Protein AF-0000000078666026 (afdb_homodimer)

Foldseek 3Di:
DAFAEEAEPEPQVQLLVDDLVRVLVLLQVLLVLPHAAYEYEAAPDDPVRPRGDHDHRLVSQLVSLQNHQGHAYEYPADALQQDQLVVLLQSQQVSQVSNLRRGAHEYELHACNRPVVVPRDDPPSLVVVLVSLVVSVQQLQFALVRFDWDDDPVDTDDRDYDHGHHSDPPGHFYEYEDDDLSSLLSCLVRHLEYEYWLDFLQLLLVSVVSSVVSNVVVVHDNPRRAHEYEAEEEEDADQVVVCVVCVLVLLLRNDDPSRCVSVVQDQDPPQDPVCCRRVVCVVPVVNVVVSSVRSVSDDSVRSVLRHQTYHLVSNLVSVVSNVVSPHRYYHYYYHDNCPSVVSNRCSNPVSVVVVVVVVD/DAFAEEAEPEPQVQLLVDDLVRVLVLLQVLLVLPHAAYEYEAAPDDPVRPRGDHDHRLVSQLVSLQNHQGHAYEYPADALQQDQLVVLLQSQQVSQVSNLRRGAHEYELHACNRPVVVPRDDPPSLVVVLVSLVVSVQQLQFALVRFDWDDDPVDTDDRDYDHGHHSDPPGHFYEYEDDDLSSLLSCLVRHLEYEYALDFLQLLLVSVVSSVVSNVVVVHDNPRRAHEYEAEEEEDADQVVVCVVCLLVLLLRNDDPSRCVSVVQDQDPVQDPVCCRRVVCVVPVVNVVVSSVRSVSDDSVRSVLRHQTYALVSNLVSVVSNVVSPHRYYHYYYHDNPPSVVSNRCSNPVSVVVVVVVVD

Sequence (720 aa):
MKVKFGFTQGLNVARLGLDEQQIMTAAQMADRLGYDSIWAMDHSNVPQWKNAIVNDAWLMLAALGAITRNVELGTCVTDAIRRHPSAIALSAITLDRITLGRGILGIGAGEAQNVVDFGIEFSKPVTKFKEQLEVIERLFESDPDHRVNYNGQYYKLINACLQAKSIRKPRPPVYIAAGAPKTLELCATYGDGWIPIGYTPELFKHHANVIRNHAKELGRDLSNFQFANDVDVYFTDDGEEAWNKMKNAVKVSLFKPELLKVHNIEQDSEFDFRKYFTEYAMNKPELMEQMKRAAMKIPDSVARTAIGVGKPDDVIQMLERFIKAGTNHFIIRFWGEGYFRSIEQFGNKVIPYFREQAKKMKVKFGFTQGLNVARLGLDEQQIMTAAQMADRLGYDSIWAMDHSNVPQWKNAIVNDAWLMLAALGAITRNVELGTCVTDAIRRHPSAIALSAITLDRITLGRGILGIGAGEAQNVVDFGIEFSKPVTKFKEQLEVIERLFESDPDHRVNYNGQYYKLINACLQAKSIRKPRPPVYIAAGAPKTLELCATYGDGWIPIGYTPELFKHHANVIRNHAKELGRDLSNFQFANDVDVYFTDDGEEAWNKMKNAVKVSLFKPELLKVHNIEQDSEFDFRKYFTEYAMNKPELMEQMKRAAMKIPDSVARTAIGVGKPDDVIQMLERFIKAGTNHFIIRFWGEGYFRSIEQFGNKVIPYFREQAKK

Radius of gyration: 27.06 Å; Cα contacts (8 Å, |Δi|>4): 1453; chains: 2; bounding box: 53×84×68 Å

pLDDT: mean 93.58, std 8.1, range [58.34, 98.88]

InterPro domains:
  IPR011251 Luciferase-like domain [PF00296] (21-328)
  IPR036661 Luciferase-like domain superfamily [G3DSA:3.20.20.30] (11-356)
  IPR036661 Luciferase-like domain superfamily [SSF51679] (15-356)
  IPR050564 F420-dependent glucose-6-phosphate dehydrogenase/mer [PTHR43244] (8-356)

Secondary structure (DSSP, 8-state):
---EEEEEESHHHHTTT--HHHHHHHHHHHHHTT--EEEE---S--TT-TT-----HHHHHHHHHHH-SSSEEEES-EEGGGS-HHHHHHHHHHHHHHTTS-EEEEEES--GGGTGGGT----SHHHHHHHHHHHHHHHHT-BTTB-EEEE-SS-EEEEE--S---SSSSS--EEE---SHHHHHHHHHH-SEE--BS--HHHHHHHHHHHHHHHHHHT---TT-EEEEEEEEEE-S-HHHHHHHHHHHHHHHH--HHHHHHTTPPPPTT--HHHHHHTTGGG-HHHHHHHHHHHTTS-HHHHGGGEEEESHHHHHHHHHHHHHHT--EEEEEE-SS-HHHHHHHIIIIIHHHHHHHHH-/---EEEEEESHHHHHHT--HHHHHHHHHHHHHTT--EEEE---S--TT-TT-----HHHHHHHHHHH-SSSEEEES-EEGGGS-HHHHHHHHHHHHHHTTS-EEEEEES--GGGTGGGT----SHHHHHHHHHHHHHHHHT-BTTB-EEEE-SS-EEEEE--S---SSSSS--EEE---SHHHHHHHHHH-SEE--BS--HHHHHHHHHHHHHHHHHHT---TT-EEEEEEEEEE-S-HHHHHHHHHHHHHHHH--HHHHHHTTPPP-TT--HHHHHHTTGGG-HHHHHHHHHHHTTS-HHHHGGGEEEESHHHHHHHHHHHHHHT--EEEEEE-SS-HHHHHHHIIIIIHHHHHHHHH-

Solvent-accessible surface area (backbone atoms only — not comparable to full-atom values): 36868 Å² total; per-residue (Å²): 124,85,67,42,44,27,35,47,53,31,69,62,44,17,63,69,52,64,50,57,67,54,53,46,48,50,50,42,50,36,39,72,43,68,39,45,30,41,29,23,31,42,49,53,53,54,83,92,42,66,74,23,49,47,49,39,29,63,36,51,47,22,21,44,34,59,69,43,86,66,39,26,38,27,36,60,35,35,38,46,73,77,46,57,44,69,58,52,43,40,43,37,34,34,38,9,41,62,39,72,47,31,24,34,38,19,33,28,43,54,58,44,72,57,27,49,34,58,54,42,83,81,69,62,45,63,67,51,34,54,52,37,54,52,51,29,54,50,40,59,70,21,24,78,91,41,54,35,72,43,84,58,94,88,51,37,30,50,69,23,47,35,33,53,78,44,62,32,76,87,42,59,49,32,27,24,45,36,87,46,74,69,42,33,49,48,28,37,74,71,34,44,20,34,40,40,71,50,52,37,38,67,44,43,30,51,52,51,49,52,27,51,54,49,15,53,76,70,70,51,83,63,88,81,47,36,37,29,39,44,37,45,36,34,78,37,95,52,30,68,64,52,44,70,71,42,48,66,61,50,24,42,58,38,59,44,73,66,47,28,58,73,66,72,42,84,74,61,86,84,61,58,67,65,55,48,69,68,58,54,27,86,80,34,69,69,57,48,52,50,47,48,57,58,17,64,70,58,50,66,82,57,51,54,54,35,42,21,51,11,46,66,67,44,32,48,53,38,50,50,49,31,39,76,34,57,43,36,26,40,33,33,37,63,49,77,92,49,62,67,55,50,53,49,50,41,34,68,53,44,50,50,53,55,55,55,57,64,73,105,122,85,64,40,42,25,34,47,52,33,69,62,44,16,62,68,51,64,50,57,68,56,53,48,50,50,48,42,50,36,40,72,43,67,38,44,30,41,29,22,29,42,50,52,52,54,82,92,41,67,72,23,47,46,46,38,28,64,36,52,48,22,21,45,33,58,68,43,87,66,39,26,38,28,35,59,34,34,39,47,74,78,43,57,43,70,58,53,43,42,44,37,34,34,37,8,43,61,40,72,48,29,24,34,38,20,34,28,45,54,60,48,72,56,26,50,34,57,53,42,85,82,70,64,44,63,65,51,35,54,52,37,54,52,50,30,54,48,40,60,70,22,25,78,92,41,55,35,69,43,86,57,97,88,51,36,30,50,70,23,46,36,35,55,79,43,62,34,76,86,40,58,49,33,27,23,45,37,88,46,74,70,44,33,48,48,27,37,74,70,35,43,22,34,39,39,72,48,51,36,39,68,45,44,28,52,53,51,49,52,27,50,51,50,15,54,76,71,69,52,83,62,88,79,46,35,37,30,38,43,37,46,36,34,79,37,94,53,30,66,63,52,42,68,72,42,49,67,61,50,24,42,59,39,59,45,74,66,47,30,56,73,68,73,42,85,76,60,85,84,61,58,67,64,54,46,72,67,59,55,28,88,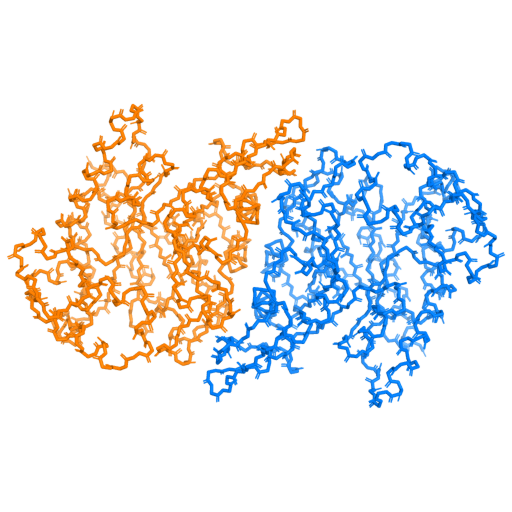80,34,69,67,56,48,51,51,47,48,58,58,16,64,70,56,50,63,80,57,51,54,54,36,40,21,49,12,47,66,67,44,32,46,52,37,50,50,51,31,40,75,34,58,42,36,25,39,33,34,36,65,48,75,94,48,61,68,58,49,54,48,49,41,33,68,52,44,49,51,52,54,55,55,56,62,75,104

Nearest PDB structures (foldseek):
  1rhc-assembly1_A-2  TM=8.771E-01  e=2.527E-24  Methanoculleus thermophilus
  1nqk-assembly1_A  TM=7.571E-01  e=1.630E-20  Escherichia coli
  7k64-assembly1_D  TM=7.795E-01  e=1.130E-18  Pseudomonas fluorescens Pf0-1
  6ket-assembly1_A  TM=7.313E-01  e=9.346E-17  Cylindrospermum alatosporum CCALA 988
  6ket-assembly1_B  TM=7.585E-01  e=2.841E-15  Cylindrospermum alatosporum CCALA 988

Organism: Nitrososphaera gargensis (strain Ga9.2) (NCBI:txid1237085)

Structure (mmCIF, N/CA/C/O backbone):
data_AF-0000000078666026-model_v1
#
loop_
_entity.id
_entity.type
_entity.pdbx_description
1 polymer 'Luciferase-like monooxygenase family protein'
#
loop_
_atom_site.group_PDB
_atom_site.id
_atom_site.type_symbol
_atom_site.label_atom_id
_atom_site.label_alt_id
_atom_site.label_comp_id
_atom_site.label_asym_id
_atom_site.label_entity_id
_atom_site.label_seq_id
_atom_site.pdbx_PDB_ins_code
_atom_site.Cartn_x
_atom_site.Cartn_y
_atom_site.Cartn_z
_atom_site.occupancy
_atom_site.B_iso_or_equiv
_atom_site.auth_seq_id
_atom_site.auth_comp_id
_atom_site.auth_asym_id
_atom_site.auth_atom_id
_atom_site.pdbx_PDB_model_num
ATOM 1 N N . MET A 1 1 ? -9.328 17.938 28.906 1 62 1 MET A N 1
ATOM 2 C CA . MET A 1 1 ? -9.484 17.094 27.719 1 62 1 MET A CA 1
ATOM 3 C C . MET A 1 1 ? -8.172 16.391 27.375 1 62 1 MET A C 1
ATOM 5 O O . MET A 1 1 ? -7.094 16.984 27.5 1 62 1 MET A O 1
ATOM 9 N N . LYS A 1 2 ? -8.242 15.086 27.078 1 86.19 2 LYS A N 1
ATOM 10 C CA . LYS A 1 2 ? -7.02 14.344 26.797 1 86.19 2 LYS A CA 1
ATOM 11 C C . LYS A 1 2 ? -6.465 14.68 25.422 1 86.19 2 LYS A C 1
ATOM 13 O O . LYS A 1 2 ? -7.188 14.617 24.422 1 86.19 2 LYS A O 1
ATOM 18 N N . VAL A 1 3 ? -5.262 15.383 25.359 1 96.69 3 VAL A N 1
ATOM 19 C CA . VAL A 1 3 ? -4.574 15.766 24.125 1 96.69 3 VAL A CA 1
ATOM 20 C C . VAL A 1 3 ? -3.672 14.625 23.656 1 96.69 3 VAL A C 1
ATOM 22 O O . VAL A 1 3 ? -2.967 14.016 24.469 1 96.69 3 VAL A O 1
ATOM 25 N N . LYS A 1 4 ? -3.783 14.305 22.422 1 98.5 4 LYS A N 1
ATOM 26 C CA . LYS A 1 4 ? -2.93 13.273 21.828 1 98.5 4 LYS A CA 1
ATOM 27 C C . LYS A 1 4 ? -1.692 13.891 21.188 1 98.5 4 LYS A C 1
ATOM 29 O O . LYS A 1 4 ? -1.747 15.016 20.672 1 98.5 4 LYS A O 1
ATOM 34 N N . PHE A 1 5 ? -0.625 13.109 21.219 1 98.75 5 PHE A N 1
ATOM 35 C CA . PHE A 1 5 ? 0.639 13.562 20.641 1 98.75 5 PHE A CA 1
ATOM 36 C C . PHE A 1 5 ? 1.211 12.5 19.703 1 98.75 5 PHE A C 1
ATOM 38 O O . PHE A 1 5 ? 1.351 11.336 20.094 1 98.75 5 PHE A O 1
ATOM 45 N N . GLY A 1 6 ? 1.466 12.875 18.5 1 98.5 6 GLY A N 1
ATOM 46 C CA . GLY A 1 6 ? 2.143 12.047 17.516 1 98.5 6 GLY A CA 1
ATOM 47 C C . GLY A 1 6 ? 3.168 12.805 16.703 1 98.5 6 GLY A C 1
ATOM 48 O O . GLY A 1 6 ? 3.426 13.977 16.953 1 98.5 6 GLY A O 1
ATOM 49 N N . PHE A 1 7 ? 3.85 12.117 15.805 1 97.88 7 PHE A N 1
ATOM 50 C CA . PHE A 1 7 ? 4.758 12.781 14.875 1 97.88 7 PHE A CA 1
ATOM 51 C C . PHE A 1 7 ? 4.645 12.18 13.484 1 97.88 7 PHE A C 1
ATOM 53 O O . PHE A 1 7 ? 4.039 11.117 13.305 1 97.88 7 PHE A O 1
ATOM 60 N N . THR A 1 8 ? 5.18 12.859 12.555 1 96.31 8 THR A N 1
ATOM 61 C CA . THR A 1 8 ? 5.012 12.453 11.164 1 96.31 8 THR A CA 1
ATOM 62 C C . THR A 1 8 ? 6.355 12.109 10.531 1 96.31 8 THR A C 1
ATOM 64 O O . THR A 1 8 ? 7.363 12.766 10.812 1 96.31 8 THR A O 1
ATOM 67 N N . GLN A 1 9 ? 6.254 10.969 9.766 1 91.75 9 GLN A N 1
ATOM 68 C CA . GLN A 1 9 ? 7.312 10.664 8.812 1 91.75 9 GLN A CA 1
ATOM 69 C C . GLN A 1 9 ? 7.066 11.352 7.473 1 91.75 9 GLN A C 1
ATOM 71 O O . GLN A 1 9 ? 6.461 10.773 6.57 1 91.75 9 GLN A O 1
ATOM 76 N N . GLY A 1 10 ? 7.527 12.594 7.355 1 82.69 10 GLY A N 1
ATOM 77 C CA . GLY A 1 10 ? 7.234 13.406 6.188 1 82.69 10 GLY A CA 1
ATOM 78 C C . GLY A 1 10 ? 8.484 13.938 5.504 1 82.69 10 GLY A C 1
ATOM 79 O O . GLY A 1 10 ? 9.516 13.266 5.48 1 82.69 10 GLY A O 1
ATOM 80 N N . LEU A 1 11 ? 8.266 15.031 4.867 1 78.44 11 LEU A N 1
ATOM 81 C CA . LEU A 1 11 ? 9.297 15.672 4.062 1 78.44 11 LEU A CA 1
ATOM 82 C C . LEU A 1 11 ? 10.5 16.047 4.926 1 78.44 11 LEU A C 1
ATOM 84 O O . LEU A 1 11 ? 11.641 15.992 4.469 1 78.44 11 LEU A O 1
ATOM 88 N N . ASN A 1 12 ? 10.234 16.344 6.152 1 76.94 12 ASN A N 1
ATOM 89 C CA . ASN A 1 12 ? 11.312 16.688 7.07 1 76.94 12 ASN A CA 1
ATOM 90 C C . ASN A 1 12 ? 12.219 15.5 7.352 1 76.94 12 ASN A C 1
ATOM 92 O O . ASN A 1 12 ? 13.422 15.656 7.543 1 76.94 12 ASN A O 1
ATOM 96 N N . VAL A 1 13 ? 11.641 14.344 7.332 1 82.94 13 VAL A N 1
ATOM 97 C CA . VAL A 1 13 ? 12.398 13.109 7.539 1 82.94 13 VAL A CA 1
ATOM 98 C C . VAL A 1 13 ? 13.07 12.688 6.234 1 82.94 13 VAL A C 1
ATOM 100 O O . VAL A 1 13 ? 14.234 12.297 6.227 1 82.94 13 VAL A O 1
ATOM 103 N N . ALA A 1 14 ? 12.375 12.867 5.195 1 82.5 14 ALA A N 1
ATOM 104 C CA . ALA A 1 14 ? 12.922 12.516 3.885 1 82.5 14 ALA A CA 1
ATOM 105 C C . ALA A 1 14 ? 14.18 13.32 3.578 1 82.5 14 ALA A C 1
ATOM 107 O O . ALA A 1 14 ? 15.156 12.781 3.059 1 82.5 14 ALA A O 1
ATOM 108 N N . ARG A 1 15 ? 14.133 14.547 3.906 1 84.94 15 ARG A N 1
ATOM 109 C CA . ARG A 1 15 ? 15.25 15.445 3.623 1 84.94 15 ARG A CA 1
ATOM 110 C C . ARG A 1 15 ? 16.5 15.039 4.402 1 84.94 15 ARG A C 1
ATOM 112 O O . ARG A 1 15 ? 17.609 15.336 3.988 1 84.94 15 ARG A O 1
ATOM 119 N N . LEU A 1 16 ? 16.266 14.398 5.559 1 88.06 16 LEU A N 1
ATOM 120 C CA . LEU A 1 16 ? 17.391 13.961 6.387 1 88.06 16 LEU A CA 1
ATOM 121 C C . LEU A 1 16 ? 18.047 12.727 5.789 1 88.06 16 LEU A C 1
ATOM 123 O O . LEU A 1 16 ? 19.156 12.359 6.184 1 88.06 16 LEU A O 1
ATOM 127 N N . GLY A 1 17 ? 17.328 12.102 4.891 1 86.06 17 GLY A N 1
ATOM 128 C CA . GLY A 1 17 ? 17.891 10.914 4.266 1 86.06 17 GLY A CA 1
ATOM 129 C C . GLY A 1 17 ? 17.922 9.703 5.184 1 86.06 17 GLY A C 1
ATOM 130 O O . GLY A 1 17 ? 18.812 8.859 5.086 1 86.06 17 GLY A O 1
ATOM 131 N N . LEU A 1 18 ? 17.047 9.68 6.141 1 91.56 18 LEU A N 1
ATOM 132 C CA . LEU A 1 18 ? 16.969 8.516 7.02 1 91.56 18 LEU A CA 1
ATOM 133 C C . LEU A 1 18 ? 16.531 7.277 6.246 1 91.56 18 LEU A C 1
ATOM 135 O O . LEU A 1 18 ? 15.664 7.355 5.375 1 91.56 18 LEU A O 1
ATOM 139 N N . ASP A 1 19 ? 17.172 6.172 6.535 1 92.75 19 ASP A N 1
ATOM 140 C CA . ASP A 1 19 ? 16.75 4.93 5.898 1 92.75 19 ASP A CA 1
ATOM 141 C C . ASP A 1 19 ? 15.586 4.297 6.664 1 92.75 19 ASP A C 1
ATOM 143 O O . ASP A 1 19 ? 15.172 4.805 7.707 1 92.75 19 ASP A O 1
ATOM 147 N N . GLU A 1 20 ? 15.055 3.297 6.145 1 96.38 20 GLU A N 1
ATOM 148 C CA . GLU A 1 20 ? 13.852 2.668 6.672 1 96.38 20 GLU A CA 1
ATOM 149 C C . GLU A 1 20 ? 14.102 2.053 8.047 1 96.38 20 GLU A C 1
ATOM 151 O O . GLU A 1 20 ? 13.219 2.045 8.906 1 96.38 20 GLU A O 1
ATOM 156 N N . GLN A 1 21 ? 15.297 1.557 8.289 1 95.69 21 GLN A N 1
ATOM 157 C CA . GLN A 1 21 ? 15.633 1.009 9.594 1 95.69 21 GLN A CA 1
ATOM 158 C C . GLN A 1 21 ? 15.633 2.098 10.664 1 95.69 21 GLN A C 1
ATOM 160 O O . GLN A 1 21 ? 15.195 1.867 11.797 1 95.69 21 GLN A O 1
ATOM 165 N N . GLN A 1 22 ? 16.109 3.234 10.273 1 96.56 22 GLN A N 1
ATOM 166 C CA . GLN A 1 22 ? 16.109 4.371 11.188 1 96.56 22 GLN A CA 1
ATOM 167 C C . GLN A 1 22 ? 14.688 4.836 11.492 1 96.56 22 GLN A C 1
ATOM 169 O O . GLN A 1 22 ? 14.367 5.184 12.633 1 96.56 22 GLN A O 1
ATOM 174 N N . ILE A 1 23 ? 13.867 4.84 10.5 1 97.25 23 ILE A N 1
ATOM 175 C CA . ILE A 1 23 ? 12.469 5.227 10.672 1 97.25 23 ILE A CA 1
ATOM 176 C C . ILE A 1 23 ? 11.766 4.234 11.594 1 97.25 23 ILE A C 1
ATOM 178 O O . ILE A 1 23 ? 11 4.629 12.477 1 97.25 23 ILE A O 1
ATOM 182 N N . MET A 1 24 ? 12.023 2.957 11.406 1 97.75 24 MET A N 1
ATOM 183 C CA . MET A 1 24 ? 11.445 1.913 12.242 1 97.75 24 MET A CA 1
ATOM 184 C C . MET A 1 24 ? 11.93 2.043 13.68 1 97.75 24 MET A C 1
ATOM 186 O O . MET A 1 24 ? 11.148 1.869 14.617 1 97.75 24 MET A O 1
ATOM 190 N N . THR A 1 25 ? 13.195 2.385 13.852 1 97.75 25 THR A N 1
ATOM 191 C CA . THR A 1 25 ? 13.734 2.615 15.188 1 97.75 25 THR A CA 1
ATOM 192 C C . THR A 1 25 ? 13.039 3.791 15.859 1 97.75 25 THR A C 1
ATOM 194 O O . THR A 1 25 ? 12.68 3.717 17.047 1 97.75 25 THR A O 1
ATOM 197 N N . ALA A 1 26 ? 12.812 4.836 15.109 1 98 26 ALA A N 1
ATOM 198 C CA . ALA A 1 26 ? 12.109 6.008 15.625 1 98 26 ALA A CA 1
ATOM 199 C C . ALA A 1 26 ? 10.703 5.641 16.078 1 98 26 ALA A C 1
ATOM 201 O O . ALA A 1 26 ? 10.234 6.125 17.125 1 98 26 ALA A O 1
ATOM 202 N N . ALA A 1 27 ? 10.062 4.836 15.312 1 98.25 27 ALA A N 1
ATOM 203 C CA . ALA A 1 27 ? 8.703 4.422 15.641 1 98.25 27 ALA A CA 1
ATOM 204 C C . ALA A 1 27 ? 8.672 3.613 16.938 1 98.25 27 ALA A C 1
ATOM 206 O O . ALA A 1 27 ? 7.785 3.795 17.766 1 98.25 27 ALA A O 1
ATOM 207 N N . GLN A 1 28 ? 9.617 2.738 17.062 1 98.25 28 GLN A N 1
ATOM 208 C CA . GLN A 1 28 ? 9.688 1.927 18.266 1 98.25 28 GLN A CA 1
ATOM 209 C C . GLN A 1 28 ? 9.992 2.787 19.5 1 98.25 28 GLN A C 1
ATOM 211 O O . GLN A 1 28 ? 9.461 2.541 20.578 1 98.25 28 GLN A O 1
ATOM 216 N N . MET A 1 29 ? 10.859 3.779 19.297 1 98 29 MET A N 1
ATOM 217 C CA . MET A 1 29 ? 11.141 4.727 20.375 1 98 29 MET A CA 1
ATOM 218 C C . MET A 1 29 ? 9.867 5.449 20.812 1 98 29 MET A C 1
ATOM 220 O O . MET A 1 29 ? 9.57 5.527 22 1 98 29 MET A O 1
ATOM 224 N N . ALA A 1 30 ? 9.148 5.93 19.844 1 98.06 30 ALA A N 1
ATOM 225 C CA . ALA A 1 30 ? 7.922 6.668 20.109 1 98.06 30 ALA A CA 1
ATOM 226 C C . ALA A 1 30 ? 6.895 5.785 20.812 1 98.06 30 ALA A C 1
ATOM 228 O O . ALA A 1 30 ? 6.207 6.23 21.734 1 98.06 30 ALA A O 1
ATOM 229 N N . ASP A 1 31 ? 6.828 4.562 20.391 1 98.12 31 ASP A N 1
ATOM 230 C CA . ASP A 1 31 ? 5.891 3.596 20.953 1 98.12 31 ASP A CA 1
ATOM 231 C C . ASP A 1 31 ? 6.152 3.385 22.438 1 98.12 31 ASP A C 1
ATOM 233 O O . ASP A 1 31 ? 5.227 3.102 23.203 1 98.12 31 ASP A O 1
ATOM 237 N N . ARG A 1 32 ? 7.367 3.566 22.859 1 97.5 32 ARG A N 1
ATOM 238 C CA . ARG A 1 32 ? 7.762 3.348 24.234 1 97.5 32 ARG A CA 1
ATOM 239 C C . ARG A 1 32 ? 7.703 4.645 25.047 1 97.5 32 ARG A C 1
ATOM 241 O O . ARG A 1 32 ? 7.582 4.621 26.266 1 97.5 32 ARG A O 1
ATOM 248 N N . LEU A 1 33 ? 7.762 5.801 24.375 1 97.56 33 LEU A N 1
ATOM 249 C CA . LEU A 1 33 ? 7.902 7.098 25.031 1 97.56 33 LEU A CA 1
ATOM 250 C C . LEU A 1 33 ? 6.535 7.727 25.297 1 97.56 33 LEU A C 1
ATOM 252 O O . LEU A 1 33 ? 6.449 8.883 25.703 1 97.56 33 LEU A O 1
ATOM 256 N N . GLY A 1 34 ? 5.496 7.012 24.969 1 95.62 34 GLY A N 1
ATOM 257 C CA . GLY A 1 34 ? 4.164 7.48 25.328 1 95.62 34 GLY A CA 1
ATOM 258 C C . GLY A 1 34 ? 3.518 8.305 24.219 1 95.62 34 GLY A C 1
ATOM 259 O O . GLY A 1 34 ? 2.52 8.984 24.453 1 95.62 34 GLY A O 1
ATOM 260 N N . TYR A 1 35 ? 4.07 8.312 23.062 1 98.69 35 TYR A N 1
ATOM 261 C CA . TYR A 1 35 ? 3.371 8.906 21.922 1 98.69 35 TYR A CA 1
ATOM 262 C C . TYR A 1 35 ? 2.055 8.188 21.656 1 98.69 35 TYR A C 1
ATOM 264 O O . TYR A 1 35 ? 1.896 7.016 22.016 1 98.69 35 TYR A O 1
ATOM 272 N N . ASP A 1 36 ? 1.168 8.938 21.031 1 98.69 36 ASP A N 1
ATOM 273 C CA . ASP A 1 36 ? -0.153 8.375 20.781 1 98.69 36 ASP A CA 1
ATOM 274 C C . ASP A 1 36 ? -0.292 7.949 19.312 1 98.69 36 ASP A C 1
ATOM 276 O O . ASP A 1 36 ? -1.143 7.121 18.984 1 98.69 36 ASP A O 1
ATOM 280 N N . SER A 1 37 ? 0.569 8.523 18.422 1 98.81 37 SER A N 1
ATOM 281 C CA . SER A 1 37 ? 0.339 8.234 17.016 1 98.81 37 SER A CA 1
ATOM 282 C C . SER A 1 37 ? 1.592 8.5 16.188 1 98.81 37 SER A C 1
ATOM 284 O O . SER A 1 37 ? 2.48 9.242 16.609 1 98.81 37 SER A O 1
ATOM 286 N N . ILE A 1 38 ? 1.711 7.844 15.078 1 98.81 38 ILE A N 1
ATOM 287 C CA . ILE A 1 38 ? 2.727 8.047 14.047 1 98.81 38 ILE A CA 1
ATOM 288 C C . ILE A 1 38 ? 2.057 8.18 12.68 1 98.81 38 ILE A C 1
ATOM 290 O O . ILE A 1 38 ? 1.143 7.422 12.352 1 98.81 38 ILE A O 1
ATOM 294 N N . TRP A 1 39 ? 2.51 9.102 11.953 1 98.69 39 TRP A N 1
ATOM 295 C CA . TRP A 1 39 ? 1.876 9.438 10.68 1 98.69 39 TRP A CA 1
ATOM 296 C C . TRP A 1 39 ? 2.887 9.406 9.539 1 98.69 39 TRP A C 1
ATOM 298 O O . TRP A 1 39 ? 4.082 9.617 9.758 1 98.69 39 TRP A O 1
ATOM 308 N N . ALA A 1 40 ? 2.416 9.062 8.352 1 97.56 40 ALA A N 1
ATOM 309 C CA . ALA A 1 40 ? 3.27 9.062 7.164 1 97.56 40 ALA A CA 1
ATOM 310 C C . ALA A 1 40 ? 2.697 9.961 6.07 1 97.56 40 ALA A C 1
ATOM 312 O O . ALA A 1 40 ? 1.541 9.805 5.672 1 97.56 40 ALA A O 1
ATOM 313 N N . MET A 1 41 ? 3.475 10.914 5.633 1 95.5 41 MET A N 1
ATOM 314 C CA . MET A 1 41 ? 3.076 11.719 4.48 1 95.5 41 MET A CA 1
ATOM 315 C C . MET A 1 41 ? 3.131 10.898 3.197 1 95.5 41 MET A C 1
ATOM 317 O O . MET A 1 41 ? 4.059 10.109 2.998 1 95.5 41 MET A O 1
ATOM 321 N N . ASP A 1 42 ? 2.148 11.07 2.355 1 95.19 42 ASP A N 1
ATOM 322 C CA . ASP A 1 42 ? 2.029 10.242 1.156 1 95.19 42 ASP A CA 1
ATOM 323 C C . ASP A 1 42 ? 2.287 11.07 -0.104 1 95.19 42 ASP A C 1
ATOM 325 O O . ASP A 1 42 ? 1.345 11.508 -0.769 1 95.19 42 ASP A O 1
ATOM 329 N N . HIS A 1 43 ? 3.535 11.266 -0.417 1 92.19 43 HIS A N 1
ATOM 330 C CA . HIS A 1 43 ? 3.979 11.93 -1.638 1 92.19 43 HIS A CA 1
ATOM 331 C C . HIS A 1 43 ? 4.621 10.945 -2.604 1 92.19 43 HIS A C 1
ATOM 333 O O . HIS A 1 43 ? 5.164 9.922 -2.18 1 92.19 43 HIS A O 1
ATOM 339 N N . SER A 1 44 ? 4.48 11.258 -3.869 1 89.06 44 SER A N 1
ATOM 340 C CA . SER A 1 44 ? 5.223 10.484 -4.859 1 89.06 44 SER A CA 1
ATOM 341 C C . SER A 1 44 ? 6.551 11.156 -5.203 1 89.06 44 SER A C 1
ATOM 343 O O . SER A 1 44 ? 7.492 10.484 -5.637 1 89.06 44 SER A O 1
ATOM 345 N N . ASN A 1 45 ? 6.566 12.453 -5.012 1 83.94 45 ASN A N 1
ATOM 346 C CA . ASN A 1 45 ? 7.746 13.234 -5.363 1 83.94 45 ASN A CA 1
ATOM 347 C C . ASN A 1 45 ? 7.863 14.492 -4.5 1 83.94 45 ASN A C 1
ATOM 349 O O . ASN A 1 45 ? 6.852 15.039 -4.055 1 83.94 45 ASN A O 1
ATOM 353 N N . VAL A 1 46 ? 9.055 14.828 -4.227 1 83.81 46 VAL A N 1
ATOM 354 C CA . VAL A 1 46 ? 9.391 16.094 -3.578 1 83.81 46 VAL A CA 1
ATOM 355 C C . VAL A 1 46 ? 10.492 16.797 -4.363 1 83.81 46 VAL A C 1
ATOM 357 O O . VAL A 1 46 ? 11.633 16.891 -3.904 1 83.81 46 VAL A O 1
ATOM 360 N N . PRO A 1 47 ? 10.109 17.406 -5.379 1 75.06 47 PRO A N 1
ATOM 361 C CA . PRO A 1 47 ? 11.102 17.922 -6.332 1 75.06 47 PRO A CA 1
ATOM 362 C C . PRO A 1 47 ? 12.047 18.938 -5.707 1 75.06 47 PRO A C 1
ATOM 364 O O . PRO A 1 47 ? 13.188 19.078 -6.156 1 75.06 47 PRO A O 1
ATOM 367 N N . GLN A 1 48 ? 11.617 19.594 -4.691 1 75.31 48 GLN A N 1
ATOM 368 C CA . GLN A 1 48 ? 12.422 20.625 -4.059 1 75.31 48 GLN A CA 1
ATOM 369 C C . GLN A 1 48 ? 13.594 20.031 -3.285 1 75.31 48 GLN A C 1
ATOM 371 O O . GLN A 1 48 ? 14.547 20.719 -2.945 1 75.31 48 GLN A O 1
ATOM 376 N N . TRP A 1 49 ? 13.438 18.781 -3.023 1 83.5 49 TRP A N 1
ATOM 377 C CA . TRP A 1 49 ? 14.492 18.109 -2.283 1 83.5 49 TRP A CA 1
ATOM 378 C C . TRP A 1 49 ? 15 16.891 -3.053 1 83.5 49 TRP A C 1
ATOM 380 O O . TRP A 1 49 ? 14.547 15.766 -2.814 1 83.5 49 TRP A O 1
ATOM 390 N N . LYS A 1 50 ? 15.969 17.094 -3.77 1 83.44 50 LYS A N 1
ATOM 391 C CA . LYS A 1 50 ? 16.484 16.141 -4.734 1 83.44 50 LYS A CA 1
ATOM 392 C C . LYS A 1 50 ? 16.953 14.859 -4.043 1 83.44 50 LYS A C 1
ATOM 394 O O . LYS A 1 50 ? 16.781 13.758 -4.582 1 83.44 50 LYS A O 1
ATOM 399 N N . ASN A 1 51 ? 17.453 15.031 -2.852 1 86.69 51 ASN A N 1
ATOM 400 C CA . ASN A 1 51 ? 18.078 13.883 -2.191 1 86.69 51 ASN A CA 1
ATOM 401 C C . ASN A 1 51 ? 17.109 13.227 -1.199 1 86.69 51 ASN A C 1
ATOM 403 O O . ASN A 1 51 ? 17.5 12.32 -0.464 1 86.69 51 ASN A O 1
ATOM 407 N N . ALA A 1 52 ? 15.93 13.688 -1.246 1 90.56 52 ALA A N 1
ATOM 408 C CA . ALA A 1 52 ? 14.945 13.117 -0.332 1 90.56 52 ALA A CA 1
ATOM 409 C C . ALA A 1 52 ? 14.578 11.695 -0.746 1 90.56 52 ALA A C 1
ATOM 411 O O . ALA A 1 52 ? 14.469 11.398 -1.938 1 90.56 52 ALA A O 1
ATOM 412 N N . ILE A 1 53 ? 14.453 10.82 0.228 1 93.19 53 ILE A N 1
ATOM 413 C CA . ILE A 1 53 ? 13.914 9.484 -0.009 1 93.19 53 ILE A CA 1
ATOM 414 C C . ILE A 1 53 ? 12.398 9.492 0.175 1 93.19 53 ILE A C 1
ATOM 416 O O . ILE A 1 53 ? 11.906 9.82 1.256 1 93.19 53 ILE A O 1
ATOM 420 N N . VAL A 1 54 ? 11.695 9.188 -0.876 1 93.94 54 VAL A N 1
ATOM 421 C CA . VAL A 1 54 ? 10.234 9.18 -0.854 1 93.94 54 VAL A CA 1
ATOM 422 C C . VAL A 1 54 ? 9.727 7.742 -0.989 1 93.94 54 VAL A C 1
ATOM 424 O O . VAL A 1 54 ? 9.891 7.117 -2.039 1 93.94 54 VAL A O 1
ATOM 427 N N . ASN A 1 55 ? 9.133 7.242 0.069 1 95.62 55 ASN A N 1
ATOM 428 C CA . ASN A 1 55 ? 8.609 5.879 0.105 1 95.62 55 ASN A CA 1
ATOM 429 C C . ASN A 1 55 ? 7.094 5.855 -0.064 1 95.62 55 ASN A C 1
ATOM 431 O O . ASN A 1 55 ? 6.441 6.898 0.013 1 95.62 55 ASN A O 1
ATOM 435 N N . ASP A 1 56 ? 6.594 4.648 -0.381 1 96.81 56 ASP A N 1
ATOM 436 C CA . ASP A 1 56 ? 5.16 4.391 -0.268 1 96.81 56 ASP A CA 1
ATOM 437 C C . ASP A 1 56 ? 4.699 4.48 1.185 1 96.81 56 ASP A C 1
ATOM 439 O O . ASP A 1 56 ? 5.062 3.643 2.012 1 96.81 56 ASP A O 1
ATOM 443 N N . ALA A 1 57 ? 3.869 5.402 1.46 1 97.44 57 ALA A N 1
ATOM 444 C CA . ALA A 1 57 ? 3.479 5.719 2.832 1 97.44 57 ALA A CA 1
ATOM 445 C C . ALA A 1 57 ? 2.732 4.551 3.473 1 97.44 57 ALA A C 1
ATOM 447 O O . ALA A 1 57 ? 2.904 4.273 4.66 1 97.44 57 ALA A O 1
ATOM 448 N N . TRP A 1 58 ? 1.89 3.879 2.709 1 98.5 58 TRP A N 1
ATOM 449 C CA . TRP A 1 58 ? 1.082 2.783 3.234 1 98.5 58 TRP A CA 1
ATOM 450 C C . TRP A 1 58 ? 1.96 1.601 3.631 1 98.5 58 TRP A C 1
ATOM 452 O O . TRP A 1 58 ? 1.733 0.972 4.668 1 98.5 58 TRP A O 1
ATOM 462 N N . LEU A 1 59 ? 2.928 1.311 2.801 1 98.62 59 LEU A N 1
ATOM 463 C CA . LEU A 1 59 ? 3.836 0.216 3.127 1 98.62 59 LEU A CA 1
ATOM 464 C C . LEU A 1 59 ? 4.645 0.535 4.379 1 98.62 59 LEU A C 1
ATOM 466 O O . LEU A 1 59 ? 4.828 -0.328 5.242 1 98.62 59 LEU A O 1
ATOM 470 N N . MET A 1 60 ? 5.113 1.733 4.48 1 98.38 60 MET A N 1
ATOM 471 C CA . MET A 1 60 ? 5.844 2.139 5.68 1 98.38 60 MET A CA 1
ATOM 472 C C . MET A 1 60 ? 4.973 1.996 6.922 1 98.38 60 MET A C 1
ATOM 474 O O . MET A 1 60 ? 5.418 1.473 7.941 1 98.38 60 MET A O 1
ATOM 478 N N . LEU A 1 61 ? 3.75 2.447 6.793 1 98.81 61 LEU A N 1
ATOM 479 C CA . LEU A 1 61 ? 2.842 2.375 7.934 1 98.81 61 LEU A CA 1
ATOM 480 C C . LEU A 1 61 ? 2.588 0.925 8.336 1 98.81 61 LEU A C 1
ATOM 482 O O . LEU A 1 61 ? 2.516 0.61 9.523 1 98.81 61 LEU A O 1
ATOM 486 N N . ALA A 1 62 ? 2.412 0.066 7.352 1 98.88 62 ALA A N 1
ATOM 487 C CA . ALA A 1 62 ? 2.199 -1.348 7.648 1 98.88 62 ALA A CA 1
ATOM 488 C C . ALA A 1 62 ? 3.41 -1.948 8.352 1 98.88 62 ALA A C 1
ATOM 490 O O . ALA A 1 62 ? 3.264 -2.693 9.328 1 98.88 62 ALA A O 1
ATOM 491 N N . ALA A 1 63 ? 4.582 -1.617 7.883 1 98.81 63 ALA A N 1
ATOM 492 C CA . ALA A 1 63 ? 5.812 -2.084 8.516 1 98.81 63 ALA A CA 1
ATOM 493 C C . ALA A 1 63 ? 5.914 -1.595 9.953 1 98.81 63 ALA A C 1
ATOM 495 O O . ALA A 1 63 ? 6.199 -2.377 10.867 1 98.81 63 ALA A O 1
ATOM 496 N N . LEU A 1 64 ? 5.641 -0.301 10.141 1 98.88 64 LEU A N 1
ATOM 497 C CA . LEU A 1 64 ? 5.68 0.272 11.484 1 98.88 64 LEU A CA 1
ATOM 498 C C . LEU A 1 64 ? 4.633 -0.379 12.383 1 98.88 64 LEU A C 1
ATOM 500 O O . LEU A 1 64 ? 4.887 -0.625 13.562 1 98.88 64 LEU A O 1
ATOM 504 N N . GLY A 1 65 ? 3.479 -0.619 11.797 1 98.69 65 GLY A N 1
ATOM 505 C CA . GLY A 1 65 ? 2.395 -1.23 12.547 1 98.69 65 GLY A CA 1
ATOM 506 C C . GLY A 1 65 ? 2.738 -2.613 13.07 1 98.69 65 GLY A C 1
ATOM 507 O O . GLY A 1 65 ? 2.271 -3.01 14.141 1 98.69 65 GLY A O 1
ATOM 508 N N . ALA A 1 66 ? 3.564 -3.324 12.352 1 98.56 66 ALA A N 1
ATOM 509 C CA . ALA A 1 66 ? 3.922 -4.695 12.703 1 98.56 66 ALA A CA 1
ATOM 510 C C . ALA A 1 66 ? 4.922 -4.719 13.859 1 98.56 66 ALA A C 1
ATOM 512 O O . ALA A 1 66 ? 5.074 -5.738 14.531 1 98.56 66 ALA A O 1
ATOM 513 N N . ILE A 1 67 ? 5.609 -3.543 14.141 1 98.25 67 ILE A N 1
ATOM 514 C CA . ILE A 1 67 ? 6.68 -3.588 15.125 1 98.25 67 ILE A CA 1
ATOM 515 C C . ILE A 1 67 ? 6.355 -2.648 16.281 1 98.25 67 ILE A C 1
ATOM 517 O O . ILE A 1 67 ? 7.203 -2.391 17.141 1 98.25 67 ILE A O 1
ATOM 521 N N . THR A 1 68 ? 5.168 -2.025 16.297 1 98.5 68 THR A N 1
ATOM 522 C CA . THR A 1 68 ? 4.688 -1.199 17.406 1 98.5 68 THR A CA 1
ATOM 523 C C . THR A 1 68 ? 3.414 -1.789 18 1 98.5 68 THR A C 1
ATOM 525 O O . THR A 1 68 ? 2.771 -2.645 17.391 1 98.5 68 THR A O 1
ATOM 528 N N . ARG A 1 69 ? 3.025 -1.289 19.172 1 97.81 69 ARG A N 1
ATOM 529 C CA . ARG A 1 69 ? 1.918 -1.939 19.875 1 97.81 69 ARG A CA 1
ATOM 530 C C . ARG A 1 69 ? 0.921 -0.912 20.391 1 97.81 69 ARG A C 1
ATOM 532 O O . ARG A 1 69 ? -0.237 -1.242 20.656 1 97.81 69 ARG A O 1
ATOM 539 N N . ASN A 1 70 ? 1.355 0.318 20.547 1 98.25 70 ASN A N 1
ATOM 540 C CA . ASN A 1 70 ? 0.527 1.271 21.281 1 98.25 70 ASN A CA 1
ATOM 541 C C . ASN A 1 70 ? 0.086 2.43 20.391 1 98.25 70 ASN A C 1
ATOM 543 O O . ASN A 1 70 ? -1.071 2.85 20.438 1 98.25 70 ASN A O 1
ATOM 547 N N . VAL A 1 71 ? 0.911 2.881 19.547 1 98.75 71 VAL A N 1
ATOM 548 C CA . VAL A 1 71 ? 0.681 4.102 18.781 1 98.75 71 VAL A CA 1
ATOM 549 C C . VAL A 1 71 ? -0.317 3.83 17.656 1 98.75 71 VAL A C 1
ATOM 551 O O . VAL A 1 71 ? -0.285 2.768 17.047 1 98.75 71 VAL A O 1
ATOM 554 N N . GLU A 1 72 ? -1.176 4.723 17.453 1 98.75 72 GLU A N 1
ATOM 555 C CA . GLU A 1 72 ? -1.977 4.707 16.219 1 98.75 72 GLU A CA 1
ATOM 556 C C . GLU A 1 72 ? -1.145 5.117 15.016 1 98.75 72 GLU A C 1
ATOM 558 O O . GLU A 1 72 ? -0.161 5.848 15.148 1 98.75 72 GLU A O 1
ATOM 563 N N . LEU A 1 73 ? -1.515 4.594 13.891 1 98.81 73 LEU A N 1
ATOM 564 C CA . LEU A 1 73 ? -0.759 4.832 12.664 1 98.81 73 LEU A CA 1
ATOM 565 C C . LEU A 1 73 ? -1.679 5.293 11.539 1 98.81 73 LEU A C 1
ATOM 567 O O . LEU A 1 73 ? -2.729 4.691 11.305 1 98.81 73 LEU A O 1
ATOM 571 N N . GLY A 1 74 ? -1.313 6.34 10.852 1 98.75 74 GLY A N 1
ATOM 572 C CA . GLY A 1 74 ? -2.178 6.801 9.773 1 98.75 74 GLY A CA 1
ATOM 573 C C . GLY A 1 74 ? -1.439 7.602 8.719 1 98.75 74 GLY A C 1
ATOM 574 O O . GLY A 1 74 ? -0.29 7.996 8.922 1 98.75 74 GLY A O 1
ATOM 575 N N . THR A 1 75 ? -2.031 7.742 7.582 1 98.5 75 THR A N 1
ATOM 576 C CA . THR A 1 75 ? -1.52 8.641 6.551 1 98.5 75 THR A CA 1
ATOM 577 C C . THR A 1 75 ? -1.784 10.094 6.914 1 98.5 75 THR A C 1
ATOM 579 O O . THR A 1 75 ? -2.824 10.414 7.492 1 98.5 75 THR A O 1
ATOM 582 N N . CYS A 1 76 ? -0.893 10.984 6.492 1 97.5 76 CYS A N 1
ATOM 583 C CA . CYS A 1 76 ? -1.017 12.422 6.746 1 97.5 76 CYS A CA 1
ATOM 584 C C . CYS A 1 76 ? -0.582 13.227 5.531 1 97.5 76 CYS A C 1
ATOM 586 O O . CYS A 1 76 ? 0.511 13.797 5.516 1 97.5 76 CYS A O 1
ATOM 588 N N . VAL A 1 77 ? -1.273 13.125 4.48 1 96.62 77 VAL A N 1
ATOM 589 C CA . VAL A 1 77 ? -2.469 12.336 4.191 1 96.62 77 VAL A CA 1
ATOM 590 C C . VAL A 1 77 ? -2.32 11.648 2.838 1 96.62 77 VAL A C 1
ATOM 592 O O . VAL A 1 77 ? -1.479 12.039 2.025 1 96.62 77 VAL A O 1
ATOM 595 N N . THR A 1 78 ? -2.986 10.578 2.623 1 97 78 THR A N 1
ATOM 596 C CA . THR A 1 78 ? -3.02 9.953 1.307 1 97 78 THR A CA 1
ATOM 597 C C . THR A 1 78 ? -3.703 10.859 0.29 1 97 78 THR A C 1
ATOM 599 O O . THR A 1 78 ? -4.645 11.586 0.629 1 97 78 THR A O 1
ATOM 602 N N . ASP A 1 79 ? -3.145 10.82 -0.923 1 92.06 79 ASP A N 1
ATOM 603 C CA . ASP A 1 79 ? -3.693 11.547 -2.066 1 92.06 79 ASP A CA 1
ATOM 604 C C . ASP A 1 79 ? -4.844 10.773 -2.705 1 92.06 79 ASP A C 1
ATOM 606 O O . ASP A 1 79 ? -4.621 9.797 -3.422 1 92.06 79 ASP A O 1
ATOM 610 N N . ALA A 1 80 ? -5.988 11.336 -2.621 1 91.94 80 ALA A N 1
ATOM 611 C CA . ALA A 1 80 ? -7.184 10.617 -3.051 1 91.94 80 ALA A CA 1
ATOM 612 C C . ALA A 1 80 ? -7.172 10.383 -4.559 1 91.94 80 ALA A C 1
ATOM 614 O O . ALA A 1 80 ? -7.578 9.32 -5.035 1 91.94 80 ALA A O 1
ATOM 615 N N . ILE A 1 81 ? -6.648 11.352 -5.258 1 92.25 81 ILE A N 1
ATOM 616 C CA . ILE A 1 81 ? -6.777 11.336 -6.711 1 92.25 81 ILE A CA 1
ATOM 617 C C . ILE A 1 81 ? -5.789 10.336 -7.309 1 92.25 81 ILE A C 1
ATOM 619 O O . ILE A 1 81 ? -5.973 9.867 -8.438 1 92.25 81 ILE A O 1
ATOM 623 N N . ARG A 1 82 ? -4.781 10 -6.543 1 93.44 82 ARG A N 1
ATOM 624 C CA . ARG A 1 82 ? -3.705 9.172 -7.066 1 93.44 82 ARG A CA 1
ATOM 625 C C . ARG A 1 82 ? -4.098 7.695 -7.055 1 93.44 82 ARG A C 1
ATOM 627 O O . ARG A 1 82 ? -3.488 6.879 -7.75 1 93.44 82 ARG A O 1
ATOM 634 N N . ARG A 1 83 ? -5.125 7.309 -6.34 1 94.75 83 ARG A N 1
ATOM 635 C CA . ARG A 1 83 ? -5.535 5.922 -6.156 1 94.75 83 ARG A CA 1
ATOM 636 C C . ARG A 1 83 ? -7.047 5.773 -6.309 1 94.75 83 ARG A C 1
ATOM 638 O O . ARG A 1 83 ? -7.801 6.691 -5.98 1 94.75 83 ARG A O 1
ATOM 645 N N . HIS A 1 84 ? -7.438 4.645 -6.82 1 96.38 84 HIS A N 1
ATOM 646 C CA . HIS A 1 84 ? -8.867 4.355 -6.805 1 96.38 84 HIS A CA 1
ATOM 647 C C . HIS A 1 84 ? -9.391 4.254 -5.375 1 96.38 84 HIS A C 1
ATOM 649 O O . HIS A 1 84 ? -8.727 3.682 -4.508 1 96.38 84 HIS A O 1
ATOM 655 N N . PRO A 1 85 ? -10.602 4.789 -5.078 1 97.75 85 PRO A N 1
ATOM 656 C CA . PRO A 1 85 ? -11.109 4.801 -3.701 1 97.75 85 PRO A CA 1
ATOM 657 C C . PRO A 1 85 ? -11.258 3.396 -3.117 1 97.75 85 PRO A C 1
ATOM 659 O O . PRO A 1 85 ? -11.125 3.211 -1.905 1 97.75 85 PRO A O 1
ATOM 662 N N . SER A 1 86 ? -11.5 2.389 -3.941 1 97.38 86 SER A N 1
ATOM 663 C CA . SER A 1 86 ? -11.602 1.021 -3.438 1 97.38 86 SER A CA 1
ATOM 664 C C . SER A 1 86 ? -10.273 0.539 -2.875 1 97.38 86 SER A C 1
ATOM 666 O O . SER A 1 86 ? -10.242 -0.187 -1.88 1 97.38 86 SER A O 1
ATOM 668 N N . ALA A 1 87 ? -9.195 0.937 -3.51 1 97.12 87 ALA A N 1
ATOM 669 C CA . ALA A 1 87 ? -7.867 0.581 -3.021 1 97.12 87 ALA A CA 1
ATOM 670 C C . ALA A 1 87 ? -7.562 1.278 -1.698 1 97.12 87 ALA A C 1
ATOM 672 O O . ALA A 1 87 ? -6.992 0.675 -0.788 1 97.12 87 ALA A O 1
ATOM 673 N N . ILE A 1 88 ? -7.969 2.521 -1.596 1 98.44 88 ILE A N 1
ATOM 674 C CA . ILE A 1 88 ? -7.746 3.289 -0.375 1 98.44 88 ILE A CA 1
ATOM 675 C C . ILE A 1 88 ? -8.523 2.656 0.779 1 98.44 88 ILE A C 1
ATOM 677 O O . ILE A 1 88 ? -7.977 2.457 1.867 1 98.44 88 ILE A O 1
ATOM 681 N N . ALA A 1 89 ? -9.758 2.328 0.503 1 98.5 89 ALA A N 1
ATOM 682 C CA . ALA A 1 89 ? -10.609 1.729 1.53 1 98.5 89 ALA A CA 1
ATOM 683 C C . ALA A 1 89 ? -10.023 0.406 2.018 1 98.5 89 ALA A C 1
ATOM 685 O O . ALA A 1 89 ? -9.953 0.159 3.225 1 98.5 89 ALA A O 1
ATOM 686 N N . LEU A 1 90 ? -9.57 -0.386 1.112 1 97.88 90 LEU A N 1
ATOM 687 C CA . LEU A 1 90 ? -9.016 -1.685 1.47 1 97.88 90 LEU A CA 1
ATOM 688 C C . LEU A 1 90 ? -7.719 -1.519 2.26 1 97.88 90 LEU A C 1
ATOM 690 O O . LEU A 1 90 ? -7.492 -2.229 3.24 1 97.88 90 LEU A O 1
ATOM 694 N N . SER A 1 91 ? -6.887 -0.616 1.825 1 98.5 91 SER A N 1
ATOM 695 C CA . SER A 1 91 ? -5.637 -0.361 2.533 1 98.5 91 SER A CA 1
ATOM 696 C C . SER A 1 91 ? -5.895 0.111 3.959 1 98.5 91 SER A C 1
ATOM 698 O O . SER A 1 91 ? -5.207 -0.31 4.891 1 98.5 91 SER A O 1
ATOM 700 N N . ALA A 1 92 ? -6.891 0.94 4.105 1 98.81 92 ALA A N 1
ATOM 701 C CA . ALA A 1 92 ? -7.23 1.454 5.43 1 98.81 92 ALA A CA 1
ATOM 702 C C . ALA A 1 92 ? -7.688 0.329 6.352 1 98.81 92 ALA A C 1
ATOM 704 O O . ALA A 1 92 ? -7.242 0.24 7.5 1 98.81 92 ALA A O 1
ATOM 705 N N . ILE A 1 93 ? -8.516 -0.511 5.859 1 98.44 93 ILE A N 1
ATOM 706 C CA . ILE A 1 93 ? -9.016 -1.632 6.652 1 98.44 93 ILE A CA 1
ATOM 707 C C . ILE A 1 93 ? -7.867 -2.584 6.973 1 98.44 93 ILE A C 1
ATOM 709 O O . ILE A 1 93 ? -7.742 -3.055 8.109 1 98.44 93 ILE A O 1
ATOM 713 N N . THR A 1 94 ? -7.039 -2.84 5.996 1 98.25 94 THR A N 1
ATOM 714 C CA . THR A 1 94 ? -5.918 -3.752 6.199 1 98.25 94 THR A CA 1
ATOM 715 C C . THR A 1 94 ? -4.965 -3.209 7.262 1 98.25 94 THR A C 1
ATOM 717 O O . THR A 1 94 ? -4.492 -3.955 8.117 1 98.25 94 THR A O 1
ATOM 720 N N . LEU A 1 95 ? -4.691 -1.903 7.191 1 98.88 95 LEU A N 1
ATOM 721 C CA . LEU A 1 95 ? -3.848 -1.298 8.219 1 98.88 95 LEU A CA 1
ATOM 722 C C . LEU A 1 95 ? -4.473 -1.456 9.594 1 98.88 95 LEU A C 1
ATOM 724 O O . LEU A 1 95 ? -3.777 -1.771 10.562 1 98.88 95 LEU A O 1
ATOM 728 N N . ASP A 1 96 ? -5.77 -1.213 9.68 1 98.81 96 ASP A N 1
ATOM 729 C CA . ASP A 1 96 ? -6.504 -1.388 10.93 1 98.81 96 ASP A CA 1
ATOM 730 C C . ASP A 1 96 ? -6.375 -2.818 11.453 1 98.81 96 ASP A C 1
ATOM 732 O O . ASP A 1 96 ? -6.191 -3.035 12.648 1 98.81 96 ASP A O 1
ATOM 736 N N . ARG A 1 97 ? -6.414 -3.73 10.602 1 98.12 97 ARG A N 1
ATOM 737 C CA . ARG A 1 97 ? -6.367 -5.141 10.977 1 98.12 97 ARG A CA 1
ATOM 738 C C . ARG A 1 97 ? -4.957 -5.555 11.375 1 98.12 97 ARG A C 1
ATOM 740 O O . ARG A 1 97 ? -4.77 -6.215 12.406 1 98.12 97 ARG A O 1
ATOM 747 N N . ILE A 1 98 ? -3.93 -5.129 10.586 1 98.31 98 ILE A N 1
ATOM 748 C CA . ILE A 1 98 ? -2.533 -5.434 10.883 1 98.31 98 ILE A CA 1
ATOM 749 C C . ILE A 1 98 ? -2.174 -4.922 12.273 1 98.31 98 ILE A C 1
ATOM 751 O O . ILE A 1 98 ? -1.405 -5.559 13 1 98.31 98 ILE A O 1
ATOM 755 N N . THR A 1 99 ? -2.795 -3.836 12.695 1 98.44 99 THR A N 1
ATOM 756 C CA . THR A 1 99 ? -2.404 -3.143 13.922 1 98.44 99 THR A CA 1
ATOM 757 C C . THR A 1 99 ? -3.395 -3.43 15.047 1 98.44 99 THR A C 1
ATOM 759 O O . THR A 1 99 ? -3.305 -2.84 16.125 1 98.44 99 THR A O 1
ATOM 762 N N . LEU A 1 100 ? -4.363 -4.262 14.797 1 98.06 100 LEU A N 1
ATOM 763 C CA . LEU A 1 100 ? -5.379 -4.645 15.773 1 98.06 100 LEU A CA 1
ATOM 764 C C . LEU A 1 100 ? -6.16 -3.426 16.25 1 98.06 100 LEU A C 1
ATOM 766 O O . LEU A 1 100 ? -6.328 -3.225 17.453 1 98.06 100 LEU A O 1
ATOM 770 N N . GLY A 1 101 ? -6.508 -2.604 15.289 1 98.56 101 GLY A N 1
ATOM 771 C CA . GLY A 1 101 ? -7.434 -1.521 15.586 1 98.56 101 GLY A CA 1
ATOM 772 C C . GLY A 1 101 ? -6.738 -0.191 15.812 1 98.56 101 GLY A C 1
ATOM 773 O O . GLY A 1 101 ? -7.246 0.66 16.547 1 98.56 101 GLY A O 1
ATOM 774 N N . ARG A 1 102 ? -5.559 0.038 15.188 1 98.75 102 ARG A N 1
ATOM 775 C CA . ARG A 1 102 ? -4.844 1.283 15.445 1 98.75 102 ARG A CA 1
ATOM 776 C C . ARG A 1 102 ? -4.668 2.088 14.156 1 98.75 102 ARG A C 1
ATOM 778 O O . ARG A 1 102 ? -3.996 3.119 14.148 1 98.75 102 ARG A O 1
ATOM 785 N N . GLY A 1 103 ? -5.246 1.62 13.039 1 98.81 103 GLY A N 1
ATOM 786 C CA . GLY A 1 103 ? -5.086 2.293 11.766 1 98.81 103 GLY A CA 1
ATOM 787 C C . GLY A 1 103 ? -6.023 3.471 11.586 1 98.81 103 GLY A C 1
ATOM 788 O O . GLY A 1 103 ? -7.188 3.41 11.992 1 98.81 103 GLY A O 1
ATOM 789 N N . ILE A 1 104 ? -5.527 4.559 10.984 1 98.88 104 ILE A N 1
ATOM 790 C CA . ILE A 1 104 ? -6.309 5.75 10.672 1 98.88 104 ILE A CA 1
ATOM 791 C C . ILE A 1 104 ? -6.121 6.12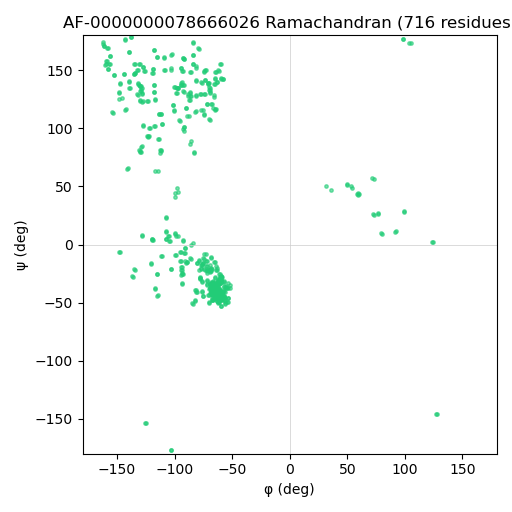5 9.203 1 98.88 104 ILE A C 1
ATOM 793 O O . ILE A 1 104 ? -5.004 6.074 8.688 1 98.88 104 ILE A O 1
ATOM 797 N N . LEU A 1 105 ? -7.195 6.422 8.547 1 98.88 105 LEU A N 1
ATOM 798 C CA . LEU A 1 105 ? -7.113 6.949 7.191 1 98.88 105 LEU A CA 1
ATOM 799 C C . LEU A 1 105 ? -7.074 8.469 7.199 1 98.88 105 LEU A C 1
ATOM 801 O O . LEU A 1 105 ? -8.102 9.125 7.418 1 98.88 105 LEU A O 1
ATOM 805 N N . GLY A 1 106 ? -5.91 9.047 7.043 1 98.81 106 GLY A N 1
ATOM 806 C CA . GLY A 1 106 ? -5.812 10.445 6.664 1 98.81 106 GLY A CA 1
ATOM 807 C C . GLY A 1 106 ? -5.867 10.664 5.164 1 98.81 106 GLY A C 1
ATOM 808 O O . GLY A 1 106 ? -5.078 10.086 4.418 1 98.81 106 GLY A O 1
ATOM 809 N N . ILE A 1 107 ? -6.742 11.531 4.734 1 98.69 107 ILE A N 1
ATOM 810 C CA . ILE A 1 107 ? -6.988 11.625 3.299 1 98.69 107 ILE A CA 1
ATOM 811 C C . ILE A 1 107 ? -7.242 13.078 2.916 1 98.69 107 ILE A C 1
ATOM 813 O O . ILE A 1 107 ? -7.723 13.867 3.732 1 98.69 107 ILE A O 1
ATOM 817 N N . GLY A 1 108 ? -6.859 13.477 1.789 1 97.56 108 GLY A N 1
ATOM 818 C CA . GLY A 1 108 ? -7.117 14.781 1.201 1 97.56 108 GLY A CA 1
ATOM 819 C C . GLY A 1 108 ? -7.348 14.727 -0.297 1 97.56 108 GLY A C 1
ATOM 820 O O . GLY A 1 108 ? -7.215 13.664 -0.912 1 97.56 108 GLY A O 1
ATOM 821 N N . ALA A 1 109 ? -7.656 15.82 -0.901 1 93.69 109 ALA A N 1
ATOM 822 C CA . ALA A 1 109 ? -8.039 15.898 -2.311 1 93.69 109 ALA A CA 1
ATOM 823 C C . ALA A 1 109 ? -6.844 15.609 -3.217 1 93.69 109 ALA A C 1
ATOM 825 O O . ALA A 1 109 ? -7.016 15.211 -4.371 1 93.69 109 ALA A O 1
ATOM 826 N N . GLY A 1 110 ? -5.703 15.805 -2.648 1 89.19 110 GLY A N 1
ATOM 827 C CA . GLY A 1 110 ? -4.508 15.547 -3.436 1 89.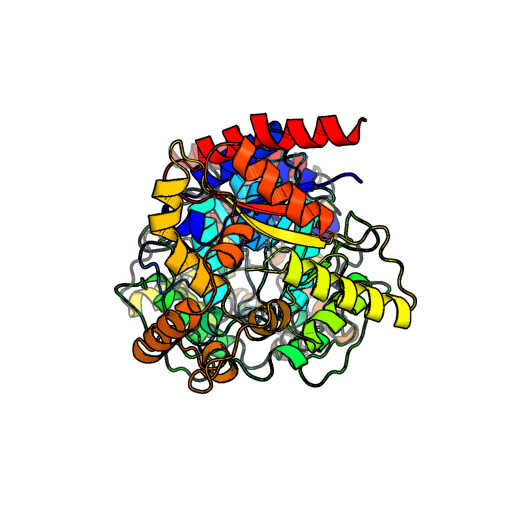19 110 GLY A CA 1
ATOM 828 C C . GLY A 1 110 ? -3.818 16.812 -3.906 1 89.19 110 GLY A C 1
ATOM 829 O O . GLY A 1 110 ? -4.266 17.922 -3.596 1 89.19 110 GLY A O 1
ATOM 830 N N . GLU A 1 111 ? -2.604 16.625 -4.539 1 85.88 111 GLU A N 1
ATOM 831 C CA . GLU A 1 111 ? -1.787 17.703 -5.074 1 85.88 111 GLU A CA 1
ATOM 832 C C . GLU A 1 111 ? -1.278 17.375 -6.473 1 85.88 111 GLU A C 1
ATOM 834 O O . GLU A 1 111 ? -0.929 16.234 -6.758 1 85.88 111 GLU A O 1
ATOM 839 N N . ALA A 1 112 ? -1.146 18.391 -7.266 1 84.56 112 ALA A N 1
ATOM 840 C CA . ALA A 1 112 ? -0.677 18.234 -8.641 1 84.56 112 ALA A CA 1
ATOM 841 C C . ALA A 1 112 ? 0.72 17.625 -8.672 1 84.56 112 ALA A C 1
ATOM 843 O O . ALA A 1 112 ? 1.021 16.797 -9.539 1 84.56 112 ALA A O 1
ATOM 844 N N . GLN A 1 113 ? 1.524 17.906 -7.746 1 83.31 113 GLN A N 1
ATOM 845 C CA . GLN A 1 113 ? 2.918 17.484 -7.715 1 83.31 113 GLN A CA 1
ATOM 846 C C . GLN A 1 113 ? 3.02 15.961 -7.641 1 83.31 113 GLN A C 1
ATOM 848 O O . GLN A 1 113 ? 4.035 15.383 -8.039 1 83.31 113 GLN A O 1
ATOM 853 N N . ASN A 1 114 ? 1.98 15.328 -7.188 1 86.69 114 ASN A N 1
ATOM 854 C CA . ASN A 1 114 ? 2.029 13.891 -6.973 1 86.69 114 ASN A CA 1
ATOM 855 C C . ASN A 1 114 ? 1.561 13.125 -8.203 1 86.69 114 ASN A C 1
ATOM 857 O O . ASN A 1 114 ? 1.685 11.898 -8.266 1 86.69 114 ASN A O 1
ATOM 861 N N . VAL A 1 115 ? 1.026 13.875 -9.258 1 90.25 115 VAL A N 1
ATOM 862 C CA . VAL A 1 115 ? 0.32 13.094 -10.273 1 90.25 115 VAL A CA 1
ATOM 863 C C . VAL A 1 115 ? 0.711 13.578 -11.664 1 90.25 115 VAL A C 1
ATOM 865 O O . VAL A 1 115 ? 0.758 12.789 -12.617 1 90.25 115 VAL A O 1
ATOM 868 N N . VAL A 1 116 ? 1.081 14.82 -11.812 1 90.25 116 VAL A N 1
ATOM 869 C CA . VAL A 1 116 ? 1.206 15.398 -13.148 1 90.25 116 VAL A CA 1
ATOM 870 C C . VAL A 1 116 ? 2.396 14.781 -13.875 1 90.25 116 VAL A C 1
ATOM 872 O O . VAL A 1 116 ? 2.33 14.508 -15.078 1 90.25 116 VAL A O 1
ATOM 875 N N . ASP A 1 117 ? 3.494 14.516 -13.148 1 92.75 117 ASP A N 1
ATOM 876 C CA . ASP A 1 117 ? 4.676 13.906 -13.758 1 92.75 117 ASP A CA 1
ATOM 877 C C . ASP A 1 117 ? 4.371 12.5 -14.258 1 92.75 117 ASP A C 1
ATOM 879 O O . ASP A 1 117 ? 5.078 11.977 -15.117 1 92.75 117 ASP A O 1
ATOM 883 N N . PHE A 1 118 ? 3.336 11.93 -13.773 1 95 118 PHE A N 1
ATOM 884 C CA . PHE A 1 118 ? 3.016 10.547 -14.102 1 95 118 PHE A CA 1
ATOM 885 C C . PHE A 1 118 ? 1.842 10.477 -15.078 1 95 118 PHE A C 1
ATOM 887 O O . PHE A 1 118 ? 1.264 9.414 -15.289 1 95 118 PHE A O 1
ATOM 894 N N . GLY A 1 119 ? 1.424 11.625 -15.562 1 94.38 119 GLY A N 1
ATOM 895 C CA . GLY A 1 119 ? 0.392 11.688 -16.578 1 94.38 119 GLY A CA 1
ATOM 896 C C . GLY A 1 119 ? -1.011 11.523 -16.031 1 94.38 119 GLY A C 1
ATOM 897 O O . GLY A 1 119 ? -1.95 11.242 -16.766 1 94.38 119 GLY A O 1
ATOM 898 N N . ILE A 1 120 ? -1.179 11.539 -14.789 1 92.31 120 ILE A N 1
ATOM 899 C CA . ILE A 1 120 ? -2.49 11.461 -14.148 1 92.31 120 ILE A CA 1
ATOM 900 C C . ILE A 1 120 ? -3.146 12.844 -14.148 1 92.31 120 ILE A C 1
ATOM 902 O O . ILE A 1 120 ? -2.539 13.82 -13.719 1 92.31 120 ILE A O 1
ATOM 906 N N . GLU A 1 121 ? -4.316 12.938 -14.602 1 89.31 121 GLU A N 1
ATOM 907 C CA . GLU A 1 121 ? -5.023 14.211 -14.727 1 89.31 121 GLU A CA 1
ATOM 908 C C . GLU A 1 121 ? -5.367 14.781 -13.359 1 89.31 121 GLU A C 1
ATOM 910 O O . GLU A 1 121 ? -5.859 14.07 -12.484 1 89.31 121 GLU A O 1
ATOM 915 N N . PHE A 1 122 ? -5.043 16 -13.227 1 89.12 122 PHE A N 1
ATOM 916 C CA . PHE A 1 122 ? -5.402 16.719 -12 1 89.12 122 PHE A CA 1
ATOM 917 C C . PHE A 1 122 ? -6.43 17.797 -12.297 1 89.12 122 PHE A C 1
ATOM 919 O O . PHE A 1 122 ? -6.078 18.969 -12.43 1 89.12 122 PHE A O 1
ATOM 926 N N . SER A 1 123 ? -7.664 17.406 -12.43 1 88.38 123 SER A N 1
ATOM 927 C CA . SER A 1 123 ? -8.773 18.297 -12.695 1 88.38 123 SER A CA 1
ATOM 928 C C . SER A 1 123 ? -9.93 18.062 -11.727 1 88.38 123 SER A C 1
ATOM 930 O O . SER A 1 123 ? -10.234 16.906 -11.391 1 88.38 123 SER A O 1
ATOM 932 N N . LYS A 1 124 ? -10.547 19.172 -11.195 1 90.31 124 LYS A N 1
ATOM 933 C CA . LYS A 1 124 ? -11.695 19.141 -10.305 1 90.31 124 LYS A CA 1
ATOM 934 C C . LYS A 1 124 ? -11.438 18.25 -9.094 1 90.31 124 LYS A C 1
ATOM 936 O O . LYS A 1 124 ? -12.242 17.375 -8.773 1 90.31 124 LYS A O 1
ATOM 941 N N . PRO A 1 125 ? -10.297 18.438 -8.438 1 91 125 PRO A N 1
ATOM 942 C CA . PRO A 1 125 ? -9.898 17.516 -7.367 1 91 125 PRO A CA 1
ATOM 943 C C . PRO A 1 125 ? -10.898 17.484 -6.215 1 91 125 PRO A C 1
ATOM 945 O O . PRO A 1 125 ? -11.148 16.422 -5.637 1 91 125 PRO A O 1
ATOM 948 N N . VAL A 1 126 ? -11.57 18.625 -5.918 1 93.31 126 VAL A N 1
ATOM 949 C CA . VAL A 1 126 ? -12.453 18.688 -4.758 1 93.31 126 VAL A CA 1
ATOM 950 C C . VAL A 1 126 ? -13.766 17.953 -5.07 1 93.31 126 VAL A C 1
ATOM 952 O O . VAL A 1 126 ? -14.305 17.25 -4.219 1 93.31 126 VAL A O 1
ATOM 955 N N . THR A 1 127 ? -14.281 18.141 -6.289 1 95.25 127 THR A N 1
ATOM 956 C CA . THR A 1 127 ? -15.492 17.438 -6.699 1 95.25 127 THR A CA 1
ATOM 957 C C . THR A 1 127 ? -15.266 15.922 -6.711 1 95.25 127 THR A C 1
ATOM 959 O O . THR A 1 127 ? -16.125 15.164 -6.262 1 95.25 127 THR A O 1
ATOM 962 N N . LYS A 1 128 ? -14.156 15.539 -7.242 1 96.44 128 LYS A N 1
ATOM 963 C CA . LYS A 1 128 ? -13.805 14.125 -7.25 1 96.44 128 LYS A CA 1
ATOM 964 C C . LYS A 1 128 ? -13.633 13.594 -5.828 1 96.44 128 LYS A C 1
ATOM 966 O O . LYS A 1 128 ? -14.023 12.461 -5.527 1 96.44 128 LYS A O 1
ATOM 971 N N . PHE A 1 129 ? -13.109 14.508 -5.031 1 97.75 129 PHE A N 1
ATOM 972 C CA . PHE A 1 129 ? -12.836 14.141 -3.645 1 97.75 129 PHE A CA 1
ATOM 973 C C . PHE A 1 129 ? -14.133 13.812 -2.91 1 97.75 129 PHE A C 1
ATOM 975 O O . PHE A 1 129 ? -14.203 12.836 -2.168 1 97.75 129 PHE A O 1
ATOM 982 N N . LYS A 1 130 ? -15.078 14.562 -3.053 1 98.25 130 LYS A N 1
ATOM 983 C CA . LYS A 1 130 ? -16.375 14.297 -2.439 1 98.25 130 LYS A CA 1
ATOM 984 C C . LYS A 1 130 ? -16.891 12.906 -2.809 1 98.25 130 LYS A C 1
ATOM 986 O O . LYS A 1 130 ? -17.297 12.133 -1.937 1 98.25 130 LYS A O 1
ATOM 991 N N . GLU A 1 131 ? -16.875 12.555 -4.109 1 98.12 131 GLU A N 1
ATOM 992 C CA . GLU A 1 131 ? -17.328 11.234 -4.547 1 98.12 131 GLU A CA 1
ATOM 993 C C . GLU A 1 131 ? -16.453 10.125 -3.957 1 98.12 131 GLU A C 1
ATOM 995 O O . GLU A 1 131 ? -16.953 9.055 -3.625 1 98.12 131 GLU A O 1
ATOM 1000 N N . GLN A 1 132 ? -15.156 10.406 -3.9 1 98.38 132 GLN A N 1
ATOM 1001 C CA . GLN A 1 132 ? -14.258 9.414 -3.334 1 98.38 132 GLN A CA 1
ATOM 1002 C C . GLN A 1 132 ? -14.617 9.102 -1.884 1 98.38 132 GLN A C 1
ATOM 1004 O O . GLN A 1 132 ? -14.633 7.938 -1.476 1 98.38 132 GLN A O 1
ATOM 1009 N N . LEU A 1 133 ? -14.898 10.141 -1.095 1 98.69 133 LEU A N 1
ATOM 1010 C CA . LEU A 1 133 ? -15.305 9.953 0.295 1 98.69 133 LEU A CA 1
ATOM 1011 C C . LEU A 1 133 ? -16.609 9.164 0.382 1 98.69 133 LEU A C 1
ATOM 1013 O O . LEU A 1 133 ? -16.734 8.266 1.222 1 98.69 133 LEU A O 1
ATOM 1017 N N . GLU A 1 134 ? -17.516 9.445 -0.5 1 98.56 134 GLU A N 1
ATOM 1018 C CA . GLU A 1 134 ? -18.781 8.719 -0.534 1 98.56 134 GLU A CA 1
ATOM 1019 C C . GLU A 1 134 ? -18.578 7.246 -0.857 1 98.56 134 GLU A C 1
ATOM 1021 O O . GLU A 1 134 ? -19.172 6.375 -0.219 1 98.56 134 GLU A O 1
ATOM 1026 N N . VAL A 1 135 ? -17.766 7.004 -1.814 1 98.69 135 VAL A N 1
ATOM 1027 C CA . VAL A 1 135 ? -17.469 5.637 -2.238 1 98.69 135 VAL A CA 1
ATOM 1028 C C . VAL A 1 135 ? -16.797 4.879 -1.104 1 98.69 135 VAL A C 1
ATOM 1030 O O . VAL A 1 135 ? -17.156 3.738 -0.803 1 98.69 135 VAL A O 1
ATOM 1033 N N . ILE A 1 136 ? -15.805 5.492 -0.454 1 98.69 136 ILE A N 1
ATOM 1034 C CA . ILE A 1 136 ? -15.07 4.863 0.633 1 98.69 136 ILE A CA 1
ATOM 1035 C C . ILE A 1 136 ? -16.016 4.523 1.778 1 98.69 136 ILE A C 1
ATOM 1037 O O . ILE A 1 136 ? -15.977 3.418 2.322 1 98.69 136 ILE A O 1
ATOM 1041 N N . GLU A 1 137 ? -16.906 5.457 2.107 1 98.25 137 GLU A N 1
ATOM 1042 C CA . GLU A 1 137 ? -17.891 5.223 3.17 1 98.25 137 GLU A CA 1
ATOM 1043 C C . GLU A 1 137 ? -18.797 4.043 2.836 1 98.25 137 GLU A C 1
ATOM 1045 O O . GLU A 1 137 ? -19.062 3.203 3.695 1 98.25 137 GLU A O 1
ATOM 1050 N N . ARG A 1 138 ? -19.25 3.99 1.595 1 98.19 138 ARG A N 1
ATOM 1051 C CA . ARG A 1 138 ? -20.094 2.891 1.161 1 98.19 138 ARG A CA 1
ATOM 1052 C C . ARG A 1 138 ? -19.375 1.557 1.257 1 98.19 138 ARG A C 1
ATOM 1054 O O . ARG A 1 138 ? -19.938 0.558 1.7 1 98.19 138 ARG A O 1
ATOM 1061 N N . LEU A 1 139 ? -18.172 1.565 0.878 1 98.25 139 LEU A N 1
ATOM 1062 C CA . LEU A 1 139 ? -17.391 0.338 0.894 1 98.25 139 LEU A CA 1
ATOM 1063 C C . LEU A 1 139 ? -17.109 -0.107 2.324 1 98.25 139 LEU A C 1
ATOM 1065 O O . LEU A 1 139 ? -17.094 -1.306 2.615 1 98.25 139 LEU A O 1
ATOM 1069 N N . PHE A 1 140 ? -16.859 0.845 3.229 1 98.19 140 PHE A N 1
ATOM 1070 C CA . PHE A 1 140 ? -16.625 0.514 4.629 1 98.19 140 PHE A CA 1
ATOM 1071 C C . PHE A 1 140 ? -17.844 -0.198 5.219 1 98.19 140 PHE A C 1
ATOM 1073 O O . PHE A 1 140 ? -17.703 -1.022 6.125 1 98.19 140 PHE A O 1
ATOM 1080 N N . GLU A 1 141 ? -18.969 0.068 4.699 1 95.88 141 GLU A N 1
ATOM 1081 C CA . GLU A 1 141 ? -20.203 -0.509 5.203 1 95.88 141 GLU A CA 1
ATOM 1082 C C . GLU A 1 141 ? -20.531 -1.819 4.496 1 95.88 141 GLU A C 1
ATOM 1084 O O . GLU A 1 141 ? -21.469 -2.521 4.879 1 95.88 141 GLU A O 1
ATOM 1089 N N . SER A 1 142 ? -19.781 -2.189 3.582 1 96.56 142 SER A N 1
ATOM 1090 C CA . SER A 1 142 ? -20.109 -3.314 2.719 1 96.56 142 SER A CA 1
ATOM 1091 C C . SER A 1 142 ? -19.547 -4.621 3.264 1 96.56 142 SER A C 1
ATOM 1093 O O . SER A 1 142 ? -18.609 -4.609 4.059 1 96.56 142 SER A O 1
ATOM 1095 N N . ASP A 1 143 ? -20.078 -5.691 2.85 1 94.56 143 ASP A N 1
ATOM 1096 C CA . ASP A 1 143 ? -19.609 -7.059 3.033 1 94.56 143 ASP A CA 1
ATOM 1097 C C . ASP A 1 143 ? -20.266 -8.008 2.041 1 94.56 143 ASP A C 1
ATOM 1099 O O . ASP A 1 143 ? -21.109 -7.59 1.246 1 94.56 143 ASP A O 1
ATOM 1103 N N . PRO A 1 144 ? -19.891 -9.234 1.973 1 92.94 144 PRO A N 1
ATOM 1104 C CA . PRO A 1 144 ? -20.438 -10.141 0.962 1 92.94 144 PRO A CA 1
ATOM 1105 C C . PRO A 1 144 ? -21.953 -10.289 1.062 1 92.94 144 PRO A C 1
ATOM 1107 O O . PRO A 1 144 ? -22.609 -10.586 0.062 1 92.94 144 PRO A O 1
ATOM 1110 N N . ASP A 1 145 ? -22.5 -10.102 2.236 1 94.75 145 ASP A N 1
ATOM 1111 C CA . ASP A 1 145 ? -23.953 -10.211 2.424 1 94.75 145 ASP A CA 1
ATOM 1112 C C . ASP A 1 145 ? -24.625 -8.859 2.201 1 94.75 145 ASP A C 1
ATOM 1114 O O . ASP A 1 145 ? -25.844 -8.797 2.049 1 94.75 145 ASP A O 1
ATOM 1118 N N . HIS A 1 146 ? -23.828 -7.84 2.225 1 95.75 146 HIS A N 1
ATOM 1119 C CA . HIS A 1 146 ? -24.312 -6.484 2.023 1 95.75 146 HIS A CA 1
ATOM 1120 C C . HIS A 1 146 ? -23.484 -5.742 0.979 1 95.75 146 HIS A C 1
ATOM 1122 O O . HIS A 1 146 ? -22.688 -4.875 1.322 1 95.75 146 HIS A O 1
ATOM 1128 N N . ARG A 1 147 ? -23.766 -5.984 -0.204 1 96.12 147 ARG A N 1
ATOM 1129 C CA . ARG A 1 147 ? -23.047 -5.363 -1.313 1 96.12 147 ARG A CA 1
ATOM 1130 C C . ARG A 1 147 ? -23.625 -3.979 -1.622 1 96.12 147 ARG A C 1
ATOM 1132 O O . ARG A 1 147 ? -24.781 -3.693 -1.314 1 96.12 147 ARG A O 1
ATOM 1139 N N . VAL A 1 148 ? -22.797 -3.113 -2.215 1 97.88 148 VAL A N 1
ATOM 1140 C CA . VAL A 1 148 ? -23.203 -1.72 -2.369 1 97.88 148 VAL A CA 1
ATOM 1141 C C . VAL A 1 148 ? -23.047 -1.299 -3.83 1 97.88 148 VAL A C 1
ATOM 1143 O O . VAL A 1 148 ? -22.281 -1.904 -4.586 1 97.88 148 VAL A O 1
ATOM 1146 N N . ASN A 1 149 ? -23.859 -0.337 -4.203 1 98.19 149 ASN A N 1
ATOM 1147 C CA . ASN A 1 149 ? -23.844 0.318 -5.508 1 98.19 149 ASN A CA 1
ATOM 1148 C C . ASN A 1 149 ? -23.562 1.813 -5.379 1 98.19 149 ASN A C 1
ATOM 1150 O O . ASN A 1 149 ? -23.859 2.414 -4.34 1 98.19 149 ASN A O 1
ATOM 1154 N N . TYR A 1 150 ? -22.938 2.371 -6.289 1 98.44 150 TYR A N 1
ATOM 1155 C CA . TYR A 1 150 ? -22.688 3.801 -6.402 1 98.44 150 TYR A CA 1
ATOM 1156 C C . TYR A 1 150 ? -22.625 4.23 -7.867 1 98.44 150 TYR A C 1
ATOM 1158 O O . TYR A 1 150 ? -22 3.561 -8.688 1 98.44 150 TYR A O 1
ATOM 1166 N N . ASN A 1 151 ? -23.328 5.25 -8.195 1 98.31 151 ASN A N 1
ATOM 1167 C CA . ASN A 1 151 ? -23.344 5.793 -9.547 1 98.31 151 ASN A CA 1
ATOM 1168 C C . ASN A 1 151 ? -23.078 7.297 -9.547 1 98.31 151 ASN A C 1
ATOM 1170 O O . ASN A 1 151 ? -24.016 8.094 -9.609 1 98.31 151 ASN A O 1
ATOM 1174 N N . GLY A 1 152 ? -21.781 7.609 -9.523 1 97.88 152 GLY A N 1
ATOM 1175 C CA . GLY A 1 152 ? -21.375 9.008 -9.555 1 97.88 152 GLY A CA 1
ATOM 1176 C C . GLY A 1 152 ? -20.875 9.453 -10.922 1 97.88 152 GLY A C 1
ATOM 1177 O O . GLY A 1 152 ? -21 8.711 -11.898 1 97.88 152 GLY A O 1
ATOM 1178 N N . GLN A 1 153 ? -20.438 10.68 -11.008 1 97.31 153 GLN A N 1
ATOM 1179 C CA . GLN A 1 153 ? -19.859 11.227 -12.234 1 97.31 153 GLN A CA 1
ATOM 1180 C C . GLN A 1 153 ? -18.516 10.586 -12.539 1 97.31 153 GLN A C 1
ATOM 1182 O O . GLN A 1 153 ? -18.172 10.367 -13.703 1 97.31 153 GLN A O 1
ATOM 1187 N N . TYR A 1 154 ? -17.766 10.25 -11.516 1 96.62 154 TYR A N 1
ATOM 1188 C CA . TYR A 1 154 ? -16.375 9.836 -11.703 1 96.62 154 TYR A CA 1
ATOM 1189 C C . TYR A 1 154 ? -16.188 8.383 -11.289 1 96.62 154 TYR A C 1
ATOM 1191 O O . TYR A 1 154 ? -15.273 7.707 -11.766 1 96.62 154 TYR A O 1
ATOM 1199 N N . TYR A 1 155 ? -17.016 7.895 -10.414 1 97.44 155 TYR A N 1
ATOM 1200 C CA . TYR A 1 155 ? -16.828 6.555 -9.867 1 97.44 155 TYR A CA 1
ATOM 1201 C C . TYR A 1 155 ? -18.141 5.773 -9.914 1 97.44 155 TYR A C 1
ATOM 1203 O O . TYR A 1 155 ? -19.219 6.363 -9.859 1 97.44 155 TYR A O 1
ATOM 1211 N N . LYS A 1 156 ? -17.953 4.441 -10.047 1 97.88 156 LYS A N 1
ATOM 1212 C CA . LYS A 1 156 ? -19.078 3.514 -10.094 1 97.88 156 LYS A CA 1
ATOM 1213 C C . LYS A 1 156 ? -18.781 2.25 -9.289 1 97.88 156 LYS A C 1
ATOM 1215 O O . LYS A 1 156 ? -17.656 1.764 -9.289 1 97.88 156 LYS A O 1
ATOM 1220 N N . LEU A 1 157 ? -19.688 1.831 -8.523 1 97.81 157 LEU A N 1
ATOM 1221 C CA . LEU A 1 157 ? -19.688 0.528 -7.863 1 97.81 157 LEU A CA 1
ATOM 1222 C C . LEU A 1 157 ? -20.875 -0.316 -8.328 1 97.81 157 LEU A C 1
ATOM 1224 O O . LEU A 1 157 ? -22 0.185 -8.43 1 97.81 157 LEU A O 1
ATOM 1228 N N . ILE A 1 158 ? -20.594 -1.553 -8.695 1 95.75 158 ILE A N 1
ATOM 1229 C CA . ILE A 1 158 ? -21.625 -2.496 -9.117 1 95.75 158 ILE A CA 1
ATOM 1230 C C . ILE A 1 158 ? -21.594 -3.734 -8.219 1 95.75 158 ILE A C 1
ATOM 1232 O O . ILE A 1 158 ? -20.75 -4.617 -8.406 1 95.75 158 ILE A O 1
ATOM 1236 N N . ASN A 1 159 ? -22.484 -3.791 -7.285 1 94 159 ASN A N 1
ATOM 1237 C CA . ASN A 1 159 ? -22.531 -4.887 -6.32 1 94 159 ASN A CA 1
ATOM 1238 C C . ASN A 1 159 ? -21.172 -5.141 -5.688 1 94 159 ASN A C 1
ATOM 1240 O O . ASN A 1 159 ? -20.688 -6.273 -5.688 1 94 159 ASN A O 1
ATOM 1244 N N . ALA A 1 160 ? -20.594 -4.105 -5.207 1 96.12 160 ALA A N 1
ATOM 1245 C CA . ALA A 1 160 ? -19.219 -4.172 -4.719 1 96.12 160 ALA A CA 1
ATOM 1246 C C . ALA A 1 160 ? -19.188 -4.434 -3.217 1 96.12 160 ALA A C 1
ATOM 1248 O O . ALA A 1 160 ? -20.141 -4.141 -2.506 1 96.12 160 ALA A O 1
ATOM 1249 N N . CYS A 1 161 ? -18.172 -5.035 -2.791 1 95.81 161 CYS A N 1
ATOM 1250 C CA . CYS A 1 161 ? -17.922 -5.164 -1.359 1 95.81 161 CYS A CA 1
ATOM 1251 C C . CYS A 1 161 ? -16.438 -5.387 -1.078 1 95.81 161 CYS A C 1
ATOM 1253 O O . CYS A 1 161 ? -15.68 -5.758 -1.976 1 95.81 161 CYS A O 1
ATOM 1255 N N . LEU A 1 162 ? -16.047 -5.039 0.083 1 95.56 162 LEU A N 1
ATOM 1256 C CA . LEU A 1 162 ? -14.766 -5.484 0.628 1 95.56 162 LEU A CA 1
ATOM 1257 C C . LEU A 1 162 ? -14.945 -6.73 1.487 1 95.56 162 LEU A C 1
ATOM 1259 O O . LEU A 1 162 ? -15.938 -6.852 2.211 1 95.56 162 LEU A O 1
ATOM 1263 N N . GLN A 1 163 ? -14.047 -7.672 1.318 1 93.44 163 GLN A N 1
ATOM 1264 C CA . GLN A 1 163 ? -14.141 -8.922 2.07 1 93.44 163 GLN A CA 1
ATOM 1265 C C . GLN A 1 163 ? -13.195 -8.906 3.27 1 93.44 163 GLN A C 1
ATOM 1267 O O . GLN A 1 163 ? -12.438 -9.859 3.475 1 93.44 163 GLN A O 1
ATOM 1272 N N . ALA A 1 164 ? -13.125 -7.891 3.984 1 91.69 164 ALA A N 1
ATOM 1273 C CA . ALA A 1 164 ? -12.406 -7.711 5.242 1 91.69 164 ALA A CA 1
ATOM 1274 C C . ALA A 1 164 ? -13.133 -6.723 6.152 1 91.69 164 ALA A C 1
ATOM 1276 O O . ALA A 1 164 ? -13.445 -5.605 5.742 1 91.69 164 ALA A O 1
ATOM 1277 N N . LYS A 1 165 ? -13.398 -7.133 7.277 1 92.62 165 LYS A N 1
ATOM 1278 C CA . LYS A 1 165 ? -14.031 -6.246 8.25 1 92.62 165 LYS A CA 1
ATOM 1279 C C . LYS A 1 165 ? -12.992 -5.531 9.102 1 92.62 165 LYS A C 1
ATOM 1281 O O . LYS A 1 165 ? -12.008 -6.141 9.539 1 92.62 165 LYS A O 1
ATOM 1286 N N . SER A 1 166 ? -13.227 -4.27 9.305 1 96.38 166 SER A N 1
ATOM 1287 C CA . SER A 1 166 ? -12.352 -3.516 10.195 1 96.38 166 SER A CA 1
ATOM 1288 C C . SER A 1 166 ? -12.43 -4.039 11.625 1 96.38 166 SER A C 1
ATOM 1290 O O . SER A 1 166 ? -13.469 -4.551 12.047 1 96.38 166 SER A O 1
ATOM 1292 N N . ILE A 1 167 ? -11.336 -3.938 12.359 1 97.69 167 ILE A N 1
ATOM 1293 C CA . ILE A 1 167 ? -11.336 -4.254 13.781 1 97.69 167 ILE A CA 1
ATOM 1294 C C . ILE A 1 167 ? -12.117 -3.191 14.547 1 97.69 167 ILE A C 1
ATOM 1296 O O . ILE A 1 167 ? -13.039 -3.512 15.305 1 97.69 167 ILE A O 1
ATOM 1300 N N . ARG A 1 168 ? -11.766 -1.974 14.25 1 97.5 168 ARG A N 1
ATOM 1301 C CA . ARG A 1 168 ? -12.5 -0.886 14.883 1 97.5 168 ARG A CA 1
ATOM 1302 C C . ARG A 1 168 ? -13.891 -0.739 14.281 1 97.5 168 ARG A C 1
ATOM 1304 O O . ARG A 1 168 ? -14.07 -0.889 13.07 1 97.5 168 ARG A O 1
ATOM 1311 N N . LYS A 1 169 ? -14.758 -0.459 15.125 1 96.69 169 LYS A N 1
ATOM 1312 C CA . LYS A 1 169 ? -16.125 -0.242 14.68 1 96.69 169 LYS A CA 1
ATOM 1313 C C . LYS A 1 169 ? -16.469 1.245 14.656 1 96.69 169 LYS A C 1
ATOM 1315 O O . LYS A 1 169 ? -16.047 1.999 15.531 1 96.69 169 LYS A O 1
ATOM 1320 N N . PRO A 1 170 ? -17.312 1.673 13.828 1 96.06 170 PRO A N 1
ATOM 1321 C CA . PRO A 1 170 ? -17.859 0.938 12.688 1 96.06 170 PRO A CA 1
ATOM 1322 C C . PRO A 1 170 ? -16.844 0.755 11.562 1 96.06 170 PRO A C 1
ATOM 1324 O O . PRO A 1 170 ? -17.031 -0.088 10.68 1 96.06 170 PRO A O 1
ATOM 1327 N N . ARG A 1 171 ? -15.852 1.506 11.445 1 97.56 171 ARG A N 1
ATOM 1328 C CA . ARG A 1 171 ? -14.773 1.512 10.461 1 97.56 171 ARG A CA 1
ATOM 1329 C C . ARG A 1 171 ? -13.547 2.242 11 1 97.56 171 ARG A C 1
ATOM 1331 O O . ARG A 1 171 ? -13.602 2.863 12.062 1 97.56 171 ARG A O 1
ATOM 1338 N N . PRO A 1 172 ? -12.398 2.135 10.297 1 98.31 172 PRO A N 1
ATOM 1339 C CA . PRO A 1 172 ? -11.273 2.973 10.719 1 98.31 172 PRO A CA 1
ATOM 1340 C C . PRO A 1 172 ? -11.609 4.461 10.703 1 98.31 172 PRO A C 1
ATOM 1342 O O . PRO A 1 172 ? -12.352 4.922 9.828 1 98.31 172 PRO A O 1
ATOM 1345 N N . PRO A 1 173 ? -11.086 5.184 11.68 1 98.62 173 PRO A N 1
ATOM 1346 C CA . PRO A 1 173 ? -11.312 6.629 11.664 1 98.62 173 PRO A CA 1
ATOM 1347 C C . PRO A 1 173 ? -10.773 7.297 10.398 1 98.62 173 PRO A C 1
ATOM 1349 O O . PRO A 1 173 ? -9.703 6.926 9.914 1 98.62 173 PRO A O 1
ATOM 1352 N N . VAL A 1 174 ? -11.523 8.281 9.938 1 98.81 174 VAL A N 1
ATOM 1353 C CA . VAL A 1 174 ? -11.133 9.039 8.75 1 98.81 174 VAL A CA 1
ATOM 1354 C C . VAL A 1 174 ? -10.82 10.484 9.141 1 98.81 174 VAL A C 1
ATOM 1356 O O . VAL A 1 174 ? -11.688 11.203 9.633 1 98.81 174 VAL A O 1
ATOM 1359 N N . TYR A 1 175 ? -9.562 10.859 9.023 1 98.88 175 TYR A N 1
ATOM 1360 C CA . TYR A 1 175 ? -9.148 12.25 9.18 1 98.88 175 TYR A CA 1
ATOM 1361 C C . TYR A 1 175 ? -9.023 12.938 7.828 1 98.88 175 TYR A C 1
ATOM 1363 O O . TYR A 1 175 ? -8.461 12.367 6.887 1 98.88 175 TYR A O 1
ATOM 1371 N N . ILE A 1 176 ? -9.531 14.133 7.703 1 98.75 176 ILE A N 1
ATOM 1372 C CA . ILE A 1 176 ? -9.578 14.797 6.406 1 98.75 176 ILE A CA 1
ATOM 1373 C C . ILE A 1 176 ? -8.719 16.062 6.445 1 98.75 176 ILE A C 1
ATOM 1375 O O . ILE A 1 176 ? -8.844 16.875 7.363 1 98.75 176 ILE A O 1
ATOM 1379 N N . ALA A 1 177 ? -7.777 16.125 5.504 1 97.88 177 ALA A N 1
ATOM 1380 C CA . ALA A 1 177 ? -7.074 17.391 5.293 1 97.88 177 ALA A CA 1
ATOM 1381 C C . ALA A 1 177 ? -7.98 18.422 4.621 1 97.88 177 ALA A C 1
ATOM 1383 O O . ALA A 1 177 ? -8.492 18.188 3.523 1 97.88 177 ALA A O 1
ATOM 1384 N N . ALA A 1 178 ? -8.203 19.531 5.238 1 96.5 178 ALA A N 1
ATOM 1385 C CA . ALA A 1 178 ? -9.117 20.547 4.742 1 96.5 178 ALA A CA 1
ATOM 1386 C C . ALA A 1 178 ? -8.633 21.953 5.121 1 96.5 178 ALA A C 1
ATOM 1388 O O . ALA A 1 178 ? -8.125 22.156 6.223 1 96.5 178 ALA A O 1
ATOM 1389 N N . GLY A 1 179 ? -8.727 22.844 4.23 1 93.69 179 GLY A N 1
ATOM 1390 C CA . GLY A 1 179 ? -8.305 24.219 4.492 1 93.69 179 GLY A CA 1
ATOM 1391 C C . GLY A 1 179 ? -9.125 25.25 3.748 1 93.69 179 GLY A C 1
ATOM 1392 O O . GLY A 1 179 ? -8.938 26.453 3.934 1 93.69 179 GLY A O 1
ATOM 1393 N N . ALA A 1 180 ? -10 24.797 2.885 1 90.88 180 ALA A N 1
ATOM 1394 C CA . ALA A 1 180 ? -10.906 25.656 2.129 1 90.88 180 ALA A CA 1
ATOM 1395 C C . ALA A 1 180 ? -12.359 25.391 2.504 1 90.88 180 ALA A C 1
ATOM 1397 O O . ALA A 1 180 ? -12.672 24.359 3.092 1 90.88 180 ALA A O 1
ATOM 1398 N N . PRO A 1 181 ? -13.25 26.344 2.193 1 92.62 181 PRO A N 1
ATOM 1399 C CA . PRO A 1 181 ? -14.641 26.203 2.641 1 92.62 181 PRO A CA 1
ATOM 1400 C C . PRO A 1 181 ? -15.273 24.875 2.242 1 92.62 181 PRO A C 1
ATOM 1402 O O . PRO A 1 181 ? -15.836 24.172 3.088 1 92.62 181 PRO A O 1
ATOM 1405 N N . LYS A 1 182 ? -15.094 24.5 1.041 1 94.94 182 LYS A N 1
ATOM 1406 C CA . LYS A 1 182 ? -15.727 23.266 0.574 1 94.94 182 LYS A CA 1
ATOM 1407 C C . LYS A 1 182 ? -15.133 22.047 1.26 1 94.94 182 LYS A C 1
ATOM 1409 O O . LYS A 1 182 ? -15.852 21.109 1.606 1 94.94 182 LYS A O 1
ATOM 1414 N N . THR A 1 183 ? -13.844 22.016 1.418 1 96.5 183 THR A N 1
ATOM 1415 C CA . THR A 1 183 ? -13.219 20.859 2.043 1 96.5 183 THR A CA 1
ATOM 1416 C C . THR A 1 183 ? -13.516 20.828 3.539 1 96.5 183 THR A C 1
ATOM 1418 O O . THR A 1 183 ? -13.617 19.75 4.133 1 96.5 183 THR A O 1
ATOM 1421 N N . LEU A 1 184 ? -13.664 21.984 4.145 1 98.06 184 LEU A N 1
ATOM 1422 C CA . LEU A 1 184 ? -14.07 22.031 5.547 1 98.06 184 LEU A CA 1
ATOM 1423 C C . LEU A 1 184 ? -15.477 21.469 5.727 1 98.06 184 LEU A C 1
ATOM 1425 O O . LEU A 1 184 ? -15.75 20.781 6.711 1 98.06 184 LEU A O 1
ATOM 1429 N N . GLU A 1 185 ? -16.312 21.781 4.797 1 98 185 GLU A N 1
ATOM 1430 C CA . GLU A 1 185 ? -17.656 21.203 4.801 1 98 185 GLU A CA 1
ATOM 1431 C C . GLU A 1 185 ? -17.609 19.688 4.68 1 98 185 GLU A C 1
ATOM 1433 O O . GLU A 1 185 ? -18.328 18.984 5.391 1 98 185 GLU A O 1
ATOM 1438 N N . LEU A 1 186 ? -16.781 19.188 3.771 1 98.12 186 LEU A N 1
ATOM 1439 C CA . LEU A 1 186 ? -16.625 17.75 3.605 1 98.12 186 LEU A CA 1
ATOM 1440 C C . LEU A 1 186 ? -16.094 17.109 4.883 1 98.12 186 LEU A C 1
ATOM 1442 O O . LEU A 1 186 ? -16.484 16 5.242 1 98.12 186 LEU A O 1
ATOM 1446 N N . CYS A 1 187 ? -15.18 17.812 5.508 1 98.56 187 CYS A N 1
ATOM 1447 C CA . CYS A 1 187 ? -14.617 17.328 6.762 1 98.56 187 CYS A CA 1
ATOM 1448 C C . CYS A 1 187 ? -15.695 17.188 7.824 1 98.56 187 CYS A C 1
ATOM 1450 O O . CYS A 1 187 ? -15.758 16.172 8.523 1 98.56 187 CYS A O 1
ATOM 1452 N N . ALA A 1 188 ? -16.531 18.156 7.934 1 98.44 188 ALA A N 1
ATOM 1453 C CA . ALA A 1 188 ? -17.641 18.109 8.891 1 98.44 188 ALA A CA 1
ATOM 1454 C C . ALA A 1 188 ? -18.609 16.984 8.562 1 98.44 188 ALA A C 1
ATOM 1456 O O . ALA A 1 188 ? -19.172 16.359 9.469 1 98.44 188 ALA A O 1
ATOM 1457 N N . THR A 1 189 ? -18.766 16.703 7.328 1 98.06 189 THR A N 1
ATOM 1458 C CA . THR A 1 189 ? -19.766 15.766 6.863 1 98.06 189 THR A CA 1
ATOM 1459 C C . THR A 1 189 ? -19.281 14.328 7.016 1 98.06 189 THR A C 1
ATOM 1461 O O . THR A 1 189 ? -20.031 13.445 7.441 1 98.06 189 THR A O 1
ATOM 1464 N N . TYR A 1 190 ? -17.969 14.086 6.695 1 97.62 190 TYR A N 1
ATOM 1465 C CA . TYR A 1 190 ? -17.516 12.711 6.547 1 97.62 190 TYR A CA 1
ATOM 1466 C C . TYR A 1 190 ? -16.406 12.391 7.531 1 97.62 190 TYR A C 1
ATOM 1468 O O . TYR A 1 190 ? -16.078 11.227 7.762 1 97.62 190 TYR A O 1
ATOM 1476 N N . GLY A 1 191 ? -15.766 13.383 8.125 1 98.38 191 GLY A N 1
ATOM 1477 C CA . GLY A 1 191 ? -14.531 13.18 8.875 1 98.38 191 GLY A CA 1
ATOM 1478 C C . GLY A 1 191 ? -14.773 12.781 10.32 1 98.38 191 GLY A C 1
ATOM 1479 O O . GLY A 1 191 ? -15.789 13.148 10.914 1 98.38 191 GLY A O 1
ATOM 1480 N N . ASP A 1 192 ? -13.852 11.992 10.859 1 98.56 192 ASP A N 1
ATOM 1481 C CA . ASP A 1 192 ? -13.742 11.742 12.289 1 98.56 192 ASP A CA 1
ATOM 1482 C C . ASP A 1 192 ? -12.648 12.609 12.914 1 98.56 192 ASP A C 1
ATOM 1484 O O . ASP A 1 192 ? -12.531 12.68 14.141 1 98.56 192 ASP A O 1
ATOM 1488 N N . GLY A 1 193 ? -11.938 13.227 12.094 1 98.75 193 GLY A N 1
ATOM 1489 C CA . GLY A 1 193 ? -10.883 14.156 12.469 1 98.75 193 GLY A CA 1
ATOM 1490 C C . GLY A 1 193 ? -10.484 15.094 11.352 1 98.75 193 GLY A C 1
ATOM 1491 O O . GLY A 1 193 ? -10.922 14.93 10.211 1 98.75 193 GLY A O 1
ATOM 1492 N N . TRP A 1 194 ? -9.703 16.047 11.68 1 98.81 194 TRP A N 1
ATOM 1493 C CA . TRP A 1 194 ? -9.258 17.125 10.797 1 98.81 194 TRP A CA 1
ATOM 1494 C C . TRP A 1 194 ? -7.75 17.312 10.883 1 98.81 194 TRP A C 1
ATOM 1496 O O . TRP A 1 194 ? -7.18 17.312 11.984 1 98.81 194 TRP A O 1
ATOM 1506 N N . ILE A 1 195 ? -7.094 17.328 9.695 1 98.44 195 ILE A N 1
ATOM 1507 C CA . ILE A 1 195 ? -5.652 17.578 9.68 1 98.44 195 ILE A CA 1
ATOM 1508 C C . ILE A 1 195 ? -5.344 18.797 8.812 1 98.44 195 ILE A C 1
ATOM 1510 O O . ILE A 1 195 ? -5.102 18.672 7.613 1 98.44 195 ILE A O 1
ATOM 1514 N N . PRO A 1 196 ? -5.262 19.938 9.367 1 96.56 196 PRO A N 1
ATOM 1515 C CA . PRO A 1 196 ? -4.746 21.094 8.625 1 96.56 196 PRO A CA 1
ATOM 1516 C C . PRO A 1 196 ? -3.221 21.172 8.648 1 96.56 196 PRO A C 1
ATOM 1518 O O . PRO A 1 196 ? -2.572 20.469 9.414 1 96.56 196 PRO A O 1
ATOM 1521 N N . ILE A 1 197 ? -2.67 21.938 7.762 1 91.62 197 ILE A N 1
ATOM 1522 C CA . ILE A 1 197 ? -1.229 22.156 7.734 1 91.62 197 ILE A CA 1
ATOM 1523 C C . ILE A 1 197 ? -0.942 23.656 7.617 1 91.62 197 ILE A C 1
ATOM 1525 O O . ILE A 1 197 ? -1.635 24.375 6.891 1 91.62 197 ILE A O 1
ATOM 1529 N N . GLY A 1 198 ? -0 24.156 8.32 1 92.94 198 GLY A N 1
ATOM 1530 C CA . GLY A 1 198 ? 0.416 25.547 8.203 1 92.94 198 GLY A CA 1
ATOM 1531 C C . GLY A 1 198 ? -0.577 26.516 8.805 1 92.94 198 GLY A C 1
ATOM 1532 O O . GLY A 1 198 ? -0.992 27.469 8.148 1 92.94 198 GLY A O 1
ATOM 1533 N N . TYR A 1 199 ? -0.871 26.344 10.008 1 97.44 199 TYR A N 1
ATOM 1534 C CA . TYR A 1 199 ? -1.9 27.156 10.648 1 97.44 199 TYR A CA 1
ATOM 1535 C C . TYR A 1 199 ? -1.32 27.969 11.805 1 97.44 199 TYR A C 1
ATOM 1537 O O . TYR A 1 199 ? -0.328 27.562 12.414 1 97.44 199 TYR A O 1
ATOM 1545 N N . THR A 1 200 ? -1.933 29.141 12.07 1 98.12 200 THR A N 1
ATOM 1546 C CA . THR A 1 200 ? -1.814 29.828 13.352 1 98.12 200 THR A CA 1
ATOM 1547 C C . THR A 1 200 ? -2.951 29.438 14.289 1 98.12 200 THR A C 1
ATOM 1549 O O . THR A 1 200 ? -3.961 28.875 13.844 1 98.12 200 THR A O 1
ATOM 1552 N N . PRO A 1 201 ? -2.756 29.672 15.594 1 98.5 201 PRO A N 1
ATOM 1553 C CA . PRO A 1 201 ? -3.854 29.359 16.516 1 98.5 201 PRO A CA 1
ATOM 1554 C C . PRO A 1 201 ? -5.16 30.047 16.125 1 98.5 201 PRO A C 1
ATOM 1556 O O . PRO A 1 201 ? -6.234 29.453 16.234 1 98.5 201 PRO A O 1
ATOM 1559 N N . GLU A 1 202 ? -5.07 31.281 15.641 1 98.38 202 GLU A N 1
ATOM 1560 C CA . GLU A 1 202 ? -6.262 32.031 15.273 1 98.38 202 GLU A CA 1
ATOM 1561 C C . GLU A 1 202 ? -6.973 31.406 14.078 1 98.38 202 GLU A C 1
ATOM 1563 O O . GLU A 1 202 ? -8.195 31.266 14.086 1 98.38 202 GLU A O 1
ATOM 1568 N N . LEU A 1 203 ? -6.199 31.094 13.078 1 98.19 203 LEU A N 1
ATOM 1569 C CA . LEU A 1 203 ? -6.785 30.469 11.898 1 98.19 203 LEU A CA 1
ATOM 1570 C C . LEU A 1 203 ? -7.367 29.109 12.25 1 98.19 203 LEU A C 1
ATOM 1572 O O . LEU A 1 203 ? -8.43 28.734 11.75 1 98.19 203 LEU A O 1
ATOM 1576 N N . PHE A 1 204 ? -6.637 28.359 13.07 1 98.56 204 PHE A N 1
ATOM 1577 C CA . PHE A 1 204 ? -7.121 27.062 13.508 1 98.56 204 PHE A CA 1
ATOM 1578 C C . PHE A 1 204 ? -8.484 27.188 14.18 1 98.56 204 PHE A C 1
ATOM 1580 O O . PHE A 1 204 ? -9.414 26.438 13.852 1 98.56 204 PHE A O 1
ATOM 1587 N N . LYS A 1 205 ? -8.562 28.094 15.109 1 98.62 205 LYS A N 1
ATOM 1588 C CA . LYS A 1 205 ? -9.812 28.312 15.836 1 98.62 205 LYS A CA 1
ATOM 1589 C C . LYS A 1 205 ? -10.945 28.672 14.875 1 98.62 205 LYS A C 1
ATOM 1591 O O . LYS A 1 205 ? -12.055 28.156 15 1 98.62 205 LYS A O 1
ATOM 1596 N N . HIS A 1 206 ? -10.633 29.531 13.977 1 98.38 206 HIS A N 1
ATOM 1597 C CA . HIS A 1 206 ? -11.641 29.953 13.008 1 98.38 206 HIS A CA 1
ATOM 1598 C C . HIS A 1 206 ? -12.164 28.781 12.203 1 98.38 206 HIS A C 1
ATOM 1600 O O . HIS A 1 206 ? -13.383 28.594 12.094 1 98.38 206 HIS A O 1
ATOM 1606 N N . HIS A 1 207 ? -11.281 28 11.586 1 98.56 207 HIS A N 1
ATOM 1607 C CA . HIS A 1 207 ? -11.688 26.875 10.742 1 98.56 207 HIS A CA 1
ATOM 1608 C C . HIS A 1 207 ? -12.32 25.766 11.57 1 98.56 207 HIS A C 1
ATOM 1610 O O . HIS A 1 207 ? -13.242 25.078 11.109 1 98.56 207 HIS A O 1
ATOM 1616 N N . ALA A 1 208 ? -11.828 25.547 12.82 1 98.56 208 ALA A N 1
ATOM 1617 C CA . ALA A 1 208 ? -12.484 24.609 13.719 1 98.56 208 ALA A CA 1
ATOM 1618 C C . ALA A 1 208 ? -13.945 24.984 13.945 1 98.56 208 ALA A C 1
ATOM 1620 O O . ALA A 1 208 ? -14.828 24.125 13.945 1 98.56 208 ALA A O 1
ATOM 1621 N N . ASN A 1 209 ? -14.172 26.266 14.172 1 98.25 209 ASN A N 1
ATOM 1622 C CA . ASN A 1 209 ? -15.539 26.75 14.352 1 98.25 209 ASN A CA 1
ATOM 1623 C C . ASN A 1 209 ? -16.391 26.516 13.109 1 98.25 209 ASN A C 1
ATOM 1625 O O . ASN A 1 209 ? -17.578 26.203 13.203 1 98.25 209 ASN A O 1
ATOM 1629 N N . VAL A 1 210 ? -15.766 26.703 11.922 1 98.25 210 VAL A N 1
ATOM 1630 C CA . VAL A 1 210 ? -16.469 26.438 10.672 1 98.25 210 VAL A CA 1
ATOM 1631 C C . VAL A 1 210 ? -16.922 24.969 10.641 1 98.25 210 VAL A C 1
ATOM 1633 O O . VAL A 1 210 ? -18.062 24.672 10.297 1 98.25 210 VAL A O 1
ATOM 1636 N N . ILE A 1 211 ? -16.047 24.031 11.008 1 98.75 211 ILE A N 1
ATOM 1637 C CA . ILE A 1 211 ? -16.359 22.609 11.031 1 98.75 211 ILE A CA 1
ATOM 1638 C C . ILE A 1 211 ? -17.469 22.344 12.031 1 98.75 211 ILE A C 1
ATOM 1640 O O . ILE A 1 211 ? -18.438 21.641 11.719 1 98.75 211 ILE A O 1
ATOM 1644 N N . ARG A 1 212 ? -17.391 22.938 13.227 1 98.44 212 ARG A N 1
ATOM 1645 C CA . ARG A 1 212 ? -18.391 22.75 14.273 1 98.44 212 ARG A CA 1
ATOM 1646 C C . ARG A 1 212 ? -19.766 23.25 13.82 1 98.44 212 ARG A C 1
ATOM 1648 O O . ARG A 1 212 ? -20.781 22.609 14.062 1 98.44 212 ARG A O 1
ATOM 1655 N N . ASN A 1 213 ? -19.766 24.406 13.242 1 98.31 213 ASN A N 1
ATOM 1656 C CA . ASN A 1 213 ? -21.016 24.984 12.781 1 98.31 213 ASN A CA 1
ATOM 1657 C C . ASN A 1 213 ? -21.688 24.125 11.711 1 98.31 213 ASN A C 1
ATOM 1659 O O . ASN A 1 213 ? -22.891 23.891 11.758 1 98.31 213 ASN A O 1
ATOM 1663 N N . HIS A 1 214 ? -20.875 23.688 10.75 1 98.19 214 HIS A N 1
ATOM 1664 C CA . HIS A 1 214 ? -21.422 22.812 9.727 1 98.19 214 HIS A CA 1
ATOM 1665 C C . HIS A 1 214 ? -21.938 21.5 10.336 1 98.19 214 HIS A C 1
ATOM 1667 O O . HIS A 1 214 ? -22.984 21 9.922 1 98.19 214 HIS A O 1
ATOM 1673 N N . ALA A 1 215 ? -21.188 20.906 11.258 1 98.25 215 ALA A N 1
ATOM 1674 C CA . ALA A 1 215 ? -21.609 19.672 11.914 1 98.25 215 ALA A CA 1
ATOM 1675 C C . ALA A 1 215 ? -22.922 19.875 12.656 1 98.25 215 ALA A C 1
ATOM 1677 O O . ALA A 1 215 ? -23.781 18.984 12.656 1 98.25 215 ALA A O 1
ATOM 1678 N N . LYS A 1 216 ? -23.047 21 13.312 1 97.88 216 LYS A N 1
ATOM 1679 C CA . LYS A 1 216 ? -24.297 21.328 14.008 1 97.88 216 LYS A CA 1
ATOM 1680 C C . LYS A 1 216 ? -25.469 21.359 13.039 1 97.88 216 LYS A C 1
ATOM 1682 O O . LYS A 1 216 ? -26.547 20.828 13.352 1 97.88 216 LYS A O 1
ATOM 1687 N N . GLU A 1 217 ? -25.297 21.984 11.953 1 98 217 GLU A N 1
ATOM 1688 C CA . GLU A 1 217 ? -26.344 22.047 10.938 1 98 217 GLU A CA 1
ATOM 1689 C C . GLU A 1 217 ? -26.734 20.641 10.461 1 98 217 GLU A C 1
ATOM 1691 O O . GLU A 1 217 ? -27.891 20.406 10.117 1 98 217 GLU A O 1
ATOM 1696 N N . LEU A 1 218 ? -25.766 19.75 10.461 1 97.5 218 LEU A N 1
ATOM 1697 C CA . LEU A 1 218 ? -25.984 18.375 10 1 97.5 218 LEU A CA 1
ATOM 1698 C C . LEU A 1 218 ? -26.516 17.516 11.133 1 97.5 218 LEU A C 1
ATOM 1700 O O . LEU A 1 218 ? -26.922 16.359 10.906 1 97.5 218 LEU A O 1
ATOM 1704 N N . GLY A 1 219 ? -26.484 17.984 12.359 1 97.94 219 GLY A N 1
ATOM 1705 C CA . GLY A 1 219 ? -26.891 17.203 13.523 1 97.94 219 GLY A CA 1
ATOM 1706 C C . GLY A 1 219 ? -25.844 16.188 13.938 1 97.94 219 GLY A C 1
ATOM 1707 O O . GLY A 1 219 ? -26.188 15.148 14.516 1 97.94 219 GLY A O 1
ATOM 1708 N N . ARG A 1 220 ? -24.609 16.438 13.641 1 97.31 220 ARG A N 1
ATOM 1709 C CA . ARG A 1 220 ? -23.547 15.508 13.977 1 97.31 220 ARG A CA 1
ATOM 1710 C C . ARG A 1 220 ? -22.906 15.859 15.312 1 97.31 220 ARG A C 1
ATOM 1712 O O . ARG A 1 220 ? -22.656 17.031 15.602 1 97.31 220 ARG A O 1
ATOM 1719 N N . ASP A 1 221 ? -22.625 14.789 16.078 1 95.31 221 ASP A N 1
ATOM 1720 C CA . ASP A 1 221 ? -21.938 14.922 17.359 1 95.31 221 ASP A CA 1
ATOM 1721 C C . ASP A 1 221 ? -20.422 14.891 17.156 1 95.31 221 ASP A C 1
ATOM 1723 O O . ASP A 1 221 ? -19.875 13.914 16.625 1 95.31 221 ASP A O 1
ATOM 1727 N N . LEU A 1 222 ? -19.719 15.922 17.625 1 95.81 222 LEU A N 1
ATOM 1728 C CA . LEU A 1 222 ? -18.266 15.992 17.453 1 95.81 222 LEU A CA 1
ATOM 1729 C C . LEU A 1 222 ? -17.547 15.75 18.766 1 95.81 222 LEU A C 1
ATOM 1731 O O . LEU A 1 222 ? -16.391 16.156 18.938 1 95.81 222 LEU A O 1
ATOM 1735 N N . SER A 1 223 ? -18.188 15.094 19.703 1 94.38 223 SER A N 1
ATOM 1736 C CA . SER A 1 223 ? -17.594 14.875 21.016 1 94.38 223 SER A CA 1
ATOM 1737 C C . SER A 1 223 ? -16.297 14.07 20.906 1 94.38 223 SER A C 1
ATOM 1739 O O . SER A 1 223 ? -15.359 14.289 21.672 1 94.38 223 SER A O 1
ATOM 1741 N N . ASN A 1 224 ? -16.25 13.164 19.938 1 94.94 224 ASN A N 1
ATOM 1742 C CA . ASN A 1 224 ? -15.055 12.32 19.781 1 94.94 224 ASN A CA 1
ATOM 1743 C C . ASN A 1 224 ? -14.242 12.727 18.562 1 94.94 224 ASN A C 1
ATOM 1745 O O . ASN A 1 224 ? -13.336 12 18.141 1 94.94 224 ASN A O 1
ATOM 1749 N N . PHE A 1 225 ? -14.594 13.875 18.016 1 98 225 PHE A N 1
ATOM 1750 C CA . PHE A 1 225 ? -13.898 14.367 16.828 1 98 225 PHE A CA 1
ATOM 1751 C C . PHE A 1 225 ? -12.477 14.797 17.172 1 98 225 PHE A C 1
ATOM 1753 O O . PHE A 1 225 ? -12.242 15.414 18.203 1 98 225 PHE A O 1
ATOM 1760 N N . GLN A 1 226 ? -11.555 14.398 16.344 1 98.62 226 GLN A N 1
ATOM 1761 C CA . GLN A 1 226 ? -10.156 14.773 16.562 1 98.62 226 GLN A CA 1
ATOM 1762 C C . GLN A 1 226 ? -9.789 16.016 15.75 1 98.62 226 GLN A C 1
ATOM 1764 O O . GLN A 1 226 ? -9.664 15.938 14.531 1 98.62 226 GLN A O 1
ATOM 1769 N N . PHE A 1 227 ? -9.664 17.062 16.438 1 98.69 227 PHE A N 1
ATOM 1770 C CA . PHE A 1 227 ? -9.117 18.266 15.828 1 98.69 227 PHE A CA 1
ATOM 1771 C C . PHE A 1 227 ? -7.59 18.234 15.82 1 98.69 227 PHE A C 1
ATOM 1773 O O . PHE A 1 227 ? -6.941 18.891 16.641 1 98.69 227 PHE A O 1
ATOM 1780 N N . ALA A 1 228 ? -7.094 17.5 14.852 1 98.81 228 ALA A N 1
ATOM 1781 C CA . ALA A 1 228 ? -5.652 17.281 14.766 1 98.81 228 ALA A CA 1
ATOM 1782 C C . ALA A 1 228 ? -4.957 18.469 14.102 1 98.81 228 ALA A C 1
ATOM 1784 O O . ALA A 1 228 ? -5.582 19.219 13.344 1 98.81 228 ALA A O 1
ATOM 1785 N N . ASN A 1 229 ? -3.719 18.641 14.438 1 98 229 ASN A N 1
ATOM 1786 C CA . ASN A 1 229 ? -2.959 19.781 13.938 1 98 229 ASN A CA 1
ATOM 1787 C C . ASN A 1 229 ? -1.508 19.406 13.656 1 98 229 ASN A C 1
ATOM 1789 O O . ASN A 1 229 ? -0.783 18.984 14.555 1 98 229 ASN A O 1
ATOM 1793 N N . ASP A 1 230 ? -1.186 19.5 12.398 1 96.62 230 ASP A N 1
ATOM 1794 C CA . ASP A 1 230 ? 0.208 19.328 12 1 96.62 230 ASP A CA 1
ATOM 1795 C C . ASP A 1 230 ? 1.038 20.562 12.352 1 96.62 230 ASP A C 1
ATOM 1797 O O . ASP A 1 230 ? 0.807 21.656 11.812 1 96.62 230 ASP A O 1
ATOM 1801 N N . VAL A 1 231 ? 2.008 20.438 13.242 1 96.94 231 VAL A N 1
ATOM 1802 C CA . VAL A 1 231 ? 2.77 21.594 13.695 1 96.94 231 VAL A CA 1
ATOM 1803 C C . VAL A 1 231 ? 4.266 21.297 13.609 1 96.94 231 VAL A C 1
ATOM 1805 O O . VAL A 1 231 ? 4.68 20.141 13.711 1 96.94 231 VAL A O 1
ATOM 1808 N N . ASP A 1 232 ? 5.035 22.375 13.492 1 96.56 232 ASP A N 1
ATOM 1809 C CA . ASP A 1 232 ? 6.484 22.266 13.375 1 96.56 232 ASP A CA 1
ATOM 1810 C C . ASP A 1 232 ? 7.172 22.547 14.711 1 96.56 232 ASP A C 1
ATOM 1812 O O . ASP A 1 232 ? 6.789 23.469 15.438 1 96.56 232 ASP A O 1
ATOM 1816 N N . VAL A 1 233 ? 8.109 21.734 15.031 1 97.19 233 VAL A N 1
ATOM 1817 C CA . VAL A 1 233 ? 8.898 21.906 16.25 1 97.19 233 VAL A CA 1
ATOM 1818 C C . VAL A 1 233 ? 10.391 21.859 15.906 1 97.19 233 VAL A C 1
ATOM 1820 O O . VAL A 1 233 ? 10.828 20.969 15.164 1 97.19 233 VAL A O 1
ATOM 1823 N N . TYR A 1 234 ? 11.117 22.797 16.359 1 96.75 234 TYR A N 1
ATOM 1824 C CA . TYR A 1 234 ? 12.57 22.859 16.234 1 96.75 234 TYR A CA 1
ATOM 1825 C C . TYR A 1 234 ? 13.219 23.078 17.594 1 96.75 234 TYR A C 1
ATOM 1827 O O . TYR A 1 234 ? 13.312 24.219 18.062 1 96.75 234 TYR A O 1
ATOM 1835 N N . PHE A 1 235 ? 13.781 22 18.188 1 97.19 235 PHE A N 1
ATOM 1836 C CA . PHE A 1 235 ? 14.477 22.109 19.453 1 97.19 235 PHE A CA 1
ATOM 1837 C C . PHE A 1 235 ? 15.867 22.703 19.266 1 97.19 235 PHE A C 1
ATOM 1839 O O . PHE A 1 235 ? 16.641 22.203 18.438 1 97.19 235 PHE A O 1
ATOM 1846 N N . THR A 1 236 ? 16.109 23.672 20.047 1 96.44 236 THR A N 1
ATOM 1847 C CA . THR A 1 236 ? 17.406 24.312 20.031 1 96.44 236 THR A CA 1
ATOM 1848 C C . THR A 1 236 ? 17.656 25.078 21.328 1 96.44 236 THR A C 1
ATOM 1850 O O . THR A 1 236 ? 16.719 25.391 22.062 1 96.44 236 THR A O 1
ATOM 1853 N N . ASP A 1 237 ? 18.969 25.281 21.578 1 94.69 237 ASP A N 1
ATOM 1854 C CA . ASP A 1 237 ? 19.328 26.031 22.781 1 94.69 237 ASP A CA 1
ATOM 1855 C C . ASP A 1 237 ? 19.125 27.531 22.578 1 94.69 237 ASP A C 1
ATOM 1857 O O . ASP A 1 237 ? 18.906 28.266 23.547 1 94.69 237 ASP A O 1
ATOM 1861 N N . ASP A 1 238 ? 19.25 27.953 21.391 1 95.5 238 ASP A N 1
ATOM 1862 C CA . ASP A 1 238 ? 19.047 29.359 21.062 1 95.5 238 ASP A CA 1
ATOM 1863 C C . ASP A 1 238 ? 17.828 29.547 20.156 1 95.5 238 ASP A C 1
ATOM 1865 O O . ASP A 1 238 ? 17.969 29.641 18.938 1 95.5 238 ASP A O 1
ATOM 1869 N N . GLY A 1 239 ? 16.719 29.75 20.75 1 95.25 239 GLY A N 1
ATOM 1870 C CA . GLY A 1 239 ? 15.453 29.859 20.047 1 95.25 239 GLY A CA 1
ATOM 1871 C C . GLY A 1 239 ? 15.398 31.062 19.109 1 95.25 239 GLY A C 1
ATOM 1872 O O . GLY A 1 239 ? 14.852 30.969 18.016 1 95.25 239 GLY A O 1
ATOM 1873 N N . GLU A 1 240 ? 15.984 32.156 19.547 1 96.56 240 GLU A N 1
ATOM 1874 C CA . GLU A 1 240 ? 15.922 33.375 18.75 1 96.56 240 GLU A CA 1
ATOM 1875 C C . GLU A 1 240 ? 16.766 33.25 17.484 1 96.56 240 GLU A C 1
ATOM 1877 O O . GLU A 1 240 ? 16.344 33.688 16.406 1 96.56 240 GLU A O 1
ATOM 1882 N N . GLU A 1 241 ? 17.922 32.719 17.641 1 96.19 241 GLU A N 1
ATOM 1883 C CA . GLU A 1 241 ? 18.781 32.5 16.469 1 96.19 241 GLU A CA 1
ATOM 1884 C C . GLU A 1 241 ? 18.109 31.578 15.453 1 96.19 241 GLU A C 1
ATOM 1886 O O . GLU A 1 241 ? 18.125 31.844 14.25 1 96.19 241 GLU A O 1
ATOM 1891 N N . ALA A 1 242 ? 17.578 30.516 15.945 1 95.38 242 ALA A N 1
ATOM 1892 C CA . ALA A 1 242 ? 16.891 29.562 15.07 1 95.38 242 ALA A CA 1
ATOM 1893 C C . ALA A 1 242 ? 15.703 30.203 14.375 1 95.38 242 ALA A C 1
ATOM 1895 O O . ALA A 1 242 ? 15.508 30.016 13.172 1 95.38 242 ALA A O 1
ATOM 1896 N N . TRP A 1 243 ? 14.945 30.938 15.094 1 96.12 243 TRP A N 1
ATOM 1897 C CA . TRP A 1 243 ? 13.805 31.656 14.516 1 96.12 243 TRP A CA 1
ATOM 1898 C C . TRP A 1 243 ? 14.25 32.562 13.383 1 96.12 243 TRP A C 1
ATOM 1900 O O . TRP A 1 243 ? 13.648 32.562 12.305 1 96.12 243 TRP A O 1
ATOM 1910 N N . ASN A 1 244 ? 15.25 33.25 13.609 1 96.5 244 ASN A N 1
ATOM 1911 C CA . ASN A 1 244 ? 15.727 34.188 12.609 1 96.5 244 ASN A CA 1
ATOM 1912 C C . ASN A 1 244 ? 16.141 33.5 11.328 1 96.5 244 ASN A C 1
ATOM 1914 O O . ASN A 1 244 ? 15.984 34.031 10.227 1 96.5 244 ASN A O 1
ATOM 1918 N N . LYS A 1 245 ? 16.578 32.344 11.523 1 94.12 245 LYS A N 1
ATOM 1919 C CA . LYS A 1 245 ? 17.016 31.578 10.367 1 94.12 245 LYS A CA 1
ATOM 1920 C C . LYS A 1 245 ? 15.82 31 9.609 1 94.12 245 LYS A C 1
ATOM 1922 O O . LYS A 1 245 ? 15.867 30.844 8.391 1 94.12 245 LYS A O 1
ATOM 1927 N N . MET A 1 246 ? 14.711 30.734 10.281 1 94.62 246 MET A N 1
ATOM 1928 C CA . MET A 1 246 ? 13.664 29.922 9.664 1 94.62 246 MET A CA 1
ATOM 1929 C C . MET A 1 246 ? 12.422 30.781 9.391 1 94.62 246 MET A C 1
ATOM 1931 O O . MET A 1 246 ? 11.508 30.344 8.688 1 94.62 246 MET A O 1
ATOM 1935 N N . LYS A 1 247 ? 12.359 32 9.898 1 95.88 247 LYS A N 1
ATOM 1936 C CA . LYS A 1 247 ? 11.133 32.812 9.891 1 95.88 247 LYS A CA 1
ATOM 1937 C C . LYS A 1 247 ? 10.602 33 8.477 1 95.88 247 LYS A C 1
ATOM 1939 O O . LYS A 1 247 ? 9.391 32.969 8.25 1 95.88 247 LYS A O 1
ATOM 1944 N N . ASN A 1 248 ? 11.469 33.125 7.453 1 94.38 248 ASN A N 1
ATOM 1945 C CA . ASN A 1 248 ? 11 33.312 6.086 1 94.38 248 ASN A CA 1
ATOM 1946 C C . ASN A 1 248 ? 10.305 32.062 5.555 1 94.38 248 ASN A C 1
ATOM 1948 O O . ASN A 1 248 ? 9.266 32.156 4.898 1 94.38 248 ASN A O 1
ATOM 1952 N N . ALA A 1 249 ? 10.883 30.938 5.844 1 91.56 249 ALA A N 1
ATOM 1953 C CA . ALA A 1 249 ? 10.273 29.672 5.434 1 91.56 249 ALA A CA 1
ATOM 1954 C C . ALA A 1 249 ? 8.93 29.453 6.133 1 91.56 249 ALA A C 1
ATOM 1956 O O . ALA A 1 249 ? 7.984 28.953 5.531 1 91.56 249 ALA A O 1
ATOM 1957 N N . VAL A 1 250 ? 8.883 29.797 7.352 1 95.44 250 VAL A N 1
ATOM 1958 C CA . VAL A 1 250 ? 7.645 29.672 8.117 1 95.44 250 VAL A CA 1
ATOM 1959 C C . VAL A 1 250 ? 6.559 30.547 7.492 1 95.44 250 VAL A C 1
ATOM 1961 O O . VAL A 1 250 ? 5.426 30.109 7.301 1 95.44 250 VAL A O 1
ATOM 1964 N N . LYS A 1 251 ? 6.918 31.781 7.16 1 95.25 251 LYS A N 1
ATOM 1965 C CA . LYS A 1 251 ? 5.969 32.719 6.551 1 95.25 251 LYS A CA 1
ATOM 1966 C C . LYS A 1 251 ? 5.449 32.156 5.219 1 95.25 251 LYS A C 1
ATOM 1968 O O . LYS A 1 251 ? 4.258 32.281 4.926 1 95.25 251 LYS A O 1
ATOM 1973 N N . VAL A 1 252 ? 6.312 31.578 4.484 1 90.31 252 VAL A N 1
ATOM 1974 C CA . VAL A 1 252 ? 5.922 31 3.205 1 90.31 252 VAL A CA 1
ATOM 1975 C C . VAL A 1 252 ? 4.926 29.859 3.436 1 90.31 252 VAL A C 1
ATOM 1977 O O . VAL A 1 252 ? 3.93 29.75 2.717 1 90.31 252 VAL A O 1
ATOM 1980 N N . SER A 1 253 ? 5.145 29.047 4.41 1 90.19 253 SER A N 1
ATOM 1981 C CA . SER A 1 253 ? 4.289 27.891 4.695 1 90.19 253 SER A CA 1
ATOM 1982 C C . SER A 1 253 ? 2.914 28.344 5.188 1 90.19 253 SER A C 1
ATOM 1984 O O . SER A 1 253 ? 1.945 27.578 5.098 1 90.19 253 SER A O 1
ATOM 1986 N N . LEU A 1 254 ? 2.84 29.547 5.672 1 93.56 254 LEU A N 1
ATOM 1987 C CA . LEU A 1 254 ? 1.604 30.047 6.258 1 93.56 254 LEU A CA 1
ATOM 1988 C C . LEU A 1 254 ? 0.792 30.828 5.23 1 93.56 254 LEU A C 1
ATOM 1990 O O . LEU A 1 254 ? -0.389 31.109 5.445 1 93.56 254 LEU A O 1
ATOM 1994 N N . PHE A 1 255 ? 1.41 31.141 4.195 1 90.31 255 PHE A N 1
ATOM 1995 C CA . PHE A 1 255 ? 0.824 32.094 3.273 1 90.31 255 PHE A CA 1
ATOM 1996 C C . PHE A 1 255 ? -0.386 31.516 2.562 1 90.31 255 PHE A C 1
ATOM 1998 O O . PHE A 1 255 ? -0.239 30.656 1.685 1 90.31 255 PHE A O 1
ATOM 2005 N N . LYS A 1 256 ? -1.533 31.938 2.898 1 89.06 256 LYS A N 1
ATOM 2006 C CA . LYS A 1 256 ? -2.82 31.578 2.305 1 89.06 256 LYS A CA 1
ATOM 2007 C C . LYS A 1 256 ? -3.867 32.656 2.588 1 89.06 256 LYS A C 1
ATOM 2009 O O . LYS A 1 256 ? -3.811 33.312 3.619 1 89.06 256 LYS A O 1
ATOM 2014 N N . PRO A 1 257 ? -4.801 32.781 1.698 1 88 257 PRO A N 1
ATOM 2015 C CA . PRO A 1 257 ? -5.793 33.844 1.828 1 88 257 PRO A CA 1
ATOM 2016 C C . PRO A 1 257 ? -6.52 33.812 3.172 1 88 257 PRO A C 1
ATOM 2018 O O . PRO A 1 257 ? -6.789 34.875 3.752 1 88 257 PRO A O 1
ATOM 2021 N N . GLU A 1 258 ? -6.793 32.688 3.672 1 91 258 GLU A N 1
ATOM 2022 C CA . GLU A 1 258 ? -7.547 32.562 4.914 1 91 258 GLU A CA 1
ATOM 2023 C C . GLU A 1 258 ? -6.742 33.062 6.105 1 91 258 GLU A C 1
ATOM 2025 O O . GLU A 1 258 ? -7.305 33.656 7.031 1 91 258 GLU A O 1
ATOM 2030 N N . LEU A 1 259 ? -5.473 32.844 6.078 1 93.5 259 LEU A N 1
ATOM 2031 C CA . LEU A 1 259 ? -4.617 33.344 7.16 1 93.5 259 LEU A CA 1
ATOM 2032 C C . LEU A 1 259 ? -4.535 34.844 7.156 1 93.5 259 LEU A C 1
ATOM 2034 O O . LEU A 1 259 ? -4.621 35.5 8.211 1 93.5 259 LEU A O 1
ATOM 2038 N N . LEU A 1 260 ? -4.414 35.406 5.977 1 93.19 260 LEU A N 1
ATOM 2039 C CA . LEU A 1 260 ? -4.355 36.875 5.859 1 93.19 260 LEU A CA 1
ATOM 2040 C C . LEU A 1 260 ? -5.637 37.5 6.379 1 93.19 260 LEU A C 1
ATOM 2042 O O . LEU A 1 260 ? -5.59 38.5 7.094 1 93.19 260 LEU A O 1
ATOM 2046 N N . LYS A 1 261 ? -6.66 36.875 6.082 1 93.25 261 LYS A N 1
ATOM 2047 C CA . LYS A 1 261 ? -7.961 37.406 6.473 1 93.25 261 LYS A CA 1
ATOM 2048 C C . LYS A 1 261 ? -8.125 37.406 7.988 1 93.25 261 LYS A C 1
ATOM 2050 O O . LYS A 1 261 ? -8.508 38.406 8.586 1 93.25 261 LYS A O 1
ATOM 2055 N N . VAL A 1 262 ? -7.793 36.312 8.625 1 95.81 262 VAL A N 1
ATOM 2056 C CA . VAL A 1 262 ? -8.039 36.156 10.055 1 95.81 262 VAL A CA 1
ATOM 2057 C C . VAL A 1 262 ? -7.125 37.094 10.844 1 95.81 262 VAL A C 1
ATOM 2059 O O . VAL A 1 262 ? -7.457 37.5 11.953 1 95.81 262 VAL A O 1
ATOM 2062 N N . HIS A 1 263 ? -6.07 37.5 10.266 1 96 263 HIS A N 1
ATOM 2063 C CA . HIS A 1 263 ? -5.113 38.344 10.953 1 96 263 HIS A CA 1
ATOM 2064 C C . HIS A 1 263 ? -5.18 39.781 10.414 1 96 263 HIS A C 1
ATOM 2066 O O . HIS A 1 263 ? -4.332 40.625 10.75 1 96 263 HIS A O 1
ATOM 2072 N N . ASN A 1 264 ? -6.078 40.062 9.547 1 95.12 264 ASN A N 1
ATOM 2073 C CA . ASN A 1 264 ? -6.297 41.375 8.969 1 95.12 264 ASN A CA 1
ATOM 2074 C C . ASN A 1 264 ? -5.047 41.906 8.258 1 95.12 264 ASN A C 1
ATOM 2076 O O . ASN A 1 264 ? -4.633 43.031 8.469 1 95.12 264 ASN A O 1
ATOM 2080 N N . ILE A 1 265 ? -4.48 40.938 7.535 1 92.56 265 ILE A N 1
ATOM 2081 C CA . ILE A 1 265 ? -3.324 41.281 6.715 1 92.56 265 ILE A CA 1
ATOM 2082 C C . ILE A 1 265 ? -3.764 41.531 5.27 1 92.56 265 ILE A C 1
ATOM 2084 O O . ILE A 1 265 ? -4.473 40.688 4.691 1 92.56 265 ILE A O 1
ATOM 2088 N N . GLU A 1 266 ? -3.363 42.625 4.672 1 87.06 266 GLU A N 1
ATOM 2089 C CA . GLU A 1 266 ? -3.768 42.969 3.312 1 87.06 266 GLU A CA 1
ATOM 2090 C C . GLU A 1 266 ? -3.205 41.969 2.299 1 87.06 266 GLU A C 1
ATOM 2092 O O . GLU A 1 266 ? -2.043 41.594 2.391 1 87.06 266 GLU A O 1
ATOM 2097 N N . GLN A 1 267 ? -4.09 41.5 1.526 1 80.44 267 GLN A N 1
ATOM 2098 C CA . GLN A 1 267 ? -3.666 40.594 0.48 1 80.44 267 GLN A CA 1
ATOM 2099 C C . GLN A 1 267 ? -2.969 41.312 -0.657 1 80.44 267 GLN A C 1
ATOM 2101 O O . GLN A 1 267 ? -3.396 42.406 -1.053 1 80.44 267 GLN A O 1
ATOM 2106 N N . ASP A 1 268 ? -1.855 40.75 -0.94 1 72.94 268 ASP A N 1
ATOM 2107 C CA . ASP A 1 268 ? -1.179 41.312 -2.117 1 72.94 268 ASP A CA 1
ATOM 2108 C C . ASP A 1 268 ? -1.983 41.031 -3.387 1 72.94 268 ASP A C 1
ATOM 2110 O O . ASP A 1 268 ? -2.244 39.875 -3.725 1 72.94 268 ASP A O 1
ATOM 2114 N N . SER A 1 269 ? -2.426 41.969 -4.035 1 66.75 269 SER A N 1
ATOM 2115 C CA . SER A 1 269 ? -3.281 41.875 -5.211 1 66.75 269 SER A CA 1
ATOM 2116 C C . SER A 1 269 ? -2.543 41.219 -6.371 1 66.75 269 SER A C 1
ATOM 2118 O O . SER A 1 269 ? -3.168 40.656 -7.273 1 66.75 269 SER A O 1
ATOM 2120 N N . GLU A 1 270 ? -1.325 41.125 -6.285 1 67.44 270 GLU A N 1
ATOM 2121 C CA . GLU A 1 270 ? -0.54 40.625 -7.418 1 67.44 270 GLU A CA 1
ATOM 2122 C C . GLU A 1 270 ? -0.359 39.125 -7.363 1 67.44 270 GLU A C 1
ATOM 2124 O O . GLU A 1 270 ? -0.033 38.5 -8.367 1 67.44 270 GLU A O 1
ATOM 2129 N N . PHE A 1 271 ? -0.666 38.625 -6.188 1 73.44 271 PHE A N 1
ATOM 2130 C CA . PHE A 1 271 ? -0.41 37.188 -6.059 1 73.44 271 PHE A CA 1
ATOM 2131 C C . PHE A 1 271 ? -1.701 36.375 -6.199 1 73.44 271 PHE A C 1
ATOM 2133 O O . PHE A 1 271 ? -2.658 36.594 -5.453 1 73.44 271 PHE A O 1
ATOM 2140 N N . ASP A 1 272 ? -1.692 35.531 -7.188 1 71.62 272 ASP A N 1
ATOM 2141 C CA . ASP A 1 272 ? -2.842 34.656 -7.426 1 71.62 272 ASP A CA 1
ATOM 2142 C C . ASP A 1 272 ? -2.666 33.312 -6.723 1 71.62 272 ASP A C 1
ATOM 2144 O O . ASP A 1 272 ? -2.039 32.406 -7.266 1 71.62 272 ASP A O 1
ATOM 2148 N N . PHE A 1 273 ? -3.299 33.156 -5.566 1 71.88 273 PHE A N 1
ATOM 2149 C CA . PHE A 1 273 ? -3.188 31.969 -4.734 1 71.88 273 PHE A CA 1
ATOM 2150 C C . PHE A 1 273 ? -3.699 30.75 -5.477 1 71.88 273 PHE A C 1
ATOM 2152 O O . PHE A 1 273 ? -3.113 29.672 -5.379 1 71.88 273 PHE A O 1
ATOM 2159 N N . ARG A 1 274 ? -4.746 30.906 -6.094 1 65.75 274 ARG A N 1
ATOM 2160 C CA . ARG A 1 274 ? -5.367 29.781 -6.793 1 65.75 274 ARG A CA 1
ATOM 2161 C C . ARG A 1 274 ? -4.441 29.234 -7.875 1 65.75 274 ARG A C 1
ATOM 2163 O O . ARG A 1 274 ? -4.285 28.016 -8.008 1 65.75 274 ARG A O 1
ATOM 2170 N N . LYS A 1 275 ? -4.008 30.125 -8.586 1 66.19 275 LYS A N 1
ATOM 2171 C CA . LYS A 1 275 ? -3.125 29.75 -9.695 1 66.19 275 LYS A CA 1
ATOM 2172 C C . LYS A 1 275 ? -1.884 29.016 -9.18 1 66.19 275 LYS A C 1
ATOM 2174 O O . LYS A 1 275 ? -1.451 28.031 -9.773 1 66.19 275 LYS A O 1
ATOM 2179 N N . TYR A 1 276 ? -1.373 29.469 -8.133 1 66.31 276 TYR A N 1
ATOM 2180 C CA . TYR A 1 276 ? -0.16 28.891 -7.566 1 66.31 276 TYR A CA 1
ATOM 2181 C C . TYR A 1 276 ? -0.381 27.438 -7.172 1 66.31 276 TYR A C 1
ATOM 2183 O O . TYR A 1 276 ? 0.464 26.578 -7.441 1 66.31 276 TYR A O 1
ATOM 2191 N N . PHE A 1 277 ? -1.464 27.109 -6.699 1 62.75 277 PHE A N 1
ATOM 2192 C CA . PHE A 1 277 ? -1.666 25.781 -6.125 1 62.75 277 PHE A CA 1
ATOM 2193 C C . PHE A 1 277 ? -2.246 24.828 -7.164 1 62.75 277 PHE A C 1
ATOM 2195 O O . PHE A 1 277 ? -2.156 23.609 -7.008 1 62.75 277 PHE A O 1
ATOM 2202 N N . THR A 1 278 ? -2.838 25.438 -8.242 1 61.31 278 THR A N 1
ATOM 2203 C CA . THR A 1 278 ? -3.451 24.594 -9.258 1 61.31 278 THR A CA 1
ATOM 2204 C C . THR A 1 278 ? -2.471 24.312 -10.391 1 61.31 278 THR A C 1
ATOM 2206 O O . THR A 1 278 ? -2.547 23.266 -11.039 1 61.31 278 THR A O 1
ATOM 2209 N N . GLU A 1 279 ? -1.659 25.266 -10.656 1 60.81 279 GLU A N 1
ATOM 2210 C CA . GLU A 1 279 ? -0.849 25.172 -11.867 1 60.81 279 GLU A CA 1
ATOM 2211 C C . GLU A 1 279 ? 0.547 24.641 -11.555 1 60.81 279 GLU A C 1
ATOM 2213 O O . GLU A 1 279 ? 1.478 24.812 -12.344 1 60.81 279 GLU A O 1
ATOM 2218 N N . TYR A 1 280 ? 0.646 23.688 -10.812 1 59.84 280 TYR A N 1
ATOM 2219 C CA . TYR A 1 280 ? 1.944 23.078 -10.523 1 59.84 280 TYR A CA 1
ATOM 2220 C C . TYR A 1 280 ? 3.035 24.156 -10.469 1 59.84 280 TYR A C 1
ATOM 2222 O O . TYR A 1 280 ? 4.074 24.016 -11.117 1 59.84 280 TYR A O 1
ATOM 2230 N N . ALA A 1 281 ? 2.924 25.172 -9.883 1 58.34 281 ALA A N 1
ATOM 2231 C CA . ALA A 1 281 ? 3.744 26.391 -9.852 1 58.34 281 ALA A CA 1
ATOM 2232 C C . ALA A 1 281 ? 5.086 26.125 -9.172 1 58.34 281 ALA A C 1
ATOM 2234 O O . ALA A 1 281 ? 6.059 26.844 -9.406 1 58.34 281 ALA A O 1
ATOM 2235 N N . MET A 1 282 ? 5.113 25 -8.609 1 61.47 282 MET A N 1
ATOM 2236 C CA . MET A 1 282 ? 6.328 24.734 -7.852 1 61.47 282 MET A CA 1
ATOM 2237 C C . MET A 1 282 ? 7.508 24.484 -8.789 1 61.47 282 MET A C 1
ATOM 2239 O O . MET A 1 282 ? 8.664 24.578 -8.375 1 61.47 282 MET A O 1
ATOM 2243 N N . ASN A 1 283 ? 7.113 24.297 -9.898 1 63.34 283 ASN A N 1
ATOM 2244 C CA . ASN A 1 283 ? 8.18 24.047 -10.867 1 63.34 283 ASN A CA 1
ATOM 2245 C C . ASN A 1 283 ? 8.5 25.312 -11.664 1 63.34 283 ASN A C 1
ATOM 2247 O O . ASN A 1 283 ? 9.227 25.25 -12.664 1 63.34 283 ASN A O 1
ATOM 2251 N N . LYS A 1 284 ? 7.918 26.5 -11.234 1 74.38 284 LYS A N 1
ATOM 2252 C CA . LYS A 1 284 ? 8.172 27.781 -11.898 1 74.38 284 LYS A CA 1
ATOM 2253 C C . LYS A 1 284 ? 8.852 28.766 -10.953 1 74.38 284 LYS A C 1
ATOM 2255 O O . LYS A 1 284 ? 8.203 29.359 -10.094 1 74.38 284 LYS A O 1
ATOM 2260 N N . PRO A 1 285 ? 10.102 28.938 -11.086 1 76.38 285 PRO A N 1
ATOM 2261 C CA . PRO A 1 285 ? 10.898 29.75 -10.156 1 76.38 285 PRO A CA 1
ATOM 2262 C C . PRO A 1 285 ? 10.328 31.141 -9.938 1 76.38 285 PRO A C 1
ATOM 2264 O O . PRO A 1 285 ? 10.352 31.656 -8.82 1 76.38 285 PRO A O 1
ATOM 2267 N N . GLU A 1 286 ? 9.82 31.719 -10.938 1 78.5 286 GLU A N 1
ATOM 2268 C CA . GLU A 1 286 ? 9.297 33.094 -10.828 1 78.5 286 GLU A CA 1
ATOM 2269 C C . GLU A 1 286 ? 8.094 33.125 -9.891 1 78.5 286 GLU A C 1
ATOM 2271 O O . GLU A 1 286 ? 7.973 34.062 -9.078 1 78.5 286 GLU A O 1
ATOM 2276 N N . LEU A 1 287 ? 7.262 32.156 -10.016 1 77.44 287 LEU A N 1
ATOM 2277 C CA . LEU A 1 287 ? 6.082 32.094 -9.164 1 77.44 287 LEU A CA 1
ATOM 2278 C C . LEU A 1 287 ? 6.473 31.812 -7.715 1 77.44 287 LEU A C 1
ATOM 2280 O O . LEU A 1 287 ? 5.852 32.344 -6.789 1 77.44 287 LEU A O 1
ATOM 2284 N N . MET A 1 288 ? 7.465 31.094 -7.582 1 78.94 288 MET A N 1
ATOM 2285 C CA . MET A 1 288 ? 7.949 30.781 -6.238 1 78.94 288 MET A CA 1
ATOM 2286 C C . MET A 1 288 ? 8.516 32.031 -5.566 1 78.94 288 MET A C 1
ATOM 2288 O O . MET A 1 288 ? 8.297 32.25 -4.371 1 78.94 288 MET A O 1
ATOM 2292 N N . GLU A 1 289 ? 9.219 32.812 -6.348 1 82.62 289 GLU A N 1
ATOM 2293 C CA . GLU A 1 289 ? 9.789 34.031 -5.816 1 82.62 289 GLU A CA 1
ATOM 2294 C C . GLU A 1 289 ? 8.695 35.031 -5.445 1 82.62 289 GLU A C 1
ATOM 2296 O O . GLU A 1 289 ? 8.812 35.75 -4.438 1 82.62 289 GLU A O 1
ATOM 2301 N N . GLN A 1 290 ? 7.727 35.062 -6.258 1 82.5 290 GLN A N 1
ATOM 2302 C CA . GLN A 1 290 ? 6.598 35.938 -5.969 1 82.5 290 GLN A CA 1
ATOM 2303 C C . GLN A 1 290 ? 5.891 35.531 -4.684 1 82.5 290 GLN A C 1
ATOM 2305 O O . GLN A 1 290 ? 5.508 36.375 -3.875 1 82.5 290 GLN A O 1
ATOM 2310 N N . MET A 1 291 ? 5.73 34.281 -4.527 1 83.69 291 MET A N 1
ATOM 2311 C CA . MET A 1 291 ? 5.102 33.75 -3.318 1 83.69 291 MET A CA 1
ATOM 2312 C C . MET A 1 291 ? 5.934 34.094 -2.084 1 83.69 291 MET A C 1
ATOM 2314 O O . MET A 1 291 ? 5.395 34.5 -1.058 1 83.69 291 MET A O 1
ATOM 2318 N N . LYS A 1 292 ? 7.176 33.969 -2.219 1 86.81 292 LYS A N 1
ATOM 2319 C CA . LYS A 1 292 ? 8.078 34.281 -1.108 1 86.81 292 LYS A CA 1
ATOM 2320 C C . LYS A 1 292 ? 7.984 35.75 -0.692 1 86.81 292 LYS A C 1
ATOM 2322 O O . LYS A 1 292 ? 7.938 36.031 0.5 1 86.81 292 LYS A O 1
ATOM 2327 N N . ARG A 1 293 ? 7.918 36.562 -1.645 1 88.12 293 ARG A N 1
ATOM 2328 C CA . ARG A 1 293 ? 7.828 38 -1.365 1 88.12 293 ARG A CA 1
ATOM 2329 C C . ARG A 1 293 ? 6.496 38.344 -0.704 1 88.12 293 ARG A C 1
ATOM 2331 O O . ARG A 1 293 ? 6.457 39.125 0.248 1 88.12 293 ARG A O 1
ATOM 2338 N N . ALA A 1 294 ? 5.516 37.781 -1.207 1 88.31 294 ALA A N 1
ATOM 2339 C CA . ALA A 1 294 ? 4.18 38.062 -0.675 1 88.31 294 ALA A CA 1
ATOM 2340 C C . ALA A 1 294 ? 4.055 37.562 0.762 1 88.31 294 ALA A C 1
ATOM 2342 O O . ALA A 1 294 ? 3.424 38.188 1.599 1 88.31 294 ALA A O 1
ATOM 2343 N N . ALA A 1 295 ? 4.68 36.5 1.006 1 92.31 295 ALA A N 1
ATOM 2344 C CA . ALA A 1 295 ? 4.586 35.875 2.318 1 92.31 295 ALA A CA 1
ATOM 2345 C C . ALA A 1 295 ? 5.281 36.688 3.385 1 92.31 295 ALA A C 1
ATOM 2347 O O . ALA A 1 295 ? 4.969 36.594 4.574 1 92.31 295 ALA A O 1
ATOM 2348 N N . MET A 1 296 ? 6.184 37.625 2.922 1 92.62 296 MET A N 1
ATOM 2349 C CA . MET A 1 296 ? 6.957 38.406 3.869 1 92.62 296 MET A CA 1
ATOM 2350 C C . MET A 1 296 ? 6.082 39.469 4.52 1 92.62 296 MET A C 1
ATOM 2352 O O . MET A 1 296 ? 6.48 40.094 5.508 1 92.62 296 MET A O 1
ATOM 2356 N N . LYS A 1 297 ? 4.895 39.625 4.043 1 91.81 297 LYS A N 1
ATOM 2357 C CA . LYS A 1 297 ? 3.961 40.594 4.629 1 91.81 297 LYS A CA 1
ATOM 2358 C C . LYS A 1 297 ? 3.42 40.062 5.965 1 91.81 297 LYS A C 1
ATOM 2360 O O . LYS A 1 297 ? 2.891 40.844 6.762 1 91.81 297 LYS A O 1
ATOM 2365 N N . ILE A 1 298 ? 3.492 38.812 6.152 1 95.62 298 ILE A N 1
ATOM 2366 C CA . ILE A 1 298 ? 3.051 38.281 7.426 1 95.62 298 ILE A CA 1
ATOM 2367 C C . ILE A 1 298 ? 3.982 38.719 8.547 1 95.62 298 ILE A C 1
ATOM 2369 O O . ILE A 1 298 ? 5.191 38.5 8.492 1 95.62 298 ILE A O 1
ATOM 2373 N N . PRO A 1 299 ? 3.449 39.406 9.539 1 96.69 299 PRO A N 1
ATOM 2374 C CA . PRO A 1 299 ? 4.301 39.875 10.633 1 96.69 299 PRO A CA 1
ATOM 2375 C C . PRO A 1 299 ? 4.965 38.75 11.406 1 96.69 299 PRO A C 1
ATOM 2377 O O . PRO A 1 299 ? 4.371 37.656 11.57 1 96.69 299 PRO A O 1
ATOM 2380 N N . ASP A 1 300 ? 6.125 39 11.922 1 96.94 300 ASP A N 1
ATOM 2381 C CA . ASP A 1 300 ? 6.852 38.031 12.734 1 96.94 300 ASP A CA 1
ATOM 2382 C C . ASP A 1 300 ? 6.012 37.562 13.922 1 96.94 300 ASP A C 1
ATOM 2384 O O . ASP A 1 300 ? 6.039 36.375 14.289 1 96.94 300 ASP A O 1
ATOM 2388 N N . SER A 1 301 ? 5.332 38.5 14.508 1 96.12 301 SER A N 1
ATOM 2389 C CA . SER A 1 301 ? 4.539 38.219 15.695 1 96.12 301 SER A CA 1
ATOM 2390 C C . SER A 1 301 ? 3.455 37.188 15.398 1 96.12 301 SER A C 1
ATOM 2392 O O . SER A 1 301 ? 3.076 36.406 16.266 1 96.12 301 SER A O 1
ATOM 2394 N N . VAL A 1 302 ? 2.979 37.156 14.141 1 97.19 302 VAL A N 1
ATOM 2395 C CA . VAL A 1 302 ? 1.973 36.219 13.703 1 97.19 302 VAL A CA 1
ATOM 2396 C C . VAL A 1 302 ? 2.641 34.875 13.359 1 97.19 302 VAL A C 1
ATOM 2398 O O . VAL A 1 302 ? 2.238 33.812 13.859 1 97.19 302 VAL A O 1
ATOM 2401 N N . ALA A 1 303 ? 3.709 34.969 12.578 1 97.62 303 ALA A N 1
ATOM 2402 C CA . ALA A 1 303 ? 4.387 33.75 12.086 1 97.62 303 ALA A CA 1
ATOM 2403 C C . ALA A 1 303 ? 4.969 32.938 13.234 1 97.62 303 ALA A C 1
ATOM 2405 O O . ALA A 1 303 ? 4.961 31.719 13.203 1 97.62 303 ALA A O 1
ATOM 2406 N N . ARG A 1 304 ? 5.379 33.625 14.25 1 96.44 304 ARG A N 1
ATOM 2407 C CA . ARG A 1 304 ? 6.062 32.969 15.375 1 96.44 304 ARG A CA 1
ATOM 2408 C C . ARG A 1 304 ? 5.102 32.094 16.172 1 96.44 304 ARG A C 1
ATOM 2410 O O . ARG A 1 304 ? 5.523 31.172 16.859 1 96.44 304 ARG A O 1
ATOM 2417 N N . THR A 1 305 ? 3.844 32.375 16.094 1 97.19 305 THR A N 1
ATOM 2418 C CA . THR A 1 305 ? 2.857 31.656 16.875 1 97.19 305 THR A CA 1
ATOM 2419 C C . THR A 1 305 ? 2.605 30.266 16.281 1 97.19 305 THR A C 1
ATOM 2421 O O . THR A 1 305 ? 2.01 29.406 16.938 1 97.19 305 THR A O 1
ATOM 2424 N N . ALA A 1 306 ? 3.111 30.031 15.047 1 97.62 306 ALA A N 1
ATOM 2425 C CA . ALA A 1 306 ? 2.74 28.844 14.289 1 97.62 306 ALA A CA 1
ATOM 2426 C C . ALA A 1 306 ? 3.76 27.719 14.492 1 97.62 306 ALA A C 1
ATOM 2428 O O . ALA A 1 306 ? 3.541 26.594 14.062 1 97.62 306 ALA A O 1
ATOM 2429 N N . ILE A 1 307 ? 4.859 28 15.172 1 97.25 307 ILE A N 1
ATOM 2430 C CA . ILE A 1 307 ? 5.938 27.016 15.258 1 97.25 307 ILE A CA 1
ATOM 2431 C C . ILE A 1 307 ? 6.52 27.016 16.672 1 97.25 307 ILE A C 1
ATOM 2433 O O . ILE A 1 307 ? 6.566 28.047 17.328 1 97.25 307 ILE A O 1
ATOM 2437 N N . GLY A 1 308 ? 6.836 25.844 17.203 1 97.56 308 GLY A N 1
ATOM 2438 C CA . GLY A 1 308 ? 7.605 25.734 18.422 1 97.56 308 GLY A CA 1
ATOM 2439 C C . GLY A 1 308 ? 9.102 25.719 18.188 1 97.56 308 GLY A C 1
ATOM 2440 O O . GLY A 1 308 ? 9.648 24.75 17.672 1 97.56 308 GLY A O 1
ATOM 2441 N N . VAL A 1 309 ? 9.766 26.766 18.578 1 97.25 309 VAL A N 1
ATOM 2442 C CA . VAL A 1 309 ? 11.195 26.891 18.359 1 97.25 309 VAL A CA 1
ATOM 2443 C C . VAL A 1 309 ? 11.898 27.234 19.672 1 97.25 309 VAL A C 1
ATOM 2445 O O . VAL A 1 309 ? 11.562 28.219 20.328 1 97.25 309 VAL A O 1
ATOM 2448 N N . GLY A 1 310 ? 12.812 26.422 20.047 1 97.25 310 GLY A N 1
ATOM 2449 C CA . GLY A 1 310 ? 13.562 26.672 21.266 1 97.25 310 GLY A CA 1
ATOM 2450 C C . GLY A 1 310 ? 13.57 25.484 22.203 1 97.25 310 GLY A C 1
ATOM 2451 O O . GLY A 1 310 ? 13.734 24.344 21.766 1 97.25 310 GLY A O 1
ATOM 2452 N N . LYS A 1 311 ? 13.57 25.75 23.5 1 97.38 311 LYS A N 1
ATOM 2453 C CA . LYS A 1 311 ? 13.57 24.734 24.531 1 97.38 311 LYS A CA 1
ATOM 2454 C C . LYS A 1 311 ? 12.18 24.141 24.75 1 97.38 311 LYS A C 1
ATOM 2456 O O . LYS A 1 311 ? 11.203 24.641 24.172 1 97.38 311 LYS A O 1
ATOM 2461 N N . PRO A 1 312 ? 12.086 23.016 25.516 1 97.75 312 PRO A N 1
ATOM 2462 C CA . PRO A 1 312 ? 10.789 22.391 25.734 1 97.75 312 PRO A CA 1
ATOM 2463 C C . PRO A 1 312 ? 9.734 23.359 26.234 1 97.75 312 PRO A C 1
ATOM 2465 O O . PRO A 1 312 ? 8.57 23.312 25.812 1 97.75 312 PRO A O 1
ATOM 2468 N N . ASP A 1 313 ? 10.133 24.281 27.016 1 97.69 313 ASP A N 1
ATOM 2469 C CA . ASP A 1 313 ? 9.18 25.25 27.562 1 97.69 313 ASP A CA 1
ATOM 2470 C C . ASP A 1 313 ? 8.594 26.125 26.453 1 97.69 313 ASP A C 1
ATOM 2472 O O . ASP A 1 313 ? 7.41 26.469 26.5 1 97.69 313 ASP A O 1
ATOM 2476 N N . ASP A 1 314 ? 9.398 26.5 25.5 1 97.5 314 ASP A N 1
ATOM 2477 C CA . ASP A 1 314 ? 8.938 27.281 24.359 1 97.5 314 ASP A CA 1
ATOM 2478 C C . ASP A 1 314 ? 7.918 26.5 23.531 1 97.5 314 ASP A C 1
ATOM 2480 O O . ASP A 1 314 ? 6.91 27.047 23.094 1 97.5 314 ASP A O 1
ATOM 2484 N N . VAL A 1 315 ? 8.211 25.25 23.344 1 98.31 315 VAL A N 1
ATOM 2485 C CA . VAL A 1 315 ? 7.336 24.375 22.578 1 98.31 315 VAL A CA 1
ATOM 2486 C C . VAL A 1 315 ? 6.012 24.188 23.312 1 98.31 315 VAL A C 1
ATOM 2488 O O . VAL A 1 315 ? 4.938 24.25 22.703 1 98.31 315 VAL A O 1
ATOM 2491 N N . ILE A 1 316 ? 6.078 23.969 24.609 1 98.31 316 ILE A N 1
ATOM 2492 C CA . ILE A 1 316 ? 4.891 23.797 25.438 1 98.31 316 ILE A CA 1
ATOM 2493 C C . ILE A 1 316 ? 3.988 25.031 25.312 1 98.31 316 ILE A C 1
ATOM 2495 O O . ILE A 1 316 ? 2.773 24.906 25.156 1 98.31 316 ILE A O 1
ATOM 2499 N N . GLN A 1 317 ? 4.602 26.188 25.375 1 97.94 317 GLN A N 1
ATOM 2500 C CA . GLN A 1 317 ? 3.836 27.422 25.266 1 97.94 317 GLN A CA 1
ATOM 2501 C C . GLN A 1 317 ? 3.094 27.484 23.938 1 97.94 317 GLN A C 1
ATOM 2503 O O . GLN A 1 317 ? 1.926 27.875 23.891 1 97.94 317 GLN A O 1
ATOM 2508 N N . MET A 1 318 ? 3.799 27.188 22.906 1 98.06 318 MET A N 1
ATOM 2509 C CA . MET A 1 318 ? 3.176 27.172 21.594 1 98.06 318 MET A CA 1
ATOM 2510 C C . MET A 1 318 ? 2.025 26.172 21.531 1 98.06 318 MET A C 1
ATOM 2512 O O . MET A 1 318 ? 0.943 26.5 21.031 1 98.06 318 MET A O 1
ATOM 2516 N N . LEU A 1 319 ? 2.189 24.984 22.031 1 98.56 319 LEU A N 1
ATOM 2517 C CA . LEU A 1 319 ? 1.164 23.938 22.031 1 98.56 319 LEU A CA 1
ATOM 2518 C C . LEU A 1 319 ? -0.047 24.375 22.859 1 98.56 319 LEU A C 1
ATOM 2520 O O . LEU A 1 319 ? -1.188 24.094 22.469 1 98.56 319 LEU A O 1
ATOM 2524 N N . GLU A 1 320 ? 0.195 25.047 23.969 1 98.19 320 GLU A N 1
ATOM 2525 C CA . GLU A 1 320 ? -0.896 25.531 24.812 1 98.19 320 GLU A CA 1
ATOM 2526 C C . GLU A 1 320 ? -1.793 26.5 24.047 1 98.19 320 GLU A C 1
ATOM 2528 O O . GLU A 1 320 ? -3.014 26.5 24.219 1 98.19 320 GLU A O 1
ATOM 2533 N N . ARG A 1 321 ? -1.177 27.375 23.25 1 98.06 321 ARG A N 1
ATOM 2534 C CA . ARG A 1 321 ? -1.96 28.297 22.438 1 98.06 321 ARG A CA 1
ATOM 2535 C C . ARG A 1 321 ? -2.881 27.547 21.484 1 98.06 321 ARG A C 1
ATOM 2537 O O . ARG A 1 321 ? -4.047 27.922 21.328 1 98.06 321 ARG A O 1
ATOM 2544 N N . PHE A 1 322 ? -2.381 26.469 20.859 1 98.62 322 PHE A N 1
ATOM 2545 C CA . PHE A 1 322 ? -3.18 25.688 19.922 1 98.62 322 PHE A CA 1
ATOM 2546 C C . PHE A 1 322 ? -4.238 24.875 20.656 1 98.62 322 PHE A C 1
ATOM 2548 O O . PHE A 1 322 ? -5.336 24.672 20.141 1 98.62 322 PHE A O 1
ATOM 2555 N N . ILE A 1 323 ? -3.91 24.406 21.859 1 98.31 323 ILE A N 1
ATOM 2556 C CA . ILE A 1 323 ? -4.902 23.688 22.656 1 98.31 323 ILE A CA 1
ATOM 2557 C C . ILE A 1 323 ? -6.066 24.625 22.984 1 98.31 323 ILE A C 1
ATOM 2559 O O . ILE A 1 323 ? -7.23 24.234 22.844 1 98.31 323 ILE A O 1
ATOM 2563 N N . LYS A 1 324 ? -5.734 25.844 23.391 1 97.75 324 LYS A N 1
ATOM 2564 C CA . LYS A 1 324 ? -6.766 26.844 23.656 1 97.75 324 LYS A CA 1
ATOM 2565 C C . LYS A 1 324 ? -7.605 27.125 22.422 1 97.75 324 LYS A C 1
ATOM 2567 O O . LYS A 1 324 ? -8.797 27.406 22.516 1 97.75 324 LYS A O 1
ATOM 2572 N N . ALA A 1 325 ? -6.945 26.984 21.266 1 98.31 325 ALA A N 1
ATOM 2573 C CA . ALA A 1 325 ? -7.621 27.219 19.984 1 98.31 325 ALA A CA 1
ATOM 2574 C C . ALA A 1 325 ? -8.484 26.031 19.578 1 98.31 325 ALA A C 1
ATOM 2576 O O . ALA A 1 325 ? -9.289 26.125 18.656 1 98.31 325 ALA A O 1
ATOM 2577 N N . GLY A 1 326 ? -8.312 24.891 20.234 1 97.62 326 GLY A N 1
ATOM 2578 C CA . GLY A 1 326 ? -9.219 23.781 20 1 97.62 326 GLY A CA 1
ATOM 2579 C C . GLY A 1 326 ? -8.508 22.516 19.562 1 97.62 326 GLY A C 1
ATOM 2580 O O . GLY A 1 326 ? -9.141 21.484 19.328 1 97.62 326 GLY A O 1
ATOM 2581 N N . THR A 1 327 ? -7.188 22.531 19.484 1 98.44 327 THR A N 1
ATOM 2582 C CA . THR A 1 327 ? -6.441 21.344 19.078 1 98.44 327 THR A CA 1
ATOM 2583 C C . THR A 1 327 ? -6.508 20.281 20.172 1 98.44 327 THR A C 1
ATOM 2585 O O . THR A 1 327 ? -6.332 20.578 21.359 1 98.44 327 THR A O 1
ATOM 2588 N N . ASN A 1 328 ? -6.793 19.047 19.766 1 98.38 328 ASN A N 1
ATOM 2589 C CA . ASN A 1 328 ? -6.785 17.969 20.75 1 98.38 328 ASN A CA 1
ATOM 2590 C C . ASN A 1 328 ? -5.926 16.797 20.281 1 98.38 328 ASN A C 1
ATOM 2592 O O . ASN A 1 328 ? -5.91 15.75 20.922 1 98.38 328 ASN A O 1
ATOM 2596 N N . HIS A 1 329 ? -5.199 16.922 19.203 1 98.81 329 HIS A N 1
ATOM 2597 C CA . HIS A 1 329 ? -4.285 15.93 18.656 1 98.81 329 HIS A CA 1
ATOM 2598 C C . HIS A 1 329 ? -3.176 16.578 17.844 1 98.81 329 HIS A C 1
ATOM 2600 O O . HIS A 1 329 ? -3.43 17.109 16.766 1 98.81 329 HIS A O 1
ATOM 2606 N N . PHE A 1 330 ? -1.938 16.484 18.344 1 98.69 330 PHE A N 1
ATOM 2607 C CA . PHE A 1 330 ? -0.828 17.094 17.609 1 98.69 330 PHE A CA 1
ATOM 2608 C C . PHE A 1 330 ? -0.102 16.062 16.766 1 98.69 330 PHE A C 1
ATOM 2610 O O . PHE A 1 330 ? 0.138 14.938 17.203 1 98.69 330 PHE A O 1
ATOM 2617 N N . ILE A 1 331 ? 0.19 16.391 15.562 1 98.44 331 ILE A N 1
ATOM 2618 C CA . ILE A 1 331 ? 1.082 15.68 14.664 1 98.44 331 ILE A CA 1
ATOM 2619 C C . ILE A 1 331 ? 2.352 16.5 14.43 1 98.44 331 ILE A C 1
ATOM 2621 O O . ILE A 1 331 ? 2.363 17.422 13.617 1 98.44 331 ILE A O 1
ATOM 2625 N N . ILE A 1 332 ? 3.385 16.109 15.055 1 98 332 ILE A N 1
ATOM 2626 C CA . ILE A 1 332 ? 4.562 16.969 15.148 1 98 332 ILE A CA 1
ATOM 2627 C C . ILE A 1 332 ? 5.52 16.656 14 1 98 332 ILE A C 1
ATOM 2629 O O . ILE A 1 332 ? 5.824 15.492 13.734 1 98 332 ILE A O 1
ATOM 2633 N N . ARG A 1 333 ? 5.938 17.672 13.383 1 96.38 333 ARG A N 1
ATOM 2634 C CA . ARG A 1 333 ? 7.066 17.609 12.453 1 96.38 333 ARG A CA 1
ATOM 2635 C C . ARG A 1 333 ? 8.344 18.125 13.109 1 96.38 333 ARG A C 1
ATOM 2637 O O . ARG A 1 333 ? 8.445 19.312 13.414 1 96.38 333 ARG A O 1
ATOM 2644 N N . PHE A 1 334 ? 9.289 17.234 13.258 1 96.06 334 PHE A N 1
ATOM 2645 C CA . PHE A 1 334 ? 10.547 17.641 13.867 1 96.06 334 PHE A CA 1
ATOM 2646 C C . PHE A 1 334 ? 11.516 18.156 12.805 1 96.06 334 PHE A C 1
ATOM 2648 O O . PHE A 1 334 ? 11.758 17.484 11.797 1 96.06 334 PHE A O 1
ATOM 2655 N N . TRP A 1 335 ? 12.008 19.266 13.078 1 92.38 335 TRP A N 1
ATOM 2656 C CA . TRP A 1 335 ? 13.016 19.859 12.195 1 92.38 335 TRP A CA 1
ATOM 2657 C C . TRP A 1 335 ? 14.391 19.844 12.852 1 92.38 335 TRP A C 1
ATOM 2659 O O . TRP A 1 335 ? 14.5 19.672 14.07 1 92.38 335 TRP A O 1
ATOM 2669 N N . GLY A 1 336 ? 15.445 19.969 11.977 1 86.81 336 GLY A N 1
ATOM 2670 C CA . GLY A 1 336 ? 16.812 20.031 12.477 1 86.81 336 GLY A CA 1
ATOM 2671 C C . GLY A 1 336 ? 17.531 18.688 12.398 1 86.81 336 GLY A C 1
ATOM 2672 O O . GLY A 1 336 ? 16.969 17.703 11.922 1 86.81 336 GLY A O 1
ATOM 2673 N N . GLU A 1 337 ? 18.891 18.531 12.766 1 82.75 337 GLU A N 1
ATOM 2674 C CA . GLU A 1 337 ? 19.734 17.344 12.594 1 82.75 337 GLU A CA 1
ATOM 2675 C C . GLU A 1 337 ? 19.547 16.359 13.75 1 82.75 337 GLU A C 1
ATOM 2677 O O . GLU A 1 337 ? 19.906 15.188 13.641 1 82.75 337 GLU A O 1
ATOM 2682 N N . GLY A 1 338 ? 18.828 16.516 14.633 1 89.94 338 GLY A N 1
ATOM 2683 C CA . GLY A 1 338 ? 18.688 15.672 15.805 1 89.94 338 GLY A CA 1
ATOM 2684 C C . GLY A 1 338 ? 17.312 15.039 15.914 1 89.94 338 GLY A C 1
ATOM 2685 O O . GLY A 1 338 ? 16.609 15.219 16.906 1 89.94 338 GLY A O 1
ATOM 2686 N N . TYR A 1 339 ? 17.031 14.188 14.867 1 94.44 339 TYR A N 1
ATOM 2687 C CA . TYR A 1 339 ? 15.688 13.625 14.734 1 94.44 339 TYR A CA 1
ATOM 2688 C C . TYR A 1 339 ? 15.344 12.758 15.938 1 94.44 339 TYR A C 1
ATOM 2690 O O . TYR A 1 339 ? 14.305 12.961 16.578 1 94.44 339 TYR A O 1
ATOM 2698 N N . PHE A 1 340 ? 16.234 11.828 16.328 1 96.69 340 PHE A N 1
ATOM 2699 C CA . PHE A 1 340 ? 15.984 10.922 17.438 1 96.69 340 PHE A CA 1
ATOM 2700 C C . PHE A 1 340 ? 15.961 11.688 18.766 1 96.69 340 PHE A C 1
ATOM 2702 O O . PHE A 1 340 ? 15.133 11.414 19.625 1 96.69 340 PHE A O 1
ATOM 2709 N N . ARG A 1 341 ? 16.859 12.594 18.891 1 96.62 341 ARG A N 1
ATOM 2710 C CA . ARG A 1 341 ? 16.906 13.422 20.094 1 96.62 341 ARG A CA 1
ATOM 2711 C C . ARG A 1 341 ? 15.617 14.227 20.25 1 96.62 341 ARG A C 1
ATOM 2713 O O . ARG A 1 341 ? 15.117 14.398 21.359 1 96.62 341 ARG A O 1
ATOM 2720 N N . SER A 1 342 ? 15.141 14.773 19.141 1 97.5 342 SER A N 1
ATOM 2721 C CA . SER A 1 342 ? 13.898 15.539 19.156 1 97.5 342 SER A CA 1
ATOM 2722 C C . SER A 1 342 ? 12.734 14.672 19.625 1 97.5 342 SER A C 1
ATOM 2724 O O . SER A 1 342 ? 11.914 15.109 20.438 1 97.5 342 SER A O 1
ATOM 2726 N N . ILE A 1 343 ? 12.688 13.43 19.109 1 97.94 343 ILE A N 1
ATOM 2727 C CA . ILE A 1 343 ? 11.633 12.492 19.5 1 97.94 343 ILE A CA 1
ATOM 2728 C C . ILE A 1 343 ? 11.727 12.203 21 1 97.94 343 ILE A C 1
ATOM 2730 O O . ILE A 1 343 ? 10.711 12.219 21.703 1 97.94 343 ILE A O 1
ATOM 2734 N N . GLU A 1 344 ? 12.906 12.016 21.453 1 98.06 344 GLU A N 1
ATOM 2735 C CA . GLU A 1 344 ? 13.125 11.711 22.859 1 98.06 344 GLU A CA 1
ATOM 2736 C C . GLU A 1 344 ? 12.781 12.914 23.734 1 98.06 344 GLU A C 1
ATOM 2738 O O . GLU A 1 344 ? 12.125 12.758 24.766 1 98.06 344 GLU A O 1
ATOM 2743 N N . GLN A 1 345 ? 13.281 14.086 23.344 1 97.56 345 GLN A N 1
ATOM 2744 C CA . GLN A 1 345 ? 13.047 15.297 24.125 1 97.56 345 GLN A CA 1
ATOM 2745 C C . GLN A 1 345 ? 11.562 15.617 24.219 1 97.56 345 GLN A C 1
ATOM 2747 O O . GLN A 1 345 ? 11.062 15.945 25.297 1 97.56 345 GLN A O 1
ATOM 2752 N N . PHE A 1 346 ? 10.875 15.523 23.172 1 98.56 346 PHE A N 1
ATOM 2753 C CA . PHE A 1 346 ? 9.438 15.758 23.172 1 98.56 346 PHE A CA 1
ATOM 2754 C C . PHE A 1 346 ? 8.719 14.742 24.047 1 98.56 346 PHE A C 1
ATOM 2756 O O . PHE A 1 346 ? 7.859 15.102 24.859 1 98.56 346 PHE A O 1
ATOM 2763 N N . GLY A 1 347 ? 9.031 13.469 23.875 1 98.38 347 GLY A N 1
ATOM 2764 C CA . GLY A 1 347 ? 8.414 12.383 24.625 1 98.38 347 GLY A CA 1
ATOM 2765 C C . GLY A 1 347 ? 8.68 12.453 26.109 1 98.38 347 GLY A C 1
ATOM 2766 O O . GLY A 1 347 ? 7.805 12.117 26.922 1 98.38 347 GLY A O 1
ATOM 2767 N N . ASN A 1 348 ? 9.836 12.914 26.484 1 98.19 348 ASN A N 1
ATOM 2768 C CA . ASN A 1 348 ? 10.25 12.875 27.875 1 98.19 348 ASN A CA 1
ATOM 2769 C C . ASN A 1 348 ? 9.898 14.172 28.594 1 98.19 348 ASN A C 1
ATOM 2771 O O . ASN A 1 348 ? 9.75 14.18 29.828 1 98.19 348 ASN A O 1
ATOM 2775 N N . LYS A 1 349 ? 9.797 15.234 27.859 1 98.19 349 LYS A N 1
ATOM 2776 C CA . LYS A 1 349 ? 9.641 16.516 28.531 1 98.19 349 LYS A CA 1
ATOM 2777 C C . LYS A 1 349 ? 8.281 17.141 28.234 1 98.19 349 LYS A C 1
ATOM 2779 O O . LYS A 1 349 ? 7.613 17.656 29.125 1 98.19 349 LYS A O 1
ATOM 2784 N N . VAL A 1 350 ? 7.875 17.094 27.016 1 98.44 350 VAL A N 1
ATOM 2785 C CA . VAL A 1 350 ? 6.688 17.828 26.594 1 98.44 350 VAL A CA 1
ATOM 2786 C C . VAL A 1 350 ? 5.438 17 26.891 1 98.44 350 VAL A C 1
ATOM 2788 O O . VAL A 1 350 ? 4.496 17.484 27.516 1 98.44 350 VAL A O 1
ATOM 2791 N N . ILE A 1 351 ? 5.422 15.711 26.453 1 98.19 351 ILE A N 1
ATOM 2792 C CA . ILE A 1 351 ? 4.25 14.859 26.625 1 98.19 351 ILE A CA 1
ATOM 2793 C C . ILE A 1 351 ? 3.916 14.719 28.109 1 98.19 351 ILE A C 1
ATOM 2795 O O . ILE A 1 351 ? 2.777 14.953 28.516 1 98.19 351 ILE A O 1
ATOM 2799 N N . PRO A 1 352 ? 4.902 14.453 28.984 1 97.19 352 PRO A N 1
ATOM 2800 C CA . PRO A 1 352 ? 4.582 14.297 30.406 1 97.19 352 PRO A CA 1
ATOM 2801 C C . PRO A 1 352 ? 4.008 15.57 31.016 1 97.19 352 PRO A C 1
ATOM 2803 O O . PRO A 1 352 ? 3.16 15.5 31.906 1 97.19 352 PRO A O 1
ATOM 2806 N N . TYR A 1 353 ? 4.488 16.703 30.547 1 97.25 353 TYR A N 1
ATOM 2807 C CA . TYR A 1 353 ? 3.957 17.969 31.047 1 97.25 353 TYR A CA 1
ATOM 2808 C C . TYR A 1 353 ? 2.445 18.031 30.859 1 97.25 353 TYR A C 1
ATOM 2810 O O . TYR A 1 353 ? 1.711 18.359 31.797 1 97.25 353 TYR A O 1
ATOM 2818 N N . PHE A 1 354 ? 1.976 17.719 29.703 1 97.44 354 PHE A N 1
ATOM 2819 C CA . PHE A 1 354 ? 0.554 17.844 29.406 1 97.44 354 PHE A CA 1
ATOM 2820 C C . PHE A 1 354 ? -0.233 16.703 30.047 1 97.44 354 PHE A C 1
ATOM 2822 O O . PHE A 1 354 ? -1.396 16.875 30.422 1 97.44 354 PHE A O 1
ATOM 2829 N N . ARG A 1 355 ? 0.378 15.531 30.172 1 96.25 355 ARG A N 1
ATOM 2830 C CA . ARG A 1 355 ? -0.281 14.422 30.859 1 96.25 355 ARG A CA 1
ATOM 2831 C C . ARG A 1 355 ? -0.513 14.734 32.344 1 96.25 355 ARG A C 1
ATOM 2833 O O . ARG A 1 355 ? -1.547 14.375 32.906 1 96.25 355 ARG A O 1
ATOM 2840 N N . GLU A 1 356 ? 0.421 15.352 32.906 1 94.31 356 GLU A N 1
ATOM 2841 C CA . GLU A 1 356 ? 0.301 15.758 34.312 1 94.31 356 GLU A CA 1
ATOM 2842 C C . GLU A 1 356 ? -0.757 16.844 34.469 1 94.31 356 GLU A C 1
ATOM 2844 O O . GLU A 1 356 ? -1.491 16.844 35.469 1 94.31 356 GLU A O 1
ATOM 2849 N N . GLN A 1 357 ? -0.833 17.734 33.531 1 91.44 357 GLN A N 1
ATOM 2850 C CA . GLN A 1 357 ? -1.827 18.812 33.594 1 91.44 357 GLN A CA 1
ATOM 2851 C C . GLN A 1 357 ? -3.242 18.25 33.469 1 91.44 357 GLN A C 1
ATOM 2853 O O . GLN A 1 357 ? -4.18 18.797 34.062 1 91.44 357 GLN A O 1
ATOM 2858 N N . ALA A 1 358 ? -3.443 17.219 32.719 1 86.94 358 ALA A N 1
ATOM 2859 C CA . ALA A 1 358 ? -4.758 16.625 32.469 1 86.94 358 ALA A CA 1
ATOM 2860 C C . ALA A 1 358 ? -5.254 15.891 33.719 1 86.94 358 ALA A C 1
ATOM 2862 O O . ALA A 1 358 ? -6.453 15.656 33.875 1 86.94 358 ALA A O 1
ATOM 2863 N N . LYS A 1 359 ? -4.402 15.492 34.594 1 82.06 359 LYS A N 1
ATOM 2864 C CA . LYS A 1 359 ? -4.77 14.812 35.812 1 82.06 359 LYS A CA 1
ATOM 2865 C C . LYS A 1 359 ? -5.27 15.805 36.875 1 82.06 359 LYS A C 1
ATOM 2867 O O . LYS A 1 359 ? -5.957 15.422 37.812 1 82.06 359 LYS A O 1
ATOM 2872 N N . LYS A 1 360 ? -4.883 17.016 36.719 1 73.44 360 LYS A N 1
ATOM 2873 C CA . LYS A 1 360 ? -5.281 18.031 37.688 1 73.44 360 LYS A CA 1
ATOM 2874 C C . LYS A 1 360 ? -6.656 18.609 37.375 1 73.44 360 LYS A C 1
ATOM 2876 O O . LYS A 1 360 ? -7.488 18.797 38.25 1 73.44 360 LYS A O 1
ATOM 2881 N N . MET B 1 1 ? 21.484 -27.578 -9.102 1 62 1 MET B N 1
ATOM 2882 C CA . MET B 1 1 ? 20.953 -26.219 -9.102 1 62 1 MET B CA 1
ATOM 2883 C C . MET B 1 1 ? 20.188 -25.938 -7.812 1 62 1 MET B C 1
ATOM 2885 O O . MET B 1 1 ? 19.484 -26.812 -7.297 1 62 1 MET B O 1
ATOM 2889 N N . LYS B 1 2 ? 20.453 -24.781 -7.203 1 86.19 2 LYS B N 1
ATOM 2890 C CA . LYS B 1 2 ? 19.812 -24.469 -5.93 1 86.19 2 LYS B CA 1
ATOM 2891 C C . LYS B 1 2 ? 18.344 -24.094 -6.137 1 86.19 2 LYS B C 1
ATOM 2893 O O . LYS B 1 2 ? 18.031 -23.219 -6.949 1 86.19 2 LYS B O 1
ATOM 2898 N N . VAL B 1 3 ? 17.375 -24.969 -5.652 1 96.69 3 VAL B N 1
ATOM 2899 C CA . VAL B 1 3 ? 15.93 -24.766 -5.734 1 96.69 3 VAL B CA 1
ATOM 2900 C C . VAL B 1 3 ? 15.453 -23.953 -4.531 1 96.69 3 VAL B C 1
ATOM 2902 O O . VAL B 1 3 ? 15.867 -24.219 -3.398 1 96.69 3 VAL B O 1
ATOM 2905 N N . LYS B 1 4 ? 14.703 -22.953 -4.805 1 98.5 4 LYS B N 1
ATOM 2906 C CA . LYS B 1 4 ? 14.117 -22.141 -3.742 1 98.5 4 LYS B CA 1
ATOM 2907 C C . LYS B 1 4 ? 12.727 -22.641 -3.365 1 98.5 4 LYS B C 1
ATOM 2909 O O . LYS B 1 4 ? 12 -23.172 -4.211 1 98.5 4 LYS B O 1
ATOM 2914 N N . PHE B 1 5 ? 12.414 -22.438 -2.102 1 98.75 5 PHE B N 1
ATOM 2915 C CA . PHE B 1 5 ? 11.125 -22.875 -1.581 1 98.75 5 PHE B CA 1
ATOM 2916 C C . PHE B 1 5 ? 10.445 -21.734 -0.82 1 98.75 5 PHE B C 1
ATOM 2918 O O . PHE B 1 5 ? 11.039 -21.141 0.084 1 98.75 5 PHE B O 1
ATOM 2925 N N . GLY B 1 6 ? 9.266 -21.406 -1.222 1 98.5 6 GLY B N 1
ATOM 2926 C CA . GLY B 1 6 ? 8.422 -20.438 -0.528 1 98.5 6 GLY B CA 1
ATOM 2927 C C . GLY B 1 6 ? 6.969 -20.859 -0.446 1 98.5 6 GLY B C 1
ATOM 2928 O O . GLY B 1 6 ? 6.621 -21.984 -0.85 1 98.5 6 GLY B O 1
ATOM 2929 N N . PHE B 1 7 ? 6.137 -20.062 0.182 1 97.94 7 PHE B N 1
ATOM 2930 C CA . PHE B 1 7 ? 4.703 -20.312 0.204 1 97.94 7 PHE B CA 1
ATOM 2931 C C . PHE B 1 7 ? 3.918 -19.016 0.044 1 97.94 7 PHE B C 1
ATOM 2933 O O . PHE B 1 7 ? 4.484 -17.922 0.142 1 97.94 7 PHE B O 1
ATOM 2940 N N . THR B 1 8 ? 2.672 -19.172 -0.238 1 96.38 8 THR B N 1
ATOM 2941 C CA . THR B 1 8 ? 1.86 -18 -0.553 1 96.38 8 THR B CA 1
ATOM 2942 C C . THR B 1 8 ? 0.733 -17.844 0.462 1 96.38 8 THR B C 1
ATOM 2944 O O . THR B 1 8 ? 0.151 -18.828 0.917 1 96.38 8 THR B O 1
ATOM 2947 N N . GLN B 1 9 ? 0.604 -16.516 0.821 1 92 9 GLN B N 1
ATOM 2948 C CA . GLN B 1 9 ? -0.616 -16.094 1.495 1 92 9 GLN B CA 1
ATOM 2949 C C . GLN B 1 9 ? -1.71 -15.742 0.488 1 92 9 GLN B C 1
ATOM 2951 O O . GLN B 1 9 ? -1.838 -14.586 0.072 1 92 9 GLN B O 1
ATOM 2956 N N . GLY B 1 10 ? -2.49 -16.734 0.104 1 83.31 10 GLY B N 1
ATOM 2957 C CA . GLY B 1 10 ? -3.475 -16.578 -0.953 1 83.31 10 GLY B CA 1
ATOM 2958 C C . GLY B 1 10 ? -4.875 -16.984 -0.537 1 83.31 10 GLY B C 1
ATOM 2959 O O . GLY B 1 10 ? -5.258 -16.812 0.622 1 83.31 10 GLY B O 1
ATOM 2960 N N . LEU B 1 11 ? -5.598 -17.359 -1.538 1 78.81 11 LEU B N 1
ATOM 2961 C CA . LEU B 1 11 ? -7 -17.734 -1.38 1 78.81 11 LEU B CA 1
ATOM 2962 C C . LEU B 1 11 ? -7.152 -18.906 -0.421 1 78.81 11 LEU B C 1
ATOM 2964 O O . LEU B 1 11 ? -8.125 -18.969 0.335 1 78.81 11 LEU B O 1
ATOM 2968 N N . ASN B 1 12 ? -6.172 -19.75 -0.411 1 77.44 12 ASN B N 1
ATOM 2969 C CA . ASN B 1 12 ? -6.199 -20.891 0.49 1 77.44 12 ASN B CA 1
ATOM 2970 C C . ASN B 1 12 ? -6.102 -20.469 1.95 1 77.44 12 ASN B C 1
ATOM 2972 O O . ASN B 1 12 ? -6.699 -21.094 2.828 1 77.44 12 ASN B O 1
ATOM 2976 N N . VAL B 1 13 ? -5.418 -19.391 2.18 1 83.62 13 VAL B N 1
ATOM 2977 C CA . VAL B 1 13 ? -5.281 -18.844 3.525 1 83.62 13 VAL B CA 1
ATOM 2978 C C . VAL B 1 13 ? -6.512 -18.016 3.871 1 83.62 13 VAL B C 1
ATOM 2980 O O . VAL B 1 13 ? -7.047 -18.109 4.977 1 83.62 13 VAL B O 1
ATOM 2983 N N . ALA B 1 14 ? -6.965 -17.312 2.924 1 82.88 14 ALA B N 1
ATOM 2984 C CA . ALA B 1 14 ? -8.148 -16.484 3.133 1 82.88 14 ALA B CA 1
ATOM 2985 C C . ALA B 1 14 ? -9.359 -17.328 3.514 1 82.88 14 ALA B C 1
ATOM 2987 O O . ALA B 1 14 ? -10.133 -16.953 4.402 1 82.88 14 ALA B O 1
ATOM 2988 N N . ARG B 1 15 ? -9.492 -18.406 2.883 1 85.31 15 ARG B N 1
ATOM 2989 C CA . ARG B 1 15 ? -10.625 -19.281 3.111 1 85.31 15 ARG B CA 1
ATOM 2990 C C . ARG B 1 15 ? -10.609 -19.844 4.531 1 85.31 15 ARG B C 1
ATOM 2992 O O . ARG B 1 15 ? -11.664 -20.188 5.078 1 85.31 15 ARG B O 1
ATOM 2999 N N . LEU B 1 16 ? -9.406 -19.969 5.078 1 88.31 16 LEU B N 1
ATOM 3000 C CA . LEU B 1 16 ? -9.266 -20.5 6.434 1 88.31 16 LEU B CA 1
ATOM 3001 C C . LEU B 1 16 ? -9.68 -19.453 7.465 1 88.31 16 LEU B C 1
ATOM 3003 O O . LEU B 1 16 ? -9.891 -19.781 8.633 1 88.31 16 LEU B O 1
ATOM 3007 N N . GLY B 1 17 ? -9.75 -18.219 7.012 1 86.25 17 GLY B N 1
ATOM 3008 C CA . GLY B 1 17 ? -10.141 -17.156 7.93 1 86.25 17 GLY B CA 1
ATOM 3009 C C . GLY B 1 17 ? -9.062 -16.812 8.93 1 86.25 17 GLY B C 1
ATOM 3010 O O . GLY B 1 17 ? -9.359 -16.422 10.062 1 86.25 17 GLY B O 1
ATOM 3011 N N . LEU B 1 18 ? -7.832 -17.047 8.586 1 91.75 18 LEU B N 1
ATOM 3012 C CA . LEU B 1 18 ? -6.738 -16.672 9.477 1 91.75 18 LEU B CA 1
ATOM 3013 C C . LEU B 1 18 ? -6.656 -15.164 9.625 1 91.75 18 LEU B C 1
ATOM 3015 O O . LEU B 1 18 ? -6.844 -14.43 8.656 1 91.75 18 LEU B O 1
ATOM 3019 N N . ASP B 1 19 ? -6.438 -14.727 10.836 1 92.81 19 ASP B N 1
ATOM 3020 C CA . ASP B 1 19 ? -6.258 -13.289 11.031 1 92.81 19 ASP B CA 1
ATOM 3021 C C . ASP B 1 19 ? -4.812 -12.875 10.766 1 92.81 19 ASP B C 1
ATOM 3023 O O . ASP B 1 19 ? -3.959 -13.727 10.484 1 92.81 19 ASP B O 1
ATOM 3027 N N . GLU B 1 20 ? -4.562 -11.656 10.797 1 96.44 20 GLU B N 1
ATOM 3028 C CA . GLU B 1 20 ? -3.27 -11.094 10.414 1 96.44 20 GLU B CA 1
ATOM 3029 C C . GLU B 1 20 ? -2.176 -11.531 11.391 1 96.44 20 GLU B C 1
ATOM 3031 O O . GLU B 1 20 ? -1.026 -11.727 10.992 1 96.44 20 GLU B O 1
ATOM 3036 N N . GLN B 1 21 ? -2.504 -11.703 12.656 1 95.81 21 GLN B N 1
ATOM 3037 C CA . GLN B 1 21 ? -1.521 -12.172 13.625 1 95.81 21 GLN B CA 1
ATOM 3038 C C . GLN B 1 21 ? -1.081 -13.594 13.32 1 95.81 21 GLN B C 1
ATOM 3040 O O . GLN B 1 21 ? 0.094 -13.938 13.477 1 95.81 21 GLN B O 1
ATOM 3045 N N . GLN B 1 22 ? -2.023 -14.375 12.898 1 96.62 22 GLN B N 1
ATOM 3046 C CA . GLN B 1 22 ? -1.715 -15.75 12.523 1 96.62 22 GLN B CA 1
ATOM 3047 C C . GLN B 1 22 ? -0.837 -15.789 11.273 1 96.62 22 GLN B C 1
ATOM 3049 O O . GLN B 1 22 ? 0.087 -16.609 11.188 1 96.62 22 GLN B O 1
ATOM 3054 N N . ILE B 1 23 ? -1.118 -14.945 10.344 1 97.31 23 ILE B N 1
ATOM 3055 C CA . ILE B 1 23 ? -0.328 -14.867 9.117 1 97.31 23 ILE B CA 1
ATOM 3056 C C . ILE B 1 23 ? 1.097 -14.43 9.453 1 97.31 23 ILE B C 1
ATOM 3058 O O . ILE B 1 23 ? 2.062 -14.977 8.922 1 97.31 23 ILE B O 1
ATOM 3062 N N . MET B 1 24 ? 1.235 -13.445 10.32 1 97.81 24 MET B N 1
ATOM 3063 C CA . MET B 1 24 ? 2.545 -12.961 10.742 1 97.81 24 MET B CA 1
ATOM 3064 C C . MET B 1 24 ? 3.316 -14.055 11.477 1 97.81 24 MET B C 1
ATOM 3066 O O . MET B 1 24 ? 4.523 -14.211 11.281 1 97.81 24 MET B O 1
ATOM 3070 N N . THR B 1 25 ? 2.611 -14.828 12.305 1 97.81 25 THR B N 1
ATOM 3071 C CA . THR B 1 25 ? 3.232 -15.961 12.992 1 97.81 25 THR B CA 1
ATOM 3072 C C . THR B 1 25 ? 3.746 -16.984 11.984 1 97.81 25 THR B C 1
ATOM 3074 O O . THR B 1 25 ? 4.859 -17.5 12.125 1 97.81 25 THR B O 1
ATOM 3077 N N . ALA B 1 26 ? 2.957 -17.25 10.977 1 98 26 ALA B N 1
ATOM 3078 C CA . ALA B 1 26 ? 3.354 -18.188 9.93 1 98 26 ALA B CA 1
ATOM 3079 C C . ALA B 1 26 ? 4.617 -17.719 9.219 1 98 26 ALA B C 1
ATOM 3081 O O . ALA B 1 26 ? 5.5 -18.516 8.906 1 98 26 ALA B O 1
ATOM 3082 N N . ALA B 1 27 ? 4.668 -16.453 8.969 1 98.31 27 ALA B N 1
ATOM 3083 C CA . ALA B 1 27 ? 5.824 -15.883 8.281 1 98.31 27 ALA B CA 1
ATOM 3084 C C . ALA B 1 27 ? 7.086 -16.031 9.125 1 98.31 27 ALA B C 1
ATOM 3086 O O . ALA B 1 27 ? 8.156 -16.344 8.609 1 98.31 27 ALA B O 1
ATOM 3087 N N . GLN B 1 28 ? 6.945 -15.758 10.383 1 98.25 28 GLN B N 1
ATOM 3088 C CA . GLN B 1 28 ? 8.086 -15.883 11.281 1 98.25 28 GLN B CA 1
ATOM 3089 C C . GLN B 1 28 ? 8.555 -17.328 11.383 1 98.25 28 GLN B C 1
ATOM 3091 O O . GLN B 1 28 ? 9.758 -17.594 11.461 1 98.25 28 GLN B O 1
ATOM 3096 N N . MET B 1 29 ? 7.582 -18.25 11.414 1 98 29 MET B N 1
ATOM 3097 C CA . MET B 1 29 ? 7.914 -19.656 11.414 1 98 29 MET B CA 1
ATOM 3098 C C . MET B 1 29 ? 8.719 -20.031 10.172 1 98 29 MET B C 1
ATOM 3100 O O . MET B 1 29 ? 9.758 -20.688 10.266 1 98 29 MET B O 1
ATOM 3104 N N . ALA B 1 30 ? 8.234 -19.594 9.047 1 98.12 30 ALA B N 1
ATOM 3105 C CA . ALA B 1 30 ? 8.891 -19.906 7.777 1 98.12 30 ALA B CA 1
ATOM 3106 C C . ALA B 1 30 ? 10.297 -19.312 7.727 1 98.12 30 ALA B C 1
ATOM 3108 O O . ALA B 1 30 ? 11.227 -19.938 7.227 1 98.12 30 ALA B O 1
ATOM 3109 N N . ASP B 1 31 ? 10.406 -18.125 8.242 1 98.19 31 ASP B N 1
ATOM 3110 C CA . ASP B 1 31 ? 11.688 -17.406 8.266 1 98.19 31 ASP B CA 1
ATOM 3111 C C . ASP B 1 31 ? 12.734 -18.203 9.039 1 98.19 31 ASP B C 1
ATOM 3113 O O . ASP B 1 31 ? 13.93 -18.125 8.727 1 98.19 31 ASP B O 1
ATOM 3117 N N . ARG B 1 32 ? 12.312 -18.984 9.984 1 97.5 32 ARG B N 1
ATOM 3118 C CA . ARG B 1 32 ? 13.211 -19.75 10.836 1 97.5 32 ARG B CA 1
ATOM 3119 C C . ARG B 1 32 ? 13.414 -21.156 10.281 1 97.5 32 ARG B C 1
ATOM 3121 O O . ARG B 1 32 ? 14.414 -21.812 10.578 1 97.5 32 ARG B O 1
ATOM 3128 N N . LEU B 1 33 ? 12.5 -21.656 9.461 1 97.62 33 LEU B N 1
ATOM 3129 C CA . LEU B 1 33 ? 12.484 -23.047 9.008 1 97.62 33 LEU B CA 1
ATOM 3130 C C . LEU B 1 33 ? 13.234 -23.188 7.691 1 97.62 33 LEU B C 1
ATOM 3132 O O . LEU B 1 33 ? 13.219 -24.266 7.078 1 97.62 33 LEU B O 1
ATOM 3136 N N . GLY B 1 34 ? 13.82 -22.141 7.227 1 95.5 34 GLY B N 1
ATOM 3137 C CA . GLY B 1 34 ? 14.68 -22.234 6.059 1 95.5 34 GLY B CA 1
ATOM 3138 C C . GLY B 1 34 ? 13.938 -21.984 4.754 1 95.5 34 GLY B C 1
ATOM 3139 O O . GLY B 1 34 ? 14.453 -22.297 3.678 1 95.5 34 GLY B O 1
ATOM 3140 N N . TYR B 1 35 ? 12.742 -21.516 4.809 1 98.69 35 TYR B N 1
ATOM 3141 C CA . TYR B 1 35 ? 12.086 -21.062 3.588 1 98.69 35 TYR B CA 1
ATOM 3142 C C . TYR B 1 35 ? 12.867 -19.938 2.93 1 98.69 35 TYR B C 1
ATOM 3144 O O . TYR B 1 35 ? 13.617 -19.219 3.598 1 98.69 35 TYR B O 1
ATOM 3152 N N . ASP B 1 36 ? 12.648 -19.828 1.635 1 98.69 36 ASP B N 1
ATOM 3153 C CA . ASP B 1 36 ? 13.391 -18.828 0.883 1 98.69 36 ASP B CA 1
ATOM 3154 C C . ASP B 1 36 ? 12.508 -17.609 0.574 1 98.69 36 ASP B C 1
ATOM 3156 O O . ASP B 1 36 ? 13.016 -16.516 0.309 1 98.69 36 ASP B O 1
ATOM 3160 N N . SER B 1 37 ? 11.156 -17.812 0.618 1 98.81 37 SER B N 1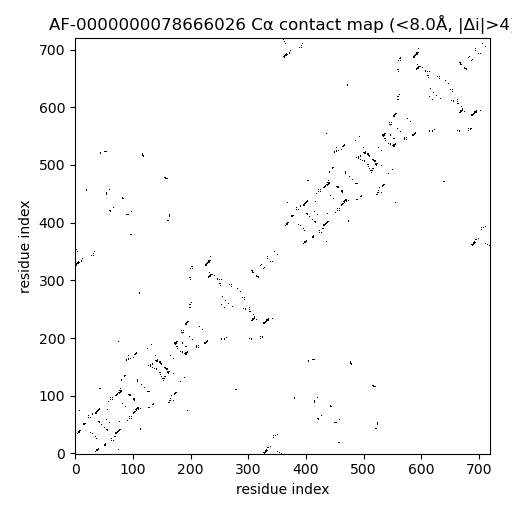
ATOM 3161 C CA . SER B 1 37 ? 10.32 -16.703 0.18 1 98.81 37 SER B CA 1
ATOM 3162 C C . SER B 1 37 ? 8.898 -16.844 0.72 1 98.81 37 SER B C 1
ATOM 3164 O O . SER B 1 37 ? 8.469 -17.938 1.085 1 98.81 37 SER B O 1
ATOM 3166 N N . ILE B 1 38 ? 8.219 -15.742 0.842 1 98.81 38 ILE B N 1
ATOM 3167 C CA . ILE B 1 38 ? 6.805 -15.633 1.176 1 98.81 38 ILE B CA 1
ATOM 3168 C C . ILE B 1 38 ? 6.109 -14.719 0.175 1 98.81 38 ILE B C 1
ATOM 3170 O O . ILE B 1 38 ? 6.633 -13.656 -0.172 1 98.81 38 ILE B O 1
ATOM 3174 N N . TRP B 1 39 ? 4.98 -15.133 -0.24 1 98.69 39 TRP B N 1
ATOM 3175 C CA . TRP B 1 39 ? 4.266 -14.43 -1.303 1 98.69 39 TRP B CA 1
ATOM 3176 C C . TRP B 1 39 ? 2.848 -14.078 -0.866 1 98.69 39 TRP B C 1
ATOM 3178 O O . TRP B 1 39 ? 2.264 -14.758 -0.022 1 98.69 39 TRP B O 1
ATOM 3188 N N . ALA B 1 40 ? 2.338 -12.977 -1.403 1 97.56 40 ALA B N 1
ATOM 3189 C CA . ALA B 1 40 ? 0.963 -12.562 -1.12 1 97.56 40 ALA B CA 1
ATOM 3190 C C . ALA B 1 40 ? 0.162 -12.406 -2.408 1 97.56 40 ALA B C 1
ATOM 3192 O O . ALA B 1 40 ? 0.566 -11.672 -3.311 1 97.56 40 ALA B O 1
ATOM 3193 N N . MET B 1 41 ? -0.94 -13.117 -2.506 1 95.5 41 MET B N 1
ATOM 3194 C CA . MET B 1 41 ? -1.854 -12.906 -3.627 1 95.5 41 MET B CA 1
ATOM 3195 C C . MET B 1 41 ? -2.576 -11.57 -3.498 1 95.5 41 MET B C 1
ATOM 3197 O O . MET B 1 41 ? -2.98 -11.18 -2.4 1 95.5 41 MET B O 1
ATOM 3201 N N . ASP B 1 42 ? -2.715 -10.883 -4.598 1 95.38 42 ASP B N 1
ATOM 3202 C CA . ASP B 1 42 ? -3.273 -9.539 -4.57 1 95.38 42 ASP B CA 1
ATOM 3203 C C . ASP B 1 42 ? -4.645 -9.5 -5.238 1 95.38 42 ASP B C 1
ATOM 3205 O O . ASP B 1 42 ? -4.77 -9.086 -6.395 1 95.38 42 ASP B O 1
ATOM 3209 N N . HIS B 1 43 ? -5.648 -9.898 -4.512 1 92.38 43 HIS B N 1
ATOM 3210 C CA . HIS B 1 43 ? -7.043 -9.836 -4.938 1 92.38 43 HIS B CA 1
ATOM 3211 C C . HIS B 1 43 ? -7.801 -8.75 -4.172 1 92.38 43 HIS B C 1
ATOM 3213 O O . HIS B 1 43 ? -7.438 -8.414 -3.045 1 92.38 43 HIS B O 1
ATOM 3219 N N . SER B 1 44 ? -8.789 -8.211 -4.844 1 89.06 44 SER B N 1
ATOM 3220 C CA . SER B 1 44 ? -9.688 -7.305 -4.137 1 89.06 44 SER B CA 1
ATOM 3221 C C . SER B 1 44 ? -10.914 -8.047 -3.613 1 89.06 44 SER B C 1
ATOM 3223 O O . SER B 1 44 ? -11.547 -7.609 -2.646 1 89.06 44 SER B O 1
ATOM 3225 N N . ASN B 1 45 ? -11.219 -9.125 -4.289 1 83.88 45 ASN B N 1
ATOM 3226 C CA . ASN B 1 45 ? -12.406 -9.906 -3.953 1 83.88 45 ASN B CA 1
ATOM 3227 C C . ASN B 1 45 ? -12.242 -11.375 -4.336 1 83.88 45 ASN B C 1
ATOM 3229 O O . ASN B 1 45 ? -11.531 -11.695 -5.289 1 83.88 45 ASN B O 1
ATOM 3233 N N . VAL B 1 46 ? -12.82 -12.18 -3.541 1 83.88 46 VAL B N 1
ATOM 3234 C CA . VAL B 1 46 ? -12.945 -13.609 -3.826 1 83.88 46 VAL B CA 1
ATOM 3235 C C . VAL B 1 46 ? -14.398 -14.047 -3.654 1 83.88 46 VAL B C 1
ATOM 3237 O O . VAL B 1 46 ? -14.734 -14.75 -2.699 1 83.88 46 VAL B O 1
ATOM 3240 N N . PRO B 1 47 ? -15.156 -13.789 -4.602 1 74.88 47 PRO B N 1
ATOM 3241 C CA . PRO B 1 47 ? -16.609 -13.938 -4.445 1 74.88 47 PRO B CA 1
ATOM 3242 C C . PRO B 1 47 ? -17.016 -15.375 -4.129 1 74.88 47 PRO B C 1
ATOM 3244 O O . PRO B 1 47 ? -18.062 -15.594 -3.494 1 74.88 47 PRO B O 1
ATOM 3247 N N . GLN B 1 48 ? -16.25 -16.297 -4.508 1 75.38 48 GLN B N 1
ATOM 3248 C CA . GLN B 1 48 ? -16.594 -17.703 -4.305 1 75.38 48 GLN B CA 1
ATOM 3249 C C . GLN B 1 48 ? -16.469 -18.094 -2.836 1 75.38 48 GLN B C 1
ATOM 3251 O O . GLN B 1 48 ? -16.984 -19.141 -2.418 1 75.38 48 GLN B O 1
ATOM 3256 N N . TRP B 1 49 ? -15.758 -17.297 -2.148 1 83.56 49 TRP B N 1
ATOM 3257 C CA . TRP B 1 49 ? -15.562 -17.578 -0.73 1 83.56 49 TRP B CA 1
ATOM 3258 C C . TRP B 1 49 ? -16.016 -16.406 0.128 1 83.56 49 TRP B C 1
ATOM 3260 O O . TRP B 1 49 ? -15.211 -15.555 0.501 1 83.56 49 TRP B O 1
ATOM 3270 N N . LYS B 1 50 ? -17.172 -16.469 0.528 1 83.56 50 LYS B N 1
ATOM 3271 C CA . LYS B 1 50 ? -17.859 -15.375 1.191 1 83.56 50 LYS B CA 1
ATOM 3272 C C . LYS B 1 50 ? -17.156 -14.984 2.49 1 83.56 50 LYS B C 1
ATOM 3274 O O . LYS B 1 50 ? -17.109 -13.805 2.848 1 83.56 50 LYS B O 1
ATOM 3279 N N . ASN B 1 51 ? -16.594 -15.977 3.133 1 86.62 51 ASN B N 1
ATOM 3280 C CA . ASN B 1 51 ? -16.031 -15.727 4.461 1 86.62 51 ASN B CA 1
ATOM 3281 C C . ASN B 1 51 ? -14.531 -15.477 4.406 1 86.62 51 ASN B C 1
ATOM 3283 O O . ASN B 1 51 ? -13.883 -15.352 5.445 1 86.62 51 ASN B O 1
ATOM 3287 N N . ALA B 1 52 ? -14.078 -15.391 3.221 1 90.69 52 ALA B N 1
ATOM 3288 C CA . ALA B 1 52 ? -12.641 -15.156 3.066 1 90.69 52 ALA B CA 1
ATOM 3289 C C . ALA B 1 52 ? -12.273 -13.734 3.492 1 90.69 52 ALA B C 1
ATOM 3291 O O . ALA B 1 52 ? -13.016 -12.789 3.232 1 90.69 52 ALA B O 1
ATOM 3292 N N . ILE B 1 53 ? -11.164 -13.609 4.203 1 93.25 53 ILE B N 1
ATOM 3293 C CA . ILE B 1 53 ? -10.586 -12.297 4.496 1 93.25 53 ILE B CA 1
ATOM 3294 C C . ILE B 1 53 ? -9.602 -11.906 3.398 1 93.25 53 ILE B C 1
ATOM 3296 O O . ILE B 1 53 ? -8.617 -12.609 3.164 1 93.25 53 ILE B O 1
ATOM 3300 N N . VAL B 1 54 ? -9.898 -10.828 2.715 1 94 54 VAL B N 1
ATOM 3301 C CA . VAL B 1 54 ? -9.055 -10.352 1.624 1 94 54 VAL B CA 1
ATOM 3302 C C . VAL B 1 54 ? -8.391 -9.039 2.025 1 94 54 VAL B C 1
ATOM 3304 O O . VAL B 1 54 ? -9.062 -8.016 2.191 1 94 54 VAL B O 1
ATOM 3307 N N . ASN B 1 55 ? -7.086 -9.078 2.184 1 95.75 55 ASN B N 1
ATOM 3308 C CA . ASN B 1 55 ? -6.309 -7.91 2.592 1 95.75 55 ASN B CA 1
ATOM 3309 C C . ASN B 1 55 ? -5.574 -7.285 1.41 1 95.75 55 ASN B C 1
ATOM 3311 O O . ASN B 1 55 ? -5.492 -7.883 0.336 1 95.75 55 ASN B O 1
ATOM 3315 N N . ASP B 1 56 ? -5.137 -6.031 1.631 1 96.88 56 ASP B N 1
ATOM 3316 C CA . ASP B 1 56 ? -4.156 -5.426 0.737 1 96.88 56 ASP B CA 1
ATOM 3317 C C . ASP B 1 56 ? -2.832 -6.184 0.782 1 96.88 56 ASP B C 1
ATOM 3319 O O . ASP B 1 56 ? -2.131 -6.164 1.797 1 96.88 56 ASP B O 1
ATOM 3323 N N . ALA B 1 57 ? -2.457 -6.738 -0.289 1 97.44 57 ALA B N 1
ATOM 3324 C CA . ALA B 1 57 ? -1.31 -7.641 -0.345 1 97.44 57 ALA B CA 1
ATOM 3325 C C . ALA B 1 57 ? -0.014 -6.898 -0.032 1 97.44 57 ALA B C 1
ATOM 3327 O O . ALA B 1 57 ? 0.878 -7.441 0.623 1 97.44 57 ALA B O 1
ATOM 3328 N N . TRP B 1 58 ? 0.109 -5.672 -0.514 1 98.5 58 TRP B N 1
ATOM 3329 C CA . TRP B 1 58 ? 1.329 -4.895 -0.324 1 98.5 58 TRP B CA 1
ATOM 3330 C C . TRP B 1 58 ? 1.529 -4.547 1.147 1 98.5 58 TRP B C 1
ATOM 3332 O O . TRP B 1 58 ? 2.648 -4.605 1.659 1 98.5 58 TRP B O 1
ATOM 3342 N N . LEU B 1 59 ? 0.455 -4.176 1.791 1 98.69 59 LEU B N 1
ATOM 3343 C CA . LEU B 1 59 ? 0.552 -3.859 3.211 1 98.69 59 LEU B CA 1
ATOM 3344 C C . LEU B 1 59 ? 0.932 -5.098 4.02 1 98.69 59 LEU B C 1
ATOM 3346 O O . LEU B 1 59 ? 1.767 -5.023 4.922 1 98.69 59 LEU B O 1
ATOM 3350 N N . MET B 1 60 ? 0.342 -6.195 3.705 1 98.38 60 MET B N 1
ATOM 3351 C CA . MET B 1 60 ? 0.697 -7.438 4.387 1 98.38 60 MET B CA 1
ATOM 3352 C C . MET B 1 60 ? 2.174 -7.762 4.188 1 98.38 60 MET B C 1
ATOM 3354 O O . MET B 1 60 ? 2.867 -8.117 5.141 1 98.38 60 MET B O 1
ATOM 3358 N N . LEU B 1 61 ? 2.617 -7.617 2.973 1 98.81 61 LEU B N 1
ATOM 3359 C CA . LEU B 1 61 ? 4.016 -7.918 2.678 1 98.81 61 LEU B CA 1
ATOM 3360 C C . LEU B 1 61 ? 4.945 -6.992 3.453 1 98.81 61 LEU B C 1
ATOM 3362 O O . LEU B 1 61 ? 5.988 -7.426 3.945 1 98.81 61 LEU B O 1
ATOM 3366 N N . ALA B 1 62 ? 4.59 -5.719 3.521 1 98.88 62 ALA B N 1
ATOM 3367 C CA . ALA B 1 62 ? 5.406 -4.773 4.273 1 98.88 62 ALA B CA 1
ATOM 3368 C C . ALA B 1 62 ? 5.457 -5.145 5.754 1 98.88 62 ALA B C 1
ATOM 3370 O O . ALA B 1 62 ? 6.523 -5.105 6.371 1 98.88 62 ALA B O 1
ATOM 3371 N N . ALA B 1 63 ? 4.332 -5.516 6.293 1 98.81 63 ALA B N 1
ATOM 3372 C CA . ALA B 1 63 ? 4.266 -5.949 7.684 1 98.81 63 ALA B CA 1
ATOM 3373 C C . ALA B 1 63 ? 5.133 -7.184 7.918 1 98.81 63 ALA B C 1
ATOM 3375 O O . ALA B 1 63 ? 5.918 -7.227 8.867 1 98.81 63 ALA B O 1
ATOM 3376 N N . LEU B 1 64 ? 4.996 -8.148 7.02 1 98.88 64 LEU B N 1
ATOM 3377 C CA . LEU B 1 64 ? 5.797 -9.367 7.121 1 98.88 64 LEU B CA 1
ATOM 3378 C C . LEU B 1 64 ? 7.281 -9.055 6.988 1 98.88 64 LEU B C 1
ATOM 3380 O O . LEU B 1 64 ? 8.109 -9.641 7.684 1 98.88 64 LEU B O 1
ATOM 3384 N N . GLY B 1 65 ? 7.57 -8.148 6.078 1 98.69 65 GLY B N 1
ATOM 3385 C CA . GLY B 1 65 ? 8.953 -7.766 5.848 1 98.69 65 GLY B CA 1
ATOM 3386 C C . GLY B 1 65 ? 9.617 -7.16 7.07 1 98.69 65 GLY B C 1
ATOM 3387 O O . GLY B 1 65 ? 10.82 -7.324 7.273 1 98.69 65 GLY B O 1
ATOM 3388 N N . ALA B 1 66 ? 8.844 -6.496 7.887 1 98.56 66 ALA B N 1
ATOM 3389 C CA . ALA B 1 66 ? 9.375 -5.809 9.062 1 98.56 66 ALA B CA 1
ATOM 3390 C C . ALA B 1 66 ? 9.688 -6.801 10.18 1 98.56 66 ALA B C 1
ATOM 3392 O O . ALA B 1 66 ? 10.453 -6.488 11.102 1 98.56 66 ALA B O 1
ATOM 3393 N N . ILE B 1 67 ? 9.117 -8.07 10.102 1 98.25 67 ILE B N 1
ATOM 3394 C CA . ILE B 1 67 ? 9.273 -8.977 11.242 1 98.25 67 ILE B CA 1
ATOM 3395 C C . ILE B 1 67 ? 10.016 -10.234 10.805 1 98.25 67 ILE B C 1
ATOM 3397 O O . ILE B 1 67 ? 10.102 -11.203 11.555 1 98.25 67 ILE B O 1
ATOM 3401 N N . THR B 1 68 ? 10.477 -10.305 9.555 1 98.5 68 THR B N 1
ATOM 3402 C CA . THR B 1 68 ? 11.305 -11.398 9.047 1 98.5 68 THR B CA 1
ATOM 3403 C C . THR B 1 68 ? 12.672 -10.883 8.617 1 98.5 68 THR B C 1
ATOM 3405 O O . THR B 1 68 ? 12.859 -9.672 8.445 1 98.5 68 THR B O 1
ATOM 3408 N N . ARG B 1 69 ? 13.602 -11.797 8.391 1 97.81 69 ARG B N 1
ATOM 3409 C CA . ARG B 1 69 ? 14.969 -11.344 8.148 1 97.81 69 ARG B CA 1
ATOM 3410 C C . ARG B 1 69 ? 15.586 -12.078 6.965 1 97.81 69 ARG B C 1
ATOM 3412 O O . ARG B 1 69 ? 16.547 -11.594 6.363 1 97.81 69 ARG B O 1
ATOM 3419 N N . ASN B 1 70 ? 15.055 -13.227 6.625 1 98.25 70 ASN B N 1
ATOM 3420 C CA . ASN B 1 70 ? 15.758 -14.078 5.672 1 98.25 70 ASN B CA 1
ATOM 3421 C C . ASN B 1 70 ? 14.953 -14.273 4.391 1 98.25 70 ASN B C 1
ATOM 3423 O O . ASN B 1 70 ? 15.508 -14.227 3.291 1 98.25 70 ASN B O 1
ATOM 3427 N N . VAL B 1 71 ? 13.711 -14.383 4.488 1 98.75 71 VAL B N 1
ATOM 3428 C CA . VAL B 1 71 ? 12.852 -14.773 3.371 1 98.75 71 VAL B CA 1
ATOM 3429 C C . VAL B 1 71 ? 12.664 -13.586 2.432 1 98.75 71 VAL B C 1
ATOM 3431 O O . VAL B 1 71 ? 12.523 -12.445 2.883 1 98.75 71 VAL B O 1
ATOM 3434 N N . GLU B 1 72 ? 12.672 -13.828 1.194 1 98.75 72 GLU B N 1
ATOM 3435 C CA . GLU B 1 72 ? 12.211 -12.844 0.223 1 98.75 72 GLU B CA 1
ATOM 3436 C C . GLU B 1 72 ? 10.688 -12.719 0.245 1 98.75 72 GLU B C 1
ATOM 3438 O O . GLU B 1 72 ? 9.992 -13.672 0.602 1 98.75 72 GLU B O 1
ATOM 3443 N N . LEU B 1 73 ? 10.227 -11.562 -0.079 1 98.81 73 LEU B N 1
ATOM 3444 C CA . LEU B 1 73 ? 8.797 -11.281 -0.022 1 98.81 73 LEU B CA 1
ATOM 3445 C C . LEU B 1 73 ? 8.312 -10.656 -1.328 1 98.81 73 LEU B C 1
ATOM 3447 O O . LEU B 1 73 ? 8.93 -9.727 -1.845 1 98.81 73 LEU B O 1
ATOM 3451 N N . GLY B 1 74 ? 7.234 -11.156 -1.868 1 98.75 74 GLY B N 1
ATOM 3452 C CA . GLY B 1 74 ? 6.758 -10.586 -3.115 1 98.75 74 GLY B CA 1
ATOM 3453 C C . GLY B 1 74 ? 5.273 -10.812 -3.348 1 98.75 74 GLY B C 1
ATOM 3454 O O . GLY B 1 74 ? 4.648 -11.617 -2.648 1 98.75 74 GLY B O 1
ATOM 3455 N N . THR B 1 75 ? 4.707 -10.062 -4.223 1 98.5 75 THR B N 1
ATOM 3456 C CA . THR B 1 75 ? 3.338 -10.305 -4.672 1 98.5 75 THR B CA 1
ATOM 3457 C C . THR B 1 75 ? 3.279 -11.508 -5.605 1 98.5 75 THR B C 1
ATOM 3459 O O . THR B 1 75 ? 4.199 -11.742 -6.391 1 98.5 75 THR B O 1
ATOM 3462 N N . CYS B 1 76 ? 2.15 -12.227 -5.59 1 97.5 76 CYS B N 1
ATOM 3463 C CA . CYS B 1 76 ? 1.936 -13.391 -6.434 1 97.5 76 CYS B CA 1
ATOM 3464 C C . CYS B 1 76 ? 0.501 -13.445 -6.945 1 97.5 76 CYS B C 1
ATOM 3466 O O . CYS B 1 76 ? -0.31 -14.234 -6.453 1 97.5 76 CYS B O 1
ATOM 3468 N N . VAL B 1 77 ? 0.14 -12.516 -7.719 1 96.69 77 VAL B N 1
ATOM 3469 C CA . VAL B 1 77 ? 0.857 -11.359 -8.25 1 96.69 77 VAL B CA 1
ATOM 3470 C C . VAL B 1 77 ? -0.019 -10.117 -8.148 1 96.69 77 VAL B C 1
ATOM 3472 O O . VAL B 1 77 ? -1.237 -10.219 -7.988 1 96.69 77 VAL B O 1
ATOM 3475 N N . THR B 1 78 ? 0.544 -8.977 -8.102 1 97.06 78 THR B N 1
ATOM 3476 C CA . THR B 1 78 ? -0.223 -7.734 -8.156 1 97.06 78 THR B CA 1
ATOM 3477 C C . THR B 1 78 ? -0.914 -7.594 -9.516 1 97.06 78 THR B C 1
ATOM 3479 O O . THR B 1 78 ? -0.374 -8.008 -10.539 1 97.06 78 THR B O 1
ATOM 3482 N N . ASP B 1 79 ? -2.119 -7.039 -9.43 1 92.06 79 ASP B N 1
ATOM 3483 C CA . ASP B 1 79 ? -2.926 -6.73 -10.609 1 92.06 79 ASP B CA 1
ATOM 3484 C C . ASP B 1 79 ? -2.502 -5.402 -11.234 1 92.06 79 ASP B C 1
ATOM 3486 O O . ASP B 1 79 ? -2.84 -4.332 -10.711 1 92.06 79 ASP B O 1
ATOM 3490 N N . ALA B 1 80 ? -1.992 -5.484 -12.398 1 91.75 80 ALA B N 1
ATOM 3491 C CA . ALA B 1 80 ? -1.398 -4.301 -13.023 1 91.75 80 ALA B CA 1
ATOM 3492 C C . ALA B 1 80 ? -2.463 -3.256 -13.344 1 91.75 80 ALA B C 1
ATOM 3494 O O . ALA B 1 80 ? -2.225 -2.053 -13.203 1 91.75 80 ALA B O 1
ATOM 3495 N N . ILE B 1 81 ? -3.625 -3.74 -13.703 1 92.25 81 ILE B N 1
ATOM 3496 C CA . ILE B 1 81 ? -4.648 -2.844 -14.227 1 92.25 81 ILE B CA 1
ATOM 3497 C C . ILE B 1 81 ? -5.305 -2.078 -13.086 1 92.25 81 ILE B C 1
ATOM 3499 O O . ILE B 1 81 ? -5.875 -1.006 -13.289 1 92.25 81 ILE B O 1
ATOM 3503 N N . ARG B 1 82 ? -5.184 -2.615 -11.898 1 93.5 82 ARG B N 1
ATOM 3504 C CA . ARG B 1 82 ? -5.902 -2.053 -10.758 1 93.5 82 ARG B CA 1
ATOM 3505 C C . ARG B 1 82 ? -5.176 -0.836 -10.195 1 93.5 82 ARG B C 1
ATOM 3507 O O . ARG B 1 82 ? -5.766 -0.032 -9.469 1 93.5 82 ARG B O 1
ATOM 3514 N N . ARG B 1 83 ? -3.926 -0.633 -10.539 1 94.75 83 ARG B N 1
ATOM 3515 C CA . ARG B 1 83 ? -3.088 0.43 -9.992 1 94.75 83 ARG B CA 1
ATOM 3516 C C . ARG B 1 83 ? -2.303 1.131 -11.094 1 94.75 83 ARG B C 1
ATOM 3518 O O . ARG B 1 83 ? -1.948 0.512 -12.102 1 94.75 83 ARG B O 1
ATOM 3525 N N . HIS B 1 84 ? -2.09 2.404 -10.898 1 96.31 84 HIS B N 1
ATOM 3526 C CA . HIS B 1 84 ? -1.176 3.084 -11.805 1 96.31 84 HIS B CA 1
ATOM 3527 C C . HIS B 1 84 ? 0.233 2.506 -11.703 1 96.31 84 HIS B C 1
ATOM 3529 O O . HIS B 1 84 ? 0.709 2.207 -10.609 1 96.31 84 HIS B O 1
ATOM 3535 N N . PRO B 1 85 ? 0.961 2.344 -12.844 1 97.69 85 PRO B N 1
ATOM 3536 C CA . PRO B 1 85 ? 2.279 1.708 -12.805 1 97.69 85 PRO B CA 1
ATOM 3537 C C . PRO B 1 85 ? 3.275 2.461 -11.93 1 97.69 85 PRO B C 1
ATOM 3539 O O . PRO B 1 85 ? 4.18 1.853 -11.352 1 97.69 85 PRO B O 1
ATOM 3542 N N . SER B 1 86 ? 3.133 3.775 -11.773 1 97.31 86 SER B N 1
ATOM 3543 C CA . SER B 1 86 ? 4.031 4.531 -10.906 1 97.31 86 SER B CA 1
ATOM 3544 C C . SER B 1 86 ? 3.867 4.117 -9.453 1 97.31 86 SER B C 1
ATOM 3546 O O . SER B 1 86 ? 4.844 4.066 -8.703 1 97.31 86 SER B O 1
ATOM 3548 N N . ALA B 1 87 ? 2.65 3.822 -9.062 1 97.12 87 ALA B N 1
ATOM 3549 C CA . ALA B 1 87 ? 2.391 3.359 -7.703 1 97.12 87 ALA B CA 1
ATOM 3550 C C . ALA B 1 87 ? 2.984 1.973 -7.477 1 97.12 87 ALA B C 1
ATOM 3552 O O . ALA B 1 87 ? 3.555 1.702 -6.414 1 97.12 87 ALA B O 1
ATOM 3553 N N . ILE B 1 88 ? 2.871 1.136 -8.469 1 98.44 88 ILE B N 1
ATOM 3554 C CA . ILE B 1 88 ? 3.412 -0.216 -8.375 1 98.44 88 ILE B CA 1
ATOM 3555 C C . ILE B 1 88 ? 4.93 -0.156 -8.242 1 98.44 88 ILE B C 1
ATOM 3557 O O . ILE B 1 88 ? 5.512 -0.826 -7.387 1 98.44 88 ILE B O 1
ATOM 3561 N N . ALA B 1 89 ? 5.523 0.653 -9.07 1 98.5 89 ALA B N 1
ATOM 3562 C CA . ALA B 1 89 ? 6.977 0.789 -9.047 1 98.5 89 ALA B CA 1
ATOM 3563 C C . ALA B 1 89 ? 7.461 1.293 -7.691 1 98.5 89 ALA B C 1
ATOM 3565 O O . ALA B 1 89 ? 8.414 0.751 -7.125 1 98.5 89 ALA B O 1
ATOM 3566 N N . LEU B 1 90 ? 6.789 2.26 -7.172 1 97.88 90 LEU B N 1
ATOM 3567 C CA . LEU B 1 90 ? 7.18 2.828 -5.883 1 97.88 90 LEU B CA 1
ATOM 3568 C C . LEU B 1 90 ? 6.988 1.812 -4.762 1 97.88 90 LEU B C 1
ATOM 3570 O O . LEU B 1 90 ? 7.84 1.691 -3.879 1 97.88 90 LEU B O 1
ATOM 3574 N N . SER B 1 91 ? 5.891 1.112 -4.793 1 98.5 91 SER B N 1
ATOM 3575 C CA . SER B 1 91 ? 5.637 0.091 -3.779 1 98.5 91 SER B CA 1
ATOM 3576 C C . SER B 1 91 ? 6.703 -1 -3.816 1 98.5 91 SER B C 1
ATOM 3578 O O . SER B 1 91 ? 7.16 -1.461 -2.768 1 98.5 91 SER B O 1
ATOM 3580 N N . ALA B 1 92 ? 7.094 -1.358 -5 1 98.81 92 ALA B N 1
ATOM 3581 C CA . ALA B 1 92 ? 8.109 -2.395 -5.152 1 98.81 92 ALA B CA 1
ATOM 3582 C C . ALA B 1 92 ? 9.445 -1.946 -4.562 1 98.81 92 ALA B C 1
ATOM 3584 O O . ALA B 1 92 ? 10.086 -2.697 -3.826 1 98.81 92 ALA B O 1
ATOM 3585 N N . ILE B 1 93 ? 9.82 -0.753 -4.852 1 98.44 93 ILE B N 1
ATOM 3586 C CA . ILE B 1 93 ? 11.078 -0.216 -4.332 1 98.44 93 ILE B CA 1
ATOM 3587 C C . ILE B 1 93 ? 10.992 -0.085 -2.812 1 98.44 93 ILE B C 1
ATOM 3589 O O . ILE B 1 93 ? 11.938 -0.439 -2.1 1 98.44 93 ILE B O 1
ATOM 3593 N N . THR B 1 94 ? 9.875 0.393 -2.34 1 98.25 94 THR B N 1
ATOM 3594 C CA . THR B 1 94 ? 9.703 0.575 -0.903 1 98.25 94 THR B CA 1
ATOM 3595 C C . THR B 1 94 ? 9.781 -0.765 -0.176 1 98.25 94 THR B C 1
ATOM 3597 O O . THR B 1 94 ? 10.414 -0.868 0.878 1 98.25 94 THR B O 1
ATOM 3600 N N . LEU B 1 95 ? 9.141 -1.785 -0.748 1 98.88 95 LEU B N 1
ATOM 3601 C CA . LEU B 1 95 ? 9.234 -3.113 -0.15 1 98.88 95 LEU B CA 1
ATOM 3602 C C . LEU B 1 95 ? 10.68 -3.588 -0.109 1 98.88 95 LEU B C 1
ATOM 3604 O O . LEU B 1 95 ? 11.125 -4.148 0.895 1 98.88 95 LEU B O 1
ATOM 3608 N N . ASP B 1 96 ? 11.391 -3.383 -1.2 1 98.81 96 ASP B N 1
ATOM 3609 C CA . ASP B 1 96 ? 12.805 -3.73 -1.274 1 98.81 96 ASP B CA 1
ATOM 3610 C C . ASP B 1 96 ? 13.602 -3.016 -0.185 1 98.81 96 ASP B C 1
ATOM 3612 O O . ASP B 1 96 ? 14.477 -3.615 0.447 1 98.81 96 ASP B O 1
ATOM 3616 N N . ARG B 1 97 ? 13.289 -1.834 0.06 1 98.12 97 ARG B N 1
ATOM 3617 C CA . ARG B 1 97 ? 14.016 -1.021 1.029 1 98.12 97 ARG B CA 1
ATOM 3618 C C . ARG B 1 97 ? 13.664 -1.424 2.457 1 98.12 97 ARG B C 1
ATOM 3620 O O . ARG B 1 97 ? 14.555 -1.593 3.297 1 98.12 97 ARG B O 1
ATOM 3627 N N . ILE B 1 98 ? 12.352 -1.631 2.734 1 98.31 98 ILE B N 1
ATOM 3628 C CA . ILE B 1 98 ? 11.883 -2.047 4.055 1 98.31 98 ILE B CA 1
ATOM 3629 C C . ILE B 1 98 ? 12.562 -3.357 4.449 1 98.31 98 ILE B C 1
ATOM 3631 O O . ILE B 1 98 ? 12.883 -3.566 5.621 1 98.31 98 ILE B O 1
ATOM 3635 N N . THR B 1 99 ? 12.867 -4.195 3.486 1 98.44 99 THR B N 1
ATOM 3636 C CA . THR B 1 99 ? 13.328 -5.551 3.75 1 98.44 99 THR B CA 1
ATOM 3637 C C . THR B 1 99 ? 14.836 -5.66 3.51 1 98.44 99 THR B C 1
ATOM 3639 O O . THR B 1 99 ? 15.398 -6.758 3.559 1 98.44 99 THR B O 1
ATOM 3642 N N . LEU B 1 100 ? 15.477 -4.574 3.191 1 98.06 100 LEU B N 1
ATOM 3643 C CA . LEU B 1 100 ? 16.906 -4.516 2.949 1 98.06 100 LEU B CA 1
ATOM 3644 C C . LEU B 1 100 ? 17.312 -5.438 1.798 1 98.06 100 LEU B C 1
ATOM 3646 O O . LEU B 1 100 ? 18.234 -6.234 1.927 1 98.06 100 LEU B O 1
ATOM 3650 N N . GLY B 1 101 ? 16.5 -5.359 0.762 1 98.5 101 GLY B N 1
ATOM 3651 C CA . GLY B 1 101 ? 16.891 -6.023 -0.475 1 98.5 101 GLY B CA 1
ATOM 3652 C C . GLY B 1 101 ? 16.219 -7.375 -0.657 1 98.5 101 GLY B C 1
ATOM 3653 O O . GLY B 1 101 ? 16.781 -8.258 -1.316 1 98.5 101 GLY B O 1
ATOM 3654 N N . ARG B 1 102 ? 15.016 -7.582 -0.087 1 98.69 102 ARG B N 1
ATOM 3655 C CA . ARG B 1 102 ? 14.391 -8.891 -0.194 1 98.69 102 ARG B CA 1
ATOM 3656 C C . ARG B 1 102 ? 13.055 -8.805 -0.927 1 98.69 102 ARG B C 1
ATOM 3658 O O . ARG B 1 102 ? 12.328 -9.797 -1.026 1 98.69 102 ARG B O 1
ATOM 3665 N N . GLY B 1 103 ? 12.688 -7.621 -1.428 1 98.81 103 GLY B N 1
ATOM 3666 C CA . GLY B 1 103 ? 11.406 -7.43 -2.09 1 98.81 103 GLY B CA 1
ATOM 3667 C C . GLY B 1 103 ? 11.406 -7.891 -3.535 1 98.81 103 GLY B C 1
ATOM 3668 O O . GLY B 1 103 ? 12.391 -7.699 -4.254 1 98.81 103 GLY B O 1
ATOM 3669 N N . ILE B 1 104 ? 10.312 -8.5 -3.975 1 98.88 104 ILE B N 1
ATOM 3670 C CA . ILE B 1 104 ? 10.117 -8.953 -5.352 1 98.88 104 ILE B CA 1
ATOM 3671 C C . ILE B 1 104 ? 8.781 -8.438 -5.875 1 98.88 104 ILE B C 1
ATOM 3673 O O . ILE B 1 104 ? 7.773 -8.477 -5.164 1 98.88 104 ILE B O 1
ATOM 3677 N N . LEU B 1 105 ? 8.797 -7.914 -7.059 1 98.88 105 LEU B N 1
ATOM 3678 C CA . LEU B 1 105 ? 7.547 -7.543 -7.719 1 98.88 105 LEU B CA 1
ATOM 3679 C C . LEU B 1 105 ? 7.02 -8.688 -8.57 1 98.88 105 LEU B C 1
ATOM 3681 O O . LEU B 1 105 ? 7.543 -8.953 -9.656 1 98.88 105 LEU B O 1
ATOM 3685 N N . GLY B 1 106 ? 6.051 -9.406 -8.07 1 98.81 106 GLY B N 1
ATOM 3686 C CA . GLY B 1 106 ? 5.242 -10.266 -8.93 1 98.81 106 GLY B CA 1
ATOM 3687 C C . GLY B 1 106 ? 4.066 -9.539 -9.555 1 98.81 106 GLY B C 1
ATOM 3688 O O . GLY B 1 106 ? 3.252 -8.938 -8.844 1 98.81 106 GLY B O 1
ATOM 3689 N N . ILE B 1 107 ? 3.943 -9.641 -10.844 1 98.69 107 ILE B N 1
ATOM 3690 C CA . ILE B 1 107 ? 2.967 -8.797 -11.523 1 98.69 107 ILE B CA 1
ATOM 3691 C C . ILE B 1 107 ? 2.33 -9.57 -12.68 1 98.69 107 ILE B C 1
ATOM 3693 O O . ILE B 1 107 ? 2.953 -10.461 -13.25 1 98.69 107 ILE B O 1
ATOM 3697 N N . GLY B 1 108 ? 1.131 -9.336 -12.961 1 97.56 108 GLY B N 1
ATOM 3698 C CA . GLY B 1 108 ? 0.394 -9.883 -14.086 1 97.56 108 GLY B CA 1
ATOM 3699 C C . GLY B 1 108 ? -0.586 -8.891 -14.695 1 97.56 108 GLY B C 1
ATOM 3700 O O . GLY B 1 108 ? -0.771 -7.793 -14.164 1 97.56 108 GLY B O 1
ATOM 3701 N N . ALA B 1 109 ? -1.241 -9.266 -15.742 1 93.75 109 ALA B N 1
ATOM 3702 C CA . ALA B 1 109 ? -2.109 -8.375 -16.516 1 93.75 109 ALA B CA 1
ATOM 3703 C C . ALA B 1 109 ? -3.375 -8.031 -15.727 1 93.75 109 ALA B C 1
ATOM 3705 O O . ALA B 1 109 ? -4.023 -7.02 -15.992 1 93.75 109 ALA B O 1
ATOM 3706 N N . GLY B 1 110 ? -3.652 -8.875 -14.789 1 89.25 110 GLY B N 1
ATOM 3707 C CA . GLY B 1 110 ? -4.836 -8.625 -13.984 1 89.25 110 GLY B CA 1
ATOM 3708 C C . GLY B 1 110 ? -6.004 -9.523 -14.344 1 89.25 110 GLY B C 1
ATOM 3709 O O . GLY B 1 110 ? -5.887 -10.383 -15.227 1 89.25 110 GLY B O 1
ATOM 3710 N N . GLU B 1 111 ? -7.102 -9.422 -13.508 1 85.88 111 GLU B N 1
ATOM 3711 C CA . GLU B 1 111 ? -8.328 -10.188 -13.688 1 85.88 111 GLU B CA 1
ATOM 3712 C C . GLU B 1 111 ? -9.562 -9.305 -13.539 1 85.88 111 GLU B C 1
ATOM 3714 O O . GLU B 1 111 ? -9.586 -8.406 -12.695 1 85.88 111 GLU B O 1
ATOM 3719 N N . ALA B 1 112 ? -10.586 -9.648 -14.266 1 84.62 112 ALA B N 1
ATOM 3720 C CA . ALA B 1 112 ? -11.828 -8.883 -14.234 1 84.62 112 ALA B CA 1
ATOM 3721 C C . ALA B 1 112 ? -12.438 -8.875 -12.836 1 84.62 112 ALA B C 1
ATOM 3723 O O . ALA B 1 112 ? -12.984 -7.863 -12.391 1 84.62 112 ALA B O 1
ATOM 3724 N N . GLN B 1 113 ? -12.289 -9.898 -12.117 1 83.31 113 GLN B N 1
ATOM 3725 C CA . GLN B 1 113 ? -12.898 -10.062 -10.805 1 83.31 113 GLN B CA 1
ATOM 3726 C C . GLN B 1 113 ? -12.391 -9.016 -9.82 1 83.31 113 GLN B C 1
ATOM 3728 O O . GLN B 1 113 ? -13.055 -8.703 -8.836 1 83.31 113 GLN B O 1
ATOM 3733 N N . ASN B 1 114 ? -11.25 -8.461 -10.102 1 86.75 114 ASN B N 1
ATOM 3734 C CA . ASN B 1 114 ? -10.625 -7.527 -9.172 1 86.75 114 ASN B CA 1
ATOM 3735 C C . ASN B 1 114 ? -11.039 -6.086 -9.461 1 86.75 114 ASN B C 1
ATOM 3737 O O . ASN B 1 114 ? -10.742 -5.184 -8.68 1 86.75 114 ASN B O 1
ATOM 3741 N N . VAL B 1 115 ? -11.797 -5.859 -10.625 1 90.38 115 VAL B N 1
ATOM 3742 C CA . VAL B 1 115 ? -11.906 -4.457 -11.016 1 90.38 115 VAL B CA 1
ATOM 3743 C C . VAL B 1 115 ? -13.336 -4.141 -11.43 1 90.38 115 VAL B C 1
ATOM 3745 O O . VAL B 1 115 ? -13.82 -3.023 -11.227 1 90.38 115 VAL B O 1
ATOM 3748 N N . VAL B 1 116 ? -14.086 -5.094 -11.906 1 90.31 116 VAL B N 1
ATOM 3749 C CA . VAL B 1 116 ? -15.359 -4.793 -12.555 1 90.31 116 VAL B CA 1
ATOM 3750 C C . VAL B 1 116 ? -16.375 -4.309 -11.516 1 90.31 116 VAL B C 1
ATOM 3752 O O . VAL B 1 116 ? -17.141 -3.389 -11.781 1 90.31 116 VAL B O 1
ATOM 3755 N N . ASP B 1 117 ? -16.359 -4.91 -10.328 1 92.81 117 ASP B N 1
ATOM 3756 C CA . ASP B 1 117 ? -17.266 -4.504 -9.266 1 92.81 117 ASP B CA 1
ATOM 3757 C C . ASP B 1 117 ? -17 -3.066 -8.828 1 92.81 117 ASP B C 1
ATOM 3759 O O . ASP B 1 117 ? -17.875 -2.408 -8.258 1 92.81 117 ASP B O 1
ATOM 3763 N N . PHE B 1 118 ? -15.859 -2.578 -9.117 1 95.19 118 PHE B N 1
ATOM 3764 C CA . PHE B 1 118 ? -15.469 -1.251 -8.664 1 95.19 118 PHE B CA 1
ATOM 3765 C C . PHE B 1 118 ? -15.516 -0.247 -9.812 1 95.19 118 PHE B C 1
ATOM 3767 O O . PHE B 1 118 ? -14.984 0.861 -9.695 1 95.19 118 PHE B O 1
ATOM 3774 N N . GLY B 1 119 ? -16.031 -0.676 -10.938 1 94.5 119 GLY B N 1
ATOM 3775 C CA . GLY B 1 119 ? -16.234 0.221 -12.062 1 94.5 119 GLY B CA 1
ATOM 3776 C C . GLY B 1 119 ? -14.977 0.489 -12.859 1 94.5 119 GLY B C 1
ATOM 3777 O O . GLY B 1 11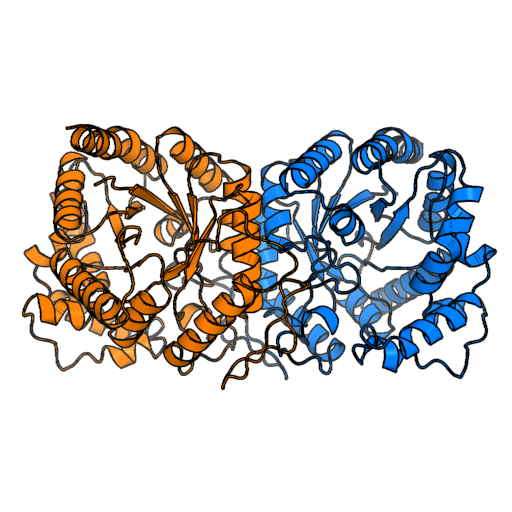9 ? -14.914 1.448 -13.633 1 94.5 119 GLY B O 1
ATOM 3778 N N . ILE B 1 120 ? -13.945 -0.188 -12.617 1 92.56 120 ILE B N 1
ATOM 3779 C CA . ILE B 1 120 ? -12.703 -0.056 -13.367 1 92.56 120 ILE B CA 1
ATOM 3780 C C . ILE B 1 120 ? -12.797 -0.863 -14.664 1 92.56 120 ILE B C 1
ATOM 3782 O O . ILE B 1 120 ? -13.133 -2.047 -14.641 1 92.56 120 ILE B O 1
ATOM 3786 N N . GLU B 1 121 ? -12.508 -0.277 -15.742 1 89.62 121 GLU B N 1
ATOM 3787 C CA . GLU B 1 121 ? -12.633 -0.914 -17.047 1 89.62 121 GLU B CA 1
ATOM 3788 C C . GLU B 1 121 ? -11.594 -2.018 -17.234 1 89.62 121 GLU B C 1
ATOM 3790 O O . GLU B 1 121 ? -10.414 -1.82 -16.938 1 89.62 121 GLU B O 1
ATOM 3795 N N . PHE B 1 122 ? -12.094 -3.119 -17.641 1 89.25 122 PHE B N 1
ATOM 3796 C CA . PHE B 1 122 ? -11.203 -4.23 -17.953 1 89.25 122 PHE B CA 1
ATOM 3797 C C . PHE B 1 122 ? -11.219 -4.523 -19.453 1 89.25 122 PHE B C 1
ATOM 3799 O O . PHE B 1 122 ? -11.93 -5.418 -19.906 1 89.25 122 PHE B O 1
ATOM 3806 N N . SER B 1 123 ? -10.461 -3.74 -20.188 1 88.5 123 SER B N 1
ATOM 3807 C CA . SER B 1 123 ? -10.336 -3.883 -21.625 1 88.5 123 SER B CA 1
ATOM 3808 C C . SER B 1 123 ? -8.875 -3.877 -22.062 1 88.5 123 SER B C 1
ATOM 3810 O O . SER B 1 123 ? -8.062 -3.127 -21.516 1 88.5 123 SER B O 1
ATOM 3812 N N . LYS B 1 124 ? -8.508 -4.809 -23.016 1 90.5 124 LYS B N 1
ATOM 3813 C CA . LYS B 1 124 ? -7.172 -4.922 -23.594 1 90.5 124 LYS B CA 1
ATOM 3814 C C . LYS B 1 124 ? -6.109 -5.047 -22.5 1 90.5 124 LYS B C 1
ATOM 3816 O O . LYS B 1 124 ? -5.113 -4.316 -22.516 1 90.5 124 LYS B O 1
ATOM 3821 N N . PRO B 1 125 ? -6.316 -5.961 -21.578 1 91.12 125 PRO B N 1
ATOM 3822 C CA . PRO B 1 125 ? -5.426 -6.031 -20.422 1 91.12 125 PRO B CA 1
ATOM 3823 C C . PRO B 1 125 ? -3.98 -6.336 -20.797 1 91.12 125 PRO B C 1
ATOM 3825 O O . PRO B 1 125 ? -3.051 -5.809 -20.188 1 91.12 125 PRO B O 1
ATOM 3828 N N . VAL B 1 126 ? -3.758 -7.125 -21.875 1 93.44 126 VAL B N 1
ATOM 3829 C CA . VAL B 1 126 ? -2.402 -7.539 -22.219 1 93.44 126 VAL B CA 1
ATOM 3830 C C . VAL B 1 126 ? -1.659 -6.379 -22.875 1 93.44 126 VAL B C 1
ATOM 3832 O O . VAL B 1 126 ? -0.475 -6.16 -22.609 1 93.44 126 VAL B O 1
ATOM 3835 N N . THR B 1 127 ? -2.348 -5.633 -23.734 1 95.31 127 THR B N 1
ATOM 3836 C CA . THR B 1 127 ? -1.743 -4.465 -24.375 1 95.31 127 THR B CA 1
ATOM 3837 C C . THR B 1 127 ? -1.376 -3.416 -23.328 1 95.31 127 THR B C 1
ATOM 3839 O O . THR B 1 127 ? -0.298 -2.82 -23.391 1 95.31 127 THR B O 1
ATOM 3842 N N . LYS B 1 128 ? -2.264 -3.191 -22.422 1 96.44 128 LYS B N 1
ATOM 3843 C CA . LYS B 1 128 ? -1.989 -2.254 -21.344 1 96.44 128 LYS B CA 1
ATOM 3844 C C . LYS B 1 128 ? -0.836 -2.746 -20.469 1 96.44 128 LYS B C 1
ATOM 3846 O O . LYS B 1 128 ? -0.014 -1.949 -20.016 1 96.44 128 LYS B O 1
ATOM 3851 N N . PHE B 1 129 ? -0.837 -4.066 -20.359 1 97.81 129 PHE B N 1
ATOM 3852 C CA . PHE B 1 129 ? 0.182 -4.684 -19.516 1 97.81 129 PHE B CA 1
ATOM 3853 C C . PHE B 1 129 ? 1.575 -4.434 -20.094 1 97.81 129 PHE B C 1
ATOM 3855 O O . PHE B 1 129 ? 2.504 -4.117 -19.344 1 97.81 129 PHE B O 1
ATOM 3862 N N . LYS B 1 130 ? 1.744 -4.586 -21.281 1 98.25 130 LYS B N 1
ATOM 3863 C CA . LYS B 1 130 ? 3.027 -4.305 -21.922 1 98.25 130 LYS B CA 1
ATOM 3864 C C . LYS B 1 130 ? 3.498 -2.889 -21.609 1 98.25 130 LYS B C 1
ATOM 3866 O O . LYS B 1 130 ? 4.645 -2.686 -21.203 1 98.25 130 LYS B O 1
ATOM 3871 N N . GLU B 1 131 ? 2.621 -1.876 -21.781 1 98.12 131 GLU B N 1
ATOM 3872 C CA . GLU B 1 131 ? 2.982 -0.492 -21.5 1 98.12 131 GLU B CA 1
ATOM 3873 C C . GLU B 1 131 ? 3.311 -0.306 -20.016 1 98.12 131 GLU B C 1
ATOM 3875 O O . GLU B 1 131 ? 4.203 0.468 -19.672 1 98.12 131 GLU B O 1
ATOM 3880 N N . GLN B 1 132 ? 2.531 -0.985 -19.188 1 98.38 132 GLN B N 1
ATOM 3881 C CA . GLN B 1 132 ? 2.785 -0.883 -17.75 1 98.38 132 GLN B CA 1
ATOM 3882 C C . GLN B 1 132 ? 4.188 -1.372 -17.406 1 98.38 132 GLN B C 1
ATOM 3884 O O . GLN B 1 132 ? 4.895 -0.738 -16.609 1 98.38 132 GLN B O 1
ATOM 3889 N N . LEU B 1 133 ? 4.605 -2.494 -17.984 1 98.69 133 LEU B N 1
ATOM 3890 C CA . LEU B 1 133 ? 5.945 -3.025 -17.75 1 98.69 133 LEU B CA 1
ATOM 3891 C C . LEU B 1 133 ? 7.008 -2.051 -18.25 1 98.69 133 LEU B C 1
ATOM 3893 O O . LEU B 1 133 ? 8.016 -1.828 -17.578 1 98.69 133 LEU B O 1
ATOM 3897 N N . GLU B 1 134 ? 6.758 -1.439 -19.375 1 98.56 134 GLU B N 1
ATOM 3898 C CA . GLU B 1 134 ? 7.688 -0.458 -19.922 1 98.56 134 GLU B CA 1
ATOM 3899 C C . GLU B 1 134 ? 7.82 0.754 -19 1 98.56 134 GLU B C 1
ATOM 3901 O O . GLU B 1 134 ? 8.93 1.23 -18.75 1 98.56 134 GLU B O 1
ATOM 3906 N N . VAL B 1 135 ? 6.715 1.213 -18.547 1 98.69 135 VAL B N 1
ATOM 3907 C CA . VAL B 1 135 ? 6.688 2.375 -17.656 1 98.69 135 VAL B CA 1
ATOM 3908 C C . VAL B 1 135 ? 7.414 2.051 -16.359 1 98.69 135 VAL B C 1
ATOM 3910 O O . VAL B 1 135 ? 8.227 2.846 -15.875 1 98.69 135 VAL B O 1
ATOM 3913 N N . ILE B 1 136 ? 7.152 0.882 -15.773 1 98.69 136 ILE B N 1
ATOM 3914 C CA . ILE B 1 136 ? 7.766 0.469 -14.516 1 98.69 136 ILE B CA 1
ATOM 3915 C C . ILE B 1 136 ? 9.281 0.376 -14.695 1 98.69 136 ILE B C 1
ATOM 3917 O O . ILE B 1 136 ? 10.039 0.869 -13.852 1 98.69 136 ILE B O 1
ATOM 3921 N N . GLU B 1 137 ? 9.719 -0.194 -15.797 1 98.25 137 GLU B N 1
ATOM 3922 C CA . GLU B 1 137 ? 11.148 -0.307 -16.078 1 98.25 137 GLU B CA 1
ATOM 3923 C C . GLU B 1 137 ? 11.805 1.068 -16.172 1 98.25 137 GLU B C 1
ATOM 3925 O O . GLU B 1 137 ? 12.891 1.286 -15.633 1 98.25 137 GLU B O 1
ATOM 3930 N N . ARG B 1 138 ? 11.141 1.975 -16.875 1 98.19 138 ARG B N 1
ATOM 3931 C CA . ARG B 1 138 ? 11.656 3.332 -17.016 1 98.19 138 ARG B CA 1
ATOM 3932 C C . ARG B 1 138 ? 11.766 4.02 -15.656 1 98.19 138 ARG B C 1
ATOM 3934 O O . ARG B 1 138 ? 12.758 4.695 -15.367 1 98.19 138 ARG B O 1
ATOM 3941 N N . LEU B 1 139 ? 10.805 3.826 -14.875 1 98.25 139 LEU B N 1
ATOM 3942 C CA . LEU B 1 139 ? 10.789 4.465 -13.562 1 98.25 139 LEU B CA 1
ATOM 3943 C C . LEU B 1 139 ? 11.859 3.871 -12.656 1 98.25 139 LEU B C 1
ATOM 3945 O O . LEU B 1 139 ? 12.469 4.586 -11.859 1 98.25 139 LEU B O 1
ATOM 3949 N N . PHE B 1 140 ? 12.078 2.557 -12.742 1 98.19 140 PHE B N 1
ATOM 3950 C CA . PHE B 1 140 ? 13.125 1.915 -11.953 1 98.19 140 PHE B CA 1
ATOM 3951 C C . PHE B 1 140 ? 14.492 2.51 -12.281 1 98.19 140 PHE B C 1
ATOM 3953 O O . PHE B 1 140 ? 15.375 2.553 -11.422 1 98.19 140 PHE B O 1
ATOM 3960 N N . GLU B 1 141 ? 14.641 2.996 -13.438 1 95.94 141 GLU B N 1
ATOM 3961 C CA . GLU B 1 141 ? 15.914 3.551 -13.891 1 95.94 141 GLU B CA 1
ATOM 3962 C C . GLU B 1 141 ? 16 5.043 -13.594 1 95.94 141 GLU B C 1
ATOM 3964 O O . GLU B 1 141 ? 17.062 5.66 -13.789 1 95.94 141 GLU B O 1
ATOM 3969 N N . SER B 1 142 ? 15.008 5.586 -13.086 1 96.56 142 SER B N 1
ATOM 3970 C CA . SER B 1 142 ? 14.922 7.035 -12.953 1 96.56 142 SER B CA 1
ATOM 3971 C C . SER B 1 142 ? 15.453 7.496 -11.602 1 96.56 142 SER B C 1
ATOM 3973 O O . SER B 1 142 ? 15.523 6.711 -10.656 1 96.56 142 SER B O 1
ATOM 3975 N N . ASP B 1 143 ? 15.805 8.703 -11.508 1 94.56 143 ASP B N 1
ATOM 3976 C CA . ASP B 1 143 ? 16.141 9.453 -10.297 1 94.56 143 ASP B CA 1
ATOM 3977 C C . ASP B 1 143 ? 16.078 10.961 -10.555 1 94.56 143 ASP B C 1
ATOM 3979 O O . ASP B 1 143 ? 15.812 11.398 -11.68 1 94.56 143 ASP B O 1
ATOM 3983 N N . PRO B 1 144 ? 16.203 11.797 -9.578 1 93.06 144 PRO B N 1
ATOM 3984 C CA . PRO B 1 144 ? 16.047 13.234 -9.766 1 93.06 144 PRO B CA 1
ATOM 3985 C C . PRO B 1 144 ? 17.031 13.805 -10.797 1 93.06 144 PRO B C 1
ATOM 3987 O O . PRO B 1 144 ? 16.75 14.82 -11.43 1 93.06 144 PRO B O 1
ATOM 3990 N N . ASP B 1 145 ? 18.172 13.172 -10.945 1 94.75 145 ASP B N 1
ATOM 3991 C CA . ASP B 1 145 ? 19.156 13.625 -11.914 1 94.75 145 ASP B CA 1
ATOM 3992 C C . ASP B 1 145 ? 18.938 12.977 -13.281 1 94.75 145 ASP B C 1
ATOM 3994 O O . ASP B 1 145 ? 19.484 13.422 -14.289 1 94.75 145 ASP B O 1
ATOM 3998 N N . HIS B 1 146 ? 18.141 11.93 -13.273 1 95.75 146 HIS B N 1
ATOM 3999 C CA . HIS B 1 146 ? 17.812 11.203 -14.492 1 95.75 146 HIS B CA 1
ATOM 4000 C C . HIS B 1 146 ? 16.312 10.977 -14.617 1 95.75 146 HIS B C 1
ATOM 4002 O O . HIS B 1 146 ? 15.836 9.859 -14.414 1 95.75 146 HIS B O 1
ATOM 4008 N N . ARG B 1 147 ? 15.672 11.93 -15.062 1 96.12 147 ARG B N 1
ATOM 4009 C CA . ARG B 1 147 ? 14.219 11.867 -15.219 1 96.12 147 ARG B CA 1
ATOM 4010 C C . ARG B 1 147 ? 13.844 11.203 -16.531 1 96.12 147 ARG B C 1
ATOM 4012 O O . ARG B 1 147 ? 14.625 11.203 -17.484 1 96.12 147 ARG B O 1
ATOM 4019 N N . VAL B 1 148 ? 12.633 10.633 -16.594 1 97.81 148 VAL B N 1
ATOM 4020 C CA . VAL B 1 148 ? 12.273 9.82 -17.75 1 97.81 148 VAL B CA 1
ATOM 4021 C C . VAL B 1 148 ? 10.945 10.312 -18.328 1 97.81 148 VAL B C 1
ATOM 4023 O O . VAL B 1 148 ? 10.148 10.945 -17.641 1 97.81 148 VAL B O 1
ATOM 4026 N N . ASN B 1 149 ? 10.797 10.078 -19.609 1 98.19 149 ASN B N 1
ATOM 4027 C CA . ASN B 1 149 ? 9.586 10.344 -20.375 1 98.19 149 ASN B CA 1
ATOM 4028 C C . ASN B 1 149 ? 9.023 9.07 -21 1 98.19 149 ASN B C 1
ATOM 4030 O O . ASN B 1 149 ? 9.766 8.117 -21.25 1 98.19 149 ASN B O 1
ATOM 4034 N N . TYR B 1 150 ? 7.789 8.977 -21.125 1 98.44 150 TYR B N 1
ATOM 4035 C CA . TYR B 1 150 ? 7.078 7.895 -21.797 1 98.44 150 TYR B CA 1
ATOM 4036 C C . TYR B 1 150 ? 5.793 8.398 -22.438 1 98.44 150 TYR B C 1
ATOM 4038 O O . TYR B 1 150 ? 5.039 9.164 -21.828 1 98.44 150 TYR B O 1
ATOM 4046 N N . ASN B 1 151 ? 5.605 8.062 -23.672 1 98.31 151 ASN B N 1
ATOM 4047 C CA . ASN B 1 151 ? 4.41 8.445 -24.406 1 98.31 151 ASN B CA 1
ATOM 4048 C C . ASN B 1 151 ? 3.754 7.238 -25.078 1 98.31 151 ASN B C 1
ATOM 4050 O O . ASN B 1 151 ? 3.961 6.996 -26.266 1 98.31 151 ASN B O 1
ATOM 4054 N N . GLY B 1 152 ? 2.934 6.57 -24.266 1 97.88 152 GLY B N 1
ATOM 4055 C CA . GLY B 1 152 ? 2.213 5.418 -24.781 1 97.88 152 GLY B CA 1
ATOM 4056 C C . GLY B 1 152 ? 0.754 5.711 -25.078 1 97.88 152 GLY B C 1
ATOM 4057 O O . GLY B 1 152 ? 0.328 6.867 -25.047 1 97.88 152 GLY B O 1
ATOM 4058 N N . GLN B 1 153 ? 0.025 4.699 -25.484 1 97.25 153 GLN B N 1
ATOM 4059 C CA . GLN B 1 153 ? -1.406 4.809 -25.734 1 97.25 153 GLN B CA 1
ATOM 4060 C C . GLN B 1 153 ? -2.186 5.008 -24.438 1 97.25 153 GLN B C 1
ATOM 4062 O O . GLN B 1 153 ? -3.182 5.734 -24.422 1 97.25 153 GLN B O 1
ATOM 4067 N N . TYR B 1 154 ? -1.71 4.41 -23.375 1 96.56 154 TYR B N 1
ATOM 4068 C CA . TYR B 1 154 ? -2.492 4.367 -22.141 1 96.56 154 TYR B CA 1
ATOM 4069 C C . TYR B 1 154 ? -1.796 5.141 -21.031 1 96.56 154 TYR B C 1
ATOM 4071 O O . TYR B 1 154 ? -2.447 5.613 -20.094 1 96.56 154 TYR B O 1
ATOM 4079 N N . TYR B 1 155 ? -0.511 5.277 -21.109 1 97.44 155 TYR B N 1
ATOM 4080 C CA . TYR B 1 155 ? 0.255 5.895 -20.031 1 97.44 155 TYR B CA 1
ATOM 4081 C C . TYR B 1 155 ? 1.221 6.938 -20.578 1 97.44 155 TYR B C 1
ATOM 4083 O O . TYR B 1 155 ? 1.675 6.832 -21.719 1 97.44 155 TYR B O 1
ATOM 4091 N N . LYS B 1 156 ? 1.454 7.945 -19.703 1 97.88 156 LYS B N 1
ATOM 4092 C CA . LYS B 1 156 ? 2.371 9.039 -20.031 1 97.88 156 LYS B CA 1
ATOM 4093 C C . LYS B 1 156 ? 3.234 9.406 -18.828 1 97.88 156 LYS B C 1
ATOM 4095 O O . LYS B 1 156 ? 2.764 9.375 -17.688 1 97.88 156 LYS B O 1
ATOM 4100 N N . LEU B 1 157 ? 4.461 9.57 -19.047 1 97.75 157 LEU B N 1
ATOM 4101 C CA . LEU B 1 157 ? 5.395 10.156 -18.078 1 97.75 157 LEU B CA 1
ATOM 4102 C C . LEU B 1 157 ? 5.996 11.445 -18.625 1 97.75 157 LEU B C 1
ATOM 4104 O O . LEU B 1 157 ? 6.379 11.508 -19.797 1 97.75 157 LEU B O 1
ATOM 4108 N N . ILE B 1 158 ? 5.98 12.484 -17.812 1 95.75 158 ILE B N 1
ATOM 4109 C CA . ILE B 1 158 ? 6.547 13.781 -18.172 1 95.75 158 ILE B CA 1
ATOM 4110 C C . ILE B 1 158 ? 7.617 14.172 -17.156 1 95.75 158 ILE B C 1
ATOM 4112 O O . ILE B 1 158 ? 7.305 14.656 -16.062 1 95.75 158 ILE B O 1
ATOM 4116 N N . ASN B 1 159 ? 8.836 13.984 -17.5 1 93.94 159 ASN B N 1
ATOM 4117 C CA . ASN B 1 159 ? 9.969 14.258 -16.625 1 93.94 159 ASN B CA 1
ATOM 4118 C C . ASN B 1 159 ? 9.766 13.617 -15.25 1 93.94 159 ASN B C 1
ATOM 4120 O O . ASN B 1 159 ? 9.875 14.289 -14.227 1 93.94 159 ASN B O 1
ATOM 4124 N N . ALA B 1 160 ? 9.469 12.367 -15.273 1 96.19 160 ALA B N 1
ATOM 4125 C CA . ALA B 1 160 ? 9.086 11.672 -14.047 1 96.19 160 ALA B CA 1
ATOM 4126 C C . ALA B 1 160 ? 10.289 10.992 -13.406 1 96.19 160 ALA B C 1
ATOM 4128 O O . ALA B 1 160 ? 11.273 10.688 -14.094 1 96.19 160 ALA B O 1
ATOM 4129 N N . CYS B 1 161 ? 10.242 10.859 -12.164 1 95.81 161 CYS B N 1
ATOM 4130 C CA . CYS B 1 161 ? 11.227 10.039 -11.469 1 95.81 161 CYS B CA 1
ATOM 4131 C C . CYS B 1 161 ? 10.68 9.547 -10.133 1 95.81 161 CYS B C 1
ATOM 4133 O O . CYS B 1 161 ? 9.703 10.086 -9.617 1 95.81 161 CYS B O 1
ATOM 4135 N N . LEU B 1 162 ? 11.227 8.469 -9.688 1 95.56 162 LEU B N 1
ATOM 4136 C CA . LEU B 1 162 ? 11.07 8.062 -8.297 1 95.56 162 LEU B CA 1
ATOM 4137 C C . LEU B 1 162 ? 12.242 8.555 -7.449 1 95.56 162 LEU B C 1
ATOM 4139 O O . LEU B 1 162 ? 13.383 8.562 -7.906 1 95.56 162 LEU B O 1
ATOM 4143 N N . GLN B 1 163 ? 11.922 9.047 -6.27 1 93.38 163 GLN B N 1
ATOM 4144 C CA . GLN B 1 163 ? 12.953 9.578 -5.391 1 93.38 163 GLN B CA 1
ATOM 4145 C C . GLN B 1 163 ? 13.344 8.562 -4.32 1 93.38 163 GLN B C 1
ATOM 4147 O O . GLN B 1 163 ? 13.398 8.898 -3.133 1 93.38 163 GLN B O 1
ATOM 4152 N N . ALA B 1 164 ? 13.461 7.34 -4.645 1 91.69 164 ALA B N 1
ATOM 4153 C CA . ALA B 1 164 ? 13.953 6.238 -3.822 1 91.69 164 ALA B CA 1
ATOM 4154 C C . ALA B 1 164 ? 14.719 5.227 -4.668 1 91.69 164 ALA B C 1
ATOM 4156 O O . ALA B 1 164 ? 14.219 4.762 -5.695 1 91.69 164 ALA B O 1
ATOM 4157 N N . LYS B 1 165 ? 15.859 4.965 -4.266 1 92.69 165 LYS B N 1
ATOM 4158 C CA . LYS B 1 165 ? 16.656 3.955 -4.957 1 92.69 165 LYS B CA 1
ATOM 4159 C C . LYS B 1 165 ? 16.469 2.578 -4.328 1 92.69 165 LYS B C 1
ATOM 4161 O O . LYS B 1 165 ? 16.438 2.451 -3.102 1 92.69 165 LYS B O 1
ATOM 4166 N N . SER B 1 166 ? 16.344 1.601 -5.176 1 96.38 166 SER B N 1
ATOM 4167 C CA . SER B 1 166 ? 16.266 0.232 -4.676 1 96.38 166 SER B CA 1
ATOM 4168 C C . SER B 1 166 ? 17.562 -0.184 -3.994 1 96.38 166 SER B C 1
ATOM 4170 O O . SER B 1 166 ? 18.641 0.301 -4.348 1 96.38 166 SER B O 1
ATOM 4172 N N . ILE B 1 167 ? 17.469 -1.044 -3 1 97.75 167 ILE B N 1
ATOM 4173 C CA . ILE B 1 167 ? 18.641 -1.637 -2.379 1 97.75 167 ILE B CA 1
ATOM 4174 C C . ILE B 1 167 ? 19.297 -2.613 -3.35 1 97.75 167 ILE B C 1
ATOM 4176 O O . ILE B 1 167 ? 20.5 -2.51 -3.629 1 97.75 167 ILE B O 1
ATOM 4180 N N . ARG B 1 168 ? 18.469 -3.463 -3.875 1 97.56 168 ARG B N 1
ATOM 4181 C CA . ARG B 1 168 ? 19 -4.395 -4.867 1 97.56 168 ARG B CA 1
ATOM 4182 C C . ARG B 1 168 ? 19.281 -3.686 -6.188 1 97.56 168 ARG B C 1
ATOM 4184 O O . ARG B 1 168 ? 18.516 -2.814 -6.605 1 97.56 168 ARG B O 1
ATOM 4191 N N . LYS B 1 169 ? 20.312 -4.09 -6.75 1 96.62 169 LYS B N 1
ATOM 4192 C CA . LYS B 1 169 ? 20.672 -3.525 -8.047 1 96.62 169 LYS B CA 1
ATOM 4193 C C . LYS B 1 169 ? 20.344 -4.492 -9.18 1 96.62 169 LYS B C 1
ATOM 4195 O O . LYS B 1 169 ? 20.516 -5.707 -9.031 1 96.62 169 LYS B O 1
ATOM 4200 N N . PRO B 1 170 ? 20.078 -4.051 -10.297 1 96.06 170 PRO B N 1
ATOM 4201 C CA . PRO B 1 170 ? 19.766 -2.66 -10.633 1 96.06 170 PRO B CA 1
ATOM 4202 C C . PRO B 1 170 ? 18.406 -2.213 -10.117 1 96.06 170 PRO B C 1
ATOM 4204 O O . PRO B 1 170 ? 18.125 -1.012 -10.055 1 96.06 170 PRO B O 1
ATOM 4207 N N . ARG B 1 171 ? 17.5 -3.045 -9.844 1 97.62 171 ARG B N 1
ATOM 4208 C CA . ARG B 1 171 ? 16.141 -2.84 -9.344 1 97.62 171 ARG B CA 1
ATOM 4209 C C . ARG B 1 171 ? 15.617 -4.102 -8.672 1 97.62 171 ARG B C 1
ATOM 4211 O O . ARG B 1 171 ? 16.234 -5.16 -8.742 1 97.62 171 ARG B O 1
ATOM 4218 N N . PRO B 1 172 ? 14.469 -3.982 -7.965 1 98.38 172 PRO B N 1
ATOM 4219 C CA . PRO B 1 172 ? 13.867 -5.223 -7.473 1 98.38 172 PRO B CA 1
ATOM 4220 C C . PRO B 1 172 ? 13.547 -6.207 -8.594 1 98.38 172 PRO B C 1
ATOM 4222 O O . PRO B 1 172 ? 13.148 -5.797 -9.688 1 98.38 172 PRO B O 1
ATOM 4225 N N . PRO B 1 173 ? 13.758 -7.496 -8.312 1 98.62 173 PRO B N 1
ATOM 4226 C CA . PRO B 1 173 ? 13.391 -8.484 -9.336 1 98.62 173 PRO B CA 1
ATOM 4227 C C . PRO B 1 173 ? 11.906 -8.43 -9.695 1 98.62 173 PRO B C 1
ATOM 4229 O O . PRO B 1 173 ? 11.062 -8.234 -8.82 1 98.62 173 PRO B O 1
ATOM 4232 N N . VAL B 1 174 ? 11.656 -8.648 -10.984 1 98.81 174 VAL B N 1
ATOM 4233 C CA . VAL B 1 174 ? 10.289 -8.656 -11.492 1 98.81 174 VAL B CA 1
ATOM 4234 C C . VAL B 1 174 ? 9.922 -10.055 -11.977 1 98.81 174 VAL B C 1
ATOM 4236 O O . VAL B 1 174 ? 10.539 -10.586 -12.898 1 98.81 174 VAL B O 1
ATOM 4239 N N . TYR B 1 175 ? 9 -10.688 -11.273 1 98.88 175 TYR B N 1
ATOM 4240 C CA . TYR B 1 175 ? 8.422 -11.945 -11.719 1 98.88 175 TYR B CA 1
ATOM 4241 C C . TYR B 1 175 ? 7.094 -11.719 -12.438 1 98.88 175 TYR B C 1
ATOM 4243 O O . TYR B 1 175 ? 6.254 -10.945 -11.969 1 98.88 175 TYR B O 1
ATOM 4251 N N . ILE B 1 176 ? 6.891 -12.367 -13.555 1 98.75 176 ILE B N 1
ATOM 4252 C CA . ILE B 1 176 ? 5.711 -12.086 -14.375 1 98.75 176 ILE B CA 1
ATOM 4253 C C . ILE B 1 176 ? 4.836 -13.336 -14.445 1 98.75 176 ILE B C 1
ATOM 4255 O O . ILE B 1 176 ? 5.328 -14.43 -14.727 1 98.75 176 ILE B O 1
ATOM 4259 N N . ALA B 1 177 ? 3.564 -13.156 -14.062 1 97.88 177 ALA B N 1
ATOM 4260 C CA . ALA B 1 177 ? 2.586 -14.203 -14.336 1 97.88 177 ALA B CA 1
ATOM 4261 C C . ALA B 1 177 ? 2.248 -14.273 -15.82 1 97.88 177 ALA B C 1
ATOM 4263 O O . ALA B 1 177 ? 1.787 -13.289 -16.406 1 97.88 177 ALA B O 1
ATOM 4264 N N . ALA B 1 178 ? 2.465 -15.375 -16.438 1 96.5 178 ALA B N 1
ATOM 4265 C CA . ALA B 1 178 ? 2.264 -15.539 -17.875 1 96.5 178 ALA B CA 1
ATOM 4266 C C . ALA B 1 178 ? 1.811 -16.953 -18.203 1 96.5 178 ALA B C 1
ATOM 4268 O O . ALA B 1 178 ? 2.283 -17.922 -17.609 1 96.5 178 ALA B O 1
ATOM 4269 N N . GLY B 1 179 ? 0.903 -17.078 -19.078 1 93.75 179 GLY B N 1
ATOM 4270 C CA . GLY B 1 179 ? 0.405 -18.391 -19.469 1 93.75 179 GLY B CA 1
ATOM 4271 C C . GLY B 1 179 ? -0.042 -18.453 -20.922 1 93.75 179 GLY B C 1
ATOM 4272 O O . GLY B 1 179 ? -0.419 -19.516 -21.406 1 93.75 179 GLY B O 1
ATOM 4273 N N . ALA B 1 180 ? -0.052 -17.328 -21.594 1 90.75 180 ALA B N 1
ATOM 4274 C CA . ALA B 1 180 ? -0.395 -17.219 -23 1 90.75 180 ALA B CA 1
ATOM 4275 C C . ALA B 1 180 ? 0.801 -16.75 -23.828 1 90.75 180 ALA B C 1
ATOM 4277 O O . ALA B 1 180 ? 1.768 -16.219 -23.281 1 90.75 180 ALA B O 1
ATOM 4278 N N . PRO B 1 181 ? 0.758 -16.969 -25.141 1 92.62 181 PRO B N 1
ATOM 4279 C CA . PRO B 1 181 ? 1.923 -16.672 -25.969 1 92.62 181 PRO B CA 1
ATOM 4280 C C . PRO B 1 181 ? 2.422 -15.234 -25.797 1 92.62 181 PRO B C 1
ATOM 4282 O O . PRO B 1 181 ? 3.613 -15.023 -25.562 1 92.62 181 PRO B O 1
ATOM 4285 N N . LYS B 1 182 ? 1.54 -14.32 -25.812 1 94.94 182 LYS B N 1
ATOM 4286 C CA . LYS B 1 182 ? 1.957 -12.922 -25.719 1 94.94 182 LYS B CA 1
ATOM 4287 C C . LYS B 1 182 ? 2.547 -12.617 -24.344 1 94.94 182 LYS B C 1
ATOM 4289 O O . LYS B 1 182 ? 3.531 -11.883 -24.234 1 94.94 182 LYS B O 1
ATOM 4294 N N . THR B 1 183 ? 1.942 -13.109 -23.312 1 96.44 183 THR B N 1
ATOM 4295 C CA . THR B 1 183 ? 2.447 -12.82 -21.969 1 96.44 183 THR B CA 1
ATOM 4296 C C . THR B 1 183 ? 3.752 -13.57 -21.719 1 96.44 183 THR B C 1
ATOM 4298 O O . THR B 1 183 ? 4.621 -13.078 -20.984 1 96.44 183 THR B O 1
ATOM 4301 N N . LEU B 1 184 ? 3.91 -14.734 -22.328 1 98 184 LEU B N 1
ATOM 4302 C CA . LEU B 1 184 ? 5.18 -15.438 -22.219 1 98 184 LEU B CA 1
ATOM 4303 C C . LEU B 1 184 ? 6.301 -14.656 -22.891 1 98 184 LEU B C 1
ATOM 4305 O O . LEU B 1 184 ? 7.43 -14.617 -22.406 1 98 184 LEU B O 1
ATOM 4309 N N . GLU B 1 185 ? 5.965 -14.078 -23.984 1 98 185 GLU B N 1
ATOM 4310 C CA . GLU B 1 185 ? 6.918 -13.203 -24.672 1 98 185 GLU B CA 1
ATOM 4311 C C . GLU B 1 185 ? 7.309 -12.016 -23.797 1 98 185 GLU B C 1
ATOM 4313 O O . GLU B 1 185 ? 8.484 -11.664 -23.703 1 98 185 GLU B O 1
ATOM 4318 N N . LEU B 1 186 ? 6.32 -11.398 -23.156 1 98.12 186 LEU B N 1
ATOM 4319 C CA . LEU B 1 186 ? 6.582 -10.289 -22.25 1 98.12 186 LEU B CA 1
ATOM 4320 C C . LEU B 1 186 ? 7.461 -10.734 -21.094 1 98.12 186 LEU B C 1
ATOM 4322 O O . LEU B 1 186 ? 8.328 -9.984 -20.641 1 98.12 186 LEU B O 1
ATOM 4326 N N . CYS B 1 187 ? 7.184 -11.914 -20.625 1 98.5 187 CYS B N 1
ATOM 4327 C CA . CYS B 1 187 ? 7.977 -12.477 -19.531 1 98.5 187 CYS B CA 1
ATOM 4328 C C . CYS B 1 187 ? 9.438 -12.625 -19.938 1 98.5 187 CYS B C 1
ATOM 4330 O O . CYS B 1 187 ? 10.336 -12.25 -19.188 1 98.5 187 CYS B O 1
ATOM 4332 N N . ALA B 1 188 ? 9.672 -13.117 -21.094 1 98.44 188 ALA B N 1
ATOM 4333 C CA . ALA B 1 188 ? 11.031 -13.273 -21.609 1 98.44 188 ALA B CA 1
ATOM 4334 C C . ALA B 1 188 ? 11.711 -11.914 -21.781 1 98.44 188 ALA B C 1
ATOM 4336 O O . ALA B 1 188 ? 12.922 -11.789 -21.578 1 98.44 188 ALA B O 1
ATOM 4337 N N . THR B 1 189 ? 10.953 -10.945 -22.125 1 98.06 189 THR B N 1
ATOM 4338 C CA . THR B 1 189 ? 11.484 -9.633 -22.469 1 98.06 189 THR B CA 1
ATOM 4339 C C . THR B 1 189 ? 11.797 -8.828 -21.219 1 98.06 189 THR B C 1
ATOM 4341 O O . THR B 1 189 ? 12.836 -8.164 -21.141 1 98.06 189 THR B O 1
ATOM 4344 N N . TYR B 1 190 ? 10.898 -8.898 -20.188 1 97.56 190 TYR B N 1
ATOM 4345 C CA . TYR B 1 190 ? 10.992 -7.941 -19.094 1 97.56 190 TYR B CA 1
ATOM 4346 C C . TYR B 1 190 ? 11.211 -8.656 -17.766 1 97.56 190 TYR B C 1
ATOM 4348 O O . TYR B 1 190 ? 11.594 -8.031 -16.781 1 97.56 190 TYR B O 1
ATOM 4356 N N . GLY B 1 191 ? 10.969 -9.953 -17.688 1 98.31 191 GLY B N 1
ATOM 4357 C CA . GLY B 1 191 ? 10.906 -10.648 -16.406 1 98.31 191 GLY B CA 1
ATOM 4358 C C . GLY B 1 191 ? 12.266 -11.109 -15.922 1 98.31 191 GLY B C 1
ATOM 4359 O O . GLY B 1 191 ? 13.156 -11.398 -16.719 1 98.31 191 GLY B O 1
ATOM 4360 N N . ASP B 1 192 ? 12.422 -11.141 -14.602 1 98.56 192 ASP B N 1
ATOM 4361 C CA . ASP B 1 192 ? 13.523 -11.828 -13.938 1 98.56 192 ASP B CA 1
ATOM 4362 C C . ASP B 1 192 ? 13.086 -13.203 -13.422 1 98.56 192 ASP B C 1
ATOM 4364 O O . ASP B 1 192 ? 13.922 -14.008 -13.008 1 98.56 192 ASP B O 1
ATOM 4368 N N . GLY B 1 193 ? 11.859 -13.422 -13.5 1 98.75 193 GLY B N 1
ATOM 4369 C CA . GLY B 1 193 ? 11.242 -14.688 -13.125 1 98.75 193 GLY B CA 1
ATOM 4370 C C . GLY B 1 193 ? 9.852 -14.867 -13.711 1 98.75 193 GLY B C 1
ATOM 4371 O O . GLY B 1 193 ? 9.297 -13.938 -14.297 1 98.75 193 GLY B O 1
ATOM 4372 N N . TRP B 1 194 ? 9.336 -16.016 -13.57 1 98.81 194 TRP B N 1
ATOM 4373 C CA . TRP B 1 194 ? 8.062 -16.453 -14.133 1 98.81 194 TRP B CA 1
ATOM 4374 C C . TRP B 1 194 ? 7.215 -17.156 -13.078 1 98.81 194 TRP B C 1
ATOM 4376 O O . TRP B 1 194 ? 7.715 -17.984 -12.32 1 98.81 194 TRP B O 1
ATOM 4386 N N . ILE B 1 195 ? 5.941 -16.703 -12.961 1 98.5 195 ILE B N 1
ATOM 4387 C CA . ILE B 1 195 ? 5.039 -17.359 -12.016 1 98.5 195 ILE B CA 1
ATOM 4388 C C . ILE B 1 195 ? 3.801 -17.859 -12.758 1 98.5 195 ILE B C 1
ATOM 4390 O O . ILE B 1 195 ? 2.803 -17.141 -12.867 1 98.5 195 ILE B O 1
ATOM 4394 N N . PRO B 1 196 ? 3.793 -19.047 -13.195 1 96.5 196 PRO B N 1
ATOM 4395 C CA . PRO B 1 196 ? 2.557 -19.641 -13.703 1 96.5 196 PRO B CA 1
ATOM 4396 C C . PRO B 1 196 ? 1.685 -20.234 -12.594 1 96.5 196 PRO B C 1
ATOM 4398 O O . PRO B 1 196 ? 2.139 -20.359 -11.453 1 96.5 196 PRO B O 1
ATOM 4401 N N . ILE B 1 197 ? 0.45 -20.469 -12.891 1 91.44 197 ILE B N 1
ATOM 4402 C CA . ILE B 1 197 ? -0.455 -21.109 -11.938 1 91.44 197 ILE B CA 1
ATOM 4403 C C . ILE B 1 197 ? -1.205 -22.25 -12.625 1 91.44 197 ILE B C 1
ATOM 4405 O O . ILE B 1 197 ? -1.602 -22.125 -13.789 1 91.44 197 ILE B O 1
ATOM 4409 N N . GLY B 1 198 ? -1.378 -23.328 -11.977 1 92.81 198 GLY B N 1
ATOM 4410 C CA . GLY B 1 198 ? -2.166 -24.438 -12.5 1 92.81 198 GLY B CA 1
ATOM 4411 C C . GLY B 1 198 ? -1.479 -25.172 -13.633 1 92.81 198 GLY B C 1
ATOM 4412 O O . GLY B 1 198 ? -2.066 -25.375 -14.695 1 92.81 198 GLY B O 1
ATOM 4413 N N . TYR B 1 199 ? -0.354 -25.641 -13.391 1 97.38 199 TYR B N 1
ATOM 4414 C CA . TYR B 1 199 ? 0.435 -26.281 -14.445 1 97.38 199 TYR B CA 1
ATOM 4415 C C . TYR B 1 199 ? 0.71 -27.734 -14.117 1 97.38 199 TYR B C 1
ATOM 4417 O O . TYR B 1 199 ? 0.742 -28.125 -12.953 1 97.38 199 TYR B O 1
ATOM 4425 N N . THR B 1 200 ? 0.866 -28.547 -15.18 1 98.12 200 THR B N 1
ATOM 4426 C CA . THR B 1 200 ? 1.528 -29.844 -15.109 1 98.12 200 THR B CA 1
ATOM 4427 C C . THR B 1 200 ? 3.01 -29.719 -15.445 1 98.12 200 THR B C 1
ATOM 4429 O O . THR B 1 200 ? 3.436 -28.719 -16.016 1 98.12 200 THR B O 1
ATOM 4432 N N . PRO B 1 201 ? 3.811 -30.719 -15.039 1 98.44 201 PRO B N 1
ATOM 4433 C CA . PRO B 1 201 ? 5.227 -30.656 -15.398 1 98.44 201 PRO B CA 1
ATOM 4434 C C . PRO B 1 201 ? 5.445 -30.516 -16.906 1 98.44 201 PRO B C 1
ATOM 4436 O O . PRO B 1 201 ? 6.332 -29.781 -17.328 1 98.44 201 PRO B O 1
ATOM 4439 N N . GLU B 1 202 ? 4.613 -31.172 -17.703 1 98.38 202 GLU B N 1
ATOM 4440 C CA . GLU B 1 202 ? 4.754 -31.125 -19.156 1 98.38 202 GLU B CA 1
ATOM 4441 C C . GLU B 1 202 ? 4.465 -29.734 -19.688 1 98.38 202 GLU B C 1
ATOM 4443 O O . GLU B 1 202 ? 5.211 -29.219 -20.531 1 98.38 202 GLU B O 1
ATOM 4448 N N . LEU B 1 203 ? 3.375 -29.172 -19.234 1 98.19 203 LEU B N 1
ATOM 4449 C CA . LEU B 1 203 ? 3.033 -27.828 -19.672 1 98.19 203 LEU B CA 1
ATOM 4450 C C . LEU B 1 203 ? 4.082 -26.828 -19.203 1 98.19 203 LEU B C 1
ATOM 4452 O O . LEU B 1 203 ? 4.438 -25.906 -19.953 1 98.19 203 LEU B O 1
ATOM 4456 N N . PHE B 1 204 ? 4.539 -27 -17.969 1 98.56 204 PHE B N 1
ATOM 4457 C CA . PHE B 1 204 ? 5.578 -26.125 -17.438 1 98.56 204 PHE B CA 1
ATOM 4458 C C . PHE B 1 204 ? 6.812 -26.156 -18.344 1 98.56 204 PHE B C 1
ATOM 4460 O O . PHE B 1 204 ? 7.336 -25.109 -18.719 1 98.56 204 PHE B O 1
ATOM 4467 N N . LYS B 1 205 ? 7.258 -27.328 -18.641 1 98.62 205 LYS B N 1
ATOM 4468 C CA . LYS B 1 205 ? 8.438 -27.5 -19.5 1 98.62 205 LYS B CA 1
ATOM 4469 C C . LYS B 1 205 ? 8.234 -26.828 -20.859 1 98.62 205 LYS B C 1
ATOM 4471 O O . LYS B 1 205 ? 9.125 -26.141 -21.344 1 98.62 205 LYS B O 1
ATOM 4476 N N . HIS B 1 206 ? 7.086 -27.047 -21.391 1 98.38 206 HIS B N 1
ATOM 4477 C CA . HIS B 1 206 ? 6.785 -26.469 -22.688 1 98.38 206 HIS B CA 1
ATOM 4478 C C . HIS B 1 206 ? 6.871 -24.953 -22.656 1 98.38 206 HIS B C 1
ATOM 4480 O O . HIS B 1 206 ? 7.539 -24.344 -23.484 1 98.38 206 HIS B O 1
ATOM 4486 N N . HIS B 1 207 ? 6.172 -24.312 -21.719 1 98.56 207 HIS B N 1
ATOM 4487 C CA . HIS B 1 207 ? 6.141 -22.844 -21.641 1 98.56 207 HIS B CA 1
ATOM 4488 C C . HIS B 1 207 ? 7.496 -22.297 -21.219 1 98.56 207 HIS B C 1
ATOM 4490 O O . HIS B 1 207 ? 7.895 -21.219 -21.656 1 98.56 207 HIS B O 1
ATOM 4496 N N . ALA B 1 208 ? 8.234 -23.031 -20.344 1 98.56 208 ALA B N 1
ATOM 4497 C CA . ALA B 1 208 ? 9.602 -22.625 -20.016 1 98.56 208 ALA B CA 1
ATOM 4498 C C . ALA B 1 208 ? 10.469 -22.562 -21.266 1 98.56 208 ALA B C 1
ATOM 4500 O O . ALA B 1 208 ? 11.258 -21.625 -21.422 1 98.56 208 ALA B O 1
ATOM 4501 N N . ASN B 1 209 ? 10.336 -23.547 -22.109 1 98.25 209 ASN B N 1
ATOM 4502 C CA . ASN B 1 209 ? 11.078 -23.562 -23.359 1 98.25 209 ASN B CA 1
ATOM 4503 C C . ASN B 1 209 ? 10.695 -22.375 -24.25 1 98.25 209 ASN B C 1
ATOM 4505 O O . ASN B 1 209 ? 11.547 -21.797 -24.938 1 98.25 209 ASN B O 1
ATOM 4509 N N . VAL B 1 210 ? 9.391 -22.047 -24.25 1 98.25 210 VAL B N 1
ATOM 4510 C CA . VAL B 1 210 ? 8.945 -20.875 -25 1 98.25 210 VAL B CA 1
ATOM 4511 C C . VAL B 1 210 ? 9.656 -19.625 -24.5 1 98.25 210 VAL B C 1
ATOM 4513 O O . VAL B 1 210 ? 10.141 -18.812 -25.297 1 98.25 210 VAL B O 1
ATOM 4516 N N . ILE B 1 211 ? 9.75 -19.438 -23.203 1 98.75 211 ILE B N 1
ATOM 4517 C CA . ILE B 1 211 ? 10.414 -18.281 -22.594 1 98.75 211 ILE B CA 1
ATOM 4518 C C . ILE B 1 211 ? 11.898 -18.297 -22.969 1 98.75 211 ILE B C 1
ATOM 4520 O O . ILE B 1 211 ? 12.438 -17.266 -23.391 1 98.75 211 ILE B O 1
ATOM 4524 N N . ARG B 1 212 ? 12.547 -19.469 -22.906 1 98.44 212 ARG B N 1
ATOM 4525 C CA . ARG B 1 212 ? 13.961 -19.594 -23.219 1 98.44 212 ARG B CA 1
ATOM 4526 C C . ARG B 1 212 ? 14.227 -19.25 -24.688 1 98.44 212 ARG B C 1
ATOM 4528 O O . ARG B 1 212 ? 15.203 -18.562 -25 1 98.44 212 ARG B O 1
ATOM 4535 N N . ASN B 1 213 ? 13.406 -19.75 -25.531 1 98.31 213 ASN B N 1
ATOM 4536 C CA . ASN B 1 213 ? 13.562 -19.5 -26.953 1 98.31 213 ASN B CA 1
ATOM 4537 C C . ASN B 1 213 ? 13.43 -18.016 -27.281 1 98.31 213 ASN B C 1
ATOM 4539 O O . ASN B 1 213 ? 14.219 -17.469 -28.047 1 98.31 213 ASN B O 1
ATOM 4543 N N . HIS B 1 214 ? 12.398 -17.391 -26.719 1 98.19 214 HIS B N 1
ATOM 4544 C CA . HIS B 1 214 ? 12.227 -15.961 -26.922 1 98.19 214 HIS B CA 1
ATOM 4545 C C . HIS B 1 214 ? 13.422 -15.18 -26.391 1 98.19 214 HIS B C 1
ATOM 4547 O O . HIS B 1 214 ? 13.875 -14.219 -27.016 1 98.19 214 HIS B O 1
ATOM 4553 N N . ALA B 1 215 ? 13.891 -15.531 -25.188 1 98.25 215 ALA B N 1
ATOM 4554 C CA . ALA B 1 215 ? 15.047 -14.867 -24.578 1 98.25 215 ALA B CA 1
ATOM 4555 C C . ALA B 1 215 ? 16.281 -15 -25.469 1 98.25 215 ALA B C 1
ATOM 4557 O O . ALA B 1 215 ? 17.062 -14.055 -25.609 1 98.25 215 ALA B O 1
ATOM 4558 N N . LYS B 1 216 ? 16.453 -16.156 -26.016 1 97.88 216 LYS B N 1
ATOM 4559 C CA . LYS B 1 216 ? 17.578 -16.406 -26.938 1 97.88 216 LYS B CA 1
ATOM 4560 C C . LYS B 1 216 ? 17.5 -15.461 -28.141 1 97.88 216 LYS B C 1
ATOM 4562 O O . LYS B 1 216 ? 18.516 -14.898 -28.547 1 97.88 216 LYS B O 1
ATOM 4567 N N . GLU B 1 217 ? 16.375 -15.352 -28.688 1 98 217 GLU B N 1
ATOM 4568 C CA . GLU B 1 217 ? 16.172 -14.461 -29.828 1 98 217 GLU B CA 1
ATOM 4569 C C . GLU B 1 217 ? 16.5 -13.016 -29.453 1 98 217 GLU B C 1
ATOM 4571 O O . GLU B 1 217 ? 16.984 -12.25 -30.297 1 98 217 GLU B O 1
ATOM 4576 N N . LEU B 1 218 ? 16.266 -12.672 -28.203 1 97.44 218 LEU B N 1
ATOM 4577 C CA . LEU B 1 218 ? 16.5 -11.32 -27.719 1 97.44 218 LEU B CA 1
ATOM 4578 C C . LEU B 1 218 ? 17.953 -11.156 -27.266 1 97.44 218 LEU B C 1
ATOM 4580 O O . LEU B 1 218 ? 18.391 -10.039 -26.969 1 97.44 218 LEU B O 1
ATOM 4584 N N . GLY B 1 219 ? 18.688 -12.227 -27.141 1 97.94 219 GLY B N 1
ATOM 4585 C CA . GLY B 1 219 ? 20.047 -12.195 -26.641 1 97.94 219 GLY B CA 1
ATOM 4586 C C . GLY B 1 219 ? 20.125 -12.023 -25.141 1 97.94 219 GLY B C 1
ATOM 4587 O O . GLY B 1 219 ? 21.109 -11.477 -24.609 1 97.94 219 GLY B O 1
ATOM 4588 N N . ARG B 1 220 ? 19.109 -12.453 -24.453 1 97.25 220 ARG B N 1
ATOM 4589 C CA . ARG B 1 220 ? 19.078 -12.32 -23 1 97.25 220 ARG B CA 1
ATOM 4590 C C . ARG B 1 220 ? 19.594 -13.578 -22.312 1 97.25 220 ARG B C 1
ATOM 4592 O O . ARG B 1 220 ? 19.281 -14.695 -22.719 1 97.25 220 ARG B O 1
ATOM 4599 N N . ASP B 1 221 ? 20.375 -13.32 -21.25 1 95.25 221 ASP B N 1
ATOM 4600 C CA . ASP B 1 221 ? 20.906 -14.398 -20.406 1 95.25 221 ASP B CA 1
ATOM 4601 C C . ASP B 1 221 ? 19.906 -14.766 -19.312 1 95.25 221 ASP B C 1
ATOM 4603 O O . ASP B 1 221 ? 19.531 -13.914 -18.5 1 95.25 221 ASP B O 1
ATOM 4607 N N . LEU B 1 222 ? 19.516 -16.031 -19.234 1 95.81 222 LEU B N 1
ATOM 4608 C CA . LEU B 1 222 ? 18.547 -16.469 -18.234 1 95.81 222 LEU B CA 1
ATOM 4609 C C . LEU B 1 222 ? 19.219 -17.297 -17.141 1 95.81 222 LEU B C 1
ATOM 4611 O O . LEU B 1 222 ? 18.547 -18.094 -16.469 1 95.81 222 LEU B O 1
ATOM 4615 N N . SER B 1 223 ? 20.484 -17.125 -16.953 1 94.31 223 SER B N 1
ATOM 4616 C CA . SER B 1 223 ? 21.219 -17.922 -15.984 1 94.31 223 SER B CA 1
ATOM 4617 C C . SER B 1 223 ? 20.688 -17.703 -14.57 1 94.31 223 SER B C 1
ATOM 4619 O O . SER B 1 223 ? 20.672 -18.625 -13.75 1 94.31 223 SER B O 1
ATOM 4621 N N . ASN B 1 224 ? 20.219 -16.484 -14.305 1 94.94 224 ASN B N 1
ATOM 4622 C CA . ASN B 1 224 ? 19.719 -16.156 -12.969 1 94.94 224 ASN B CA 1
ATOM 4623 C C . ASN B 1 224 ? 18.188 -16.031 -12.961 1 94.94 224 ASN B C 1
ATOM 4625 O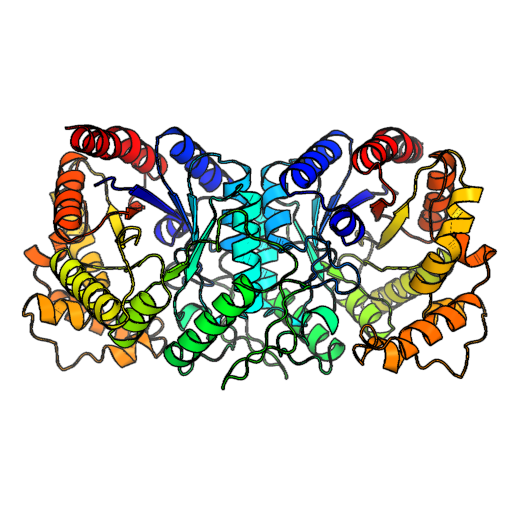 O . ASN B 1 224 ? 17.609 -15.539 -11.992 1 94.94 224 ASN B O 1
ATOM 4629 N N . PHE B 1 225 ? 17.594 -16.438 -14.055 1 98 225 PHE B N 1
ATOM 4630 C CA . PHE B 1 225 ? 16.156 -16.359 -14.18 1 98 225 PHE B CA 1
ATOM 4631 C C . PHE B 1 225 ? 15.469 -17.344 -13.25 1 98 225 PHE B C 1
ATOM 4633 O O . PHE B 1 225 ? 15.914 -18.484 -13.125 1 98 225 PHE B O 1
ATOM 4640 N N . GLN B 1 226 ? 14.461 -16.891 -12.578 1 98.62 226 GLN B N 1
ATOM 4641 C CA . GLN B 1 226 ? 13.711 -17.766 -11.68 1 98.62 226 GLN B CA 1
ATOM 4642 C C . GLN B 1 226 ? 12.477 -18.328 -12.367 1 98.62 226 GLN B C 1
ATOM 4644 O O . GLN B 1 226 ? 11.508 -17.609 -12.617 1 98.62 226 GLN B O 1
ATOM 4649 N N . PHE B 1 227 ? 12.555 -19.547 -12.664 1 98.69 227 PHE B N 1
ATOM 4650 C CA . PHE B 1 227 ? 11.383 -20.281 -13.133 1 98.69 227 PHE B CA 1
ATOM 4651 C C . PHE B 1 227 ? 10.531 -20.75 -11.969 1 98.69 227 PHE B C 1
ATOM 4653 O O . PHE B 1 227 ? 10.555 -21.938 -11.609 1 98.69 227 PHE B O 1
ATOM 4660 N N . ALA B 1 228 ? 9.773 -19.812 -11.469 1 98.81 228 ALA B N 1
ATOM 4661 C CA . ALA B 1 228 ? 8.969 -20.078 -10.273 1 98.81 228 ALA B CA 1
ATOM 4662 C C . ALA B 1 228 ? 7.672 -20.797 -10.641 1 98.81 228 ALA B C 1
ATOM 4664 O O . ALA B 1 228 ? 7.176 -20.672 -11.758 1 98.81 228 ALA B O 1
ATOM 4665 N N . ASN B 1 229 ? 7.188 -21.547 -9.711 1 98.06 229 ASN B N 1
ATOM 4666 C CA . ASN B 1 229 ? 6 -22.359 -9.953 1 98.06 229 ASN B CA 1
ATOM 4667 C C . ASN B 1 229 ? 5.094 -22.406 -8.727 1 98.06 229 ASN B C 1
ATOM 4669 O O . ASN B 1 229 ? 5.512 -22.859 -7.656 1 98.06 229 ASN B O 1
ATOM 4673 N N . ASP B 1 230 ? 3.932 -21.875 -8.93 1 96.62 230 ASP B N 1
ATOM 4674 C CA . ASP B 1 230 ? 2.902 -21.984 -7.898 1 96.62 230 ASP B CA 1
ATOM 4675 C C . ASP B 1 230 ? 2.277 -23.375 -7.883 1 96.62 230 ASP B C 1
ATOM 4677 O O . ASP B 1 230 ? 1.632 -23.781 -8.852 1 96.62 230 ASP B O 1
ATOM 4681 N N . VAL B 1 231 ? 2.447 -24.125 -6.805 1 96.94 231 VAL B N 1
ATOM 4682 C CA . VAL B 1 231 ? 1.967 -25.5 -6.77 1 96.94 231 VAL B CA 1
ATOM 4683 C C . VAL B 1 231 ? 1.164 -25.734 -5.492 1 96.94 231 VAL B C 1
ATOM 4685 O O . VAL B 1 231 ? 1.406 -25.078 -4.473 1 96.94 231 VAL B O 1
ATOM 4688 N N . ASP B 1 232 ? 0.268 -26.719 -5.57 1 96.62 232 ASP B N 1
ATOM 4689 C CA . ASP B 1 232 ? -0.605 -27.047 -4.449 1 96.62 232 ASP B CA 1
ATOM 4690 C C . ASP B 1 232 ? -0.072 -28.266 -3.684 1 96.62 232 ASP B C 1
ATOM 4692 O O . ASP B 1 232 ? 0.385 -29.234 -4.285 1 96.62 232 ASP B O 1
ATOM 4696 N N . VAL B 1 233 ? -0.084 -28.172 -2.408 1 97.19 233 VAL B N 1
ATOM 4697 C CA . VAL B 1 233 ? 0.323 -29.266 -1.541 1 97.19 233 VAL B CA 1
ATOM 4698 C C . VAL B 1 233 ? -0.756 -29.531 -0.491 1 97.19 233 VAL B C 1
ATOM 4700 O O . VAL B 1 233 ? -1.265 -28.594 0.128 1 97.19 233 VAL B O 1
ATOM 4703 N N . TYR B 1 234 ? -1.154 -30.734 -0.354 1 96.75 234 TYR B N 1
ATOM 4704 C CA . TYR B 1 234 ? -2.084 -31.188 0.669 1 96.75 234 TYR B CA 1
ATOM 4705 C C . TYR B 1 234 ? -1.502 -32.375 1.448 1 96.75 234 TYR B C 1
ATOM 4707 O O . TYR B 1 234 ? -1.573 -33.5 1.002 1 96.75 234 TYR B O 1
ATOM 4715 N N . PHE B 1 235 ? -1.003 -32.094 2.672 1 97.19 235 PHE B N 1
ATOM 4716 C CA . PHE B 1 235 ? -0.466 -33.156 3.521 1 97.19 235 PHE B CA 1
ATOM 4717 C C . PHE B 1 235 ? -1.592 -33.938 4.18 1 97.19 235 PHE B C 1
ATOM 4719 O O . PHE B 1 235 ? -2.486 -33.344 4.797 1 97.19 235 PHE B O 1
ATOM 4726 N N . THR B 1 236 ? -1.459 -35.188 4.02 1 96.44 236 THR B N 1
ATOM 4727 C CA . THR B 1 236 ? -2.43 -36.094 4.621 1 96.44 236 THR B CA 1
ATOM 4728 C C . THR B 1 236 ? -1.845 -37.5 4.77 1 96.44 236 THR B C 1
ATOM 4730 O O . THR B 1 236 ? -0.871 -37.844 4.098 1 96.44 236 THR B O 1
ATOM 4733 N N . ASP B 1 237 ? -2.459 -38.25 5.703 1 94.69 237 ASP B N 1
ATOM 4734 C CA . ASP B 1 237 ? -2.006 -39.625 5.914 1 94.69 237 ASP B CA 1
ATOM 4735 C C . ASP B 1 237 ? -2.547 -40.531 4.828 1 94.69 237 ASP B C 1
ATOM 4737 O O . ASP B 1 237 ? -1.94 -41.562 4.523 1 94.69 237 ASP B O 1
ATOM 4741 N N . ASP B 1 238 ? -3.65 -40.219 4.32 1 95.5 238 ASP B N 1
ATOM 4742 C CA . ASP B 1 238 ? -4.266 -41 3.254 1 95.5 238 ASP B CA 1
ATOM 4743 C C . ASP B 1 238 ? -4.32 -40.188 1.95 1 95.5 238 ASP B C 1
ATOM 4745 O O . ASP B 1 238 ? -5.348 -39.594 1.624 1 95.5 238 ASP B O 1
ATOM 4749 N N . GLY B 1 239 ? -3.311 -40.312 1.167 1 95.25 239 GLY B N 1
ATOM 4750 C CA . GLY B 1 239 ? -3.176 -39.562 -0.069 1 95.25 239 GLY B CA 1
ATOM 4751 C C . GLY B 1 239 ? -4.25 -39.906 -1.088 1 95.25 239 GLY B C 1
ATOM 4752 O O . GLY B 1 239 ? -4.75 -39 -1.777 1 95.25 239 GLY B O 1
ATOM 4753 N N . GLU B 1 240 ? -4.625 -41.156 -1.15 1 96.5 240 GLU B N 1
ATOM 4754 C CA . GLU B 1 240 ? -5.598 -41.562 -2.15 1 96.5 240 GLU B CA 1
ATOM 4755 C C . GLU B 1 240 ? -6.988 -41.031 -1.83 1 96.5 240 GLU B C 1
ATOM 4757 O O . GLU B 1 240 ? -7.715 -40.594 -2.727 1 96.5 240 GLU B O 1
ATOM 4762 N N . GLU B 1 241 ? -7.34 -41.125 -0.588 1 96.19 241 GLU B N 1
ATOM 4763 C CA . GLU B 1 241 ? -8.633 -40.562 -0.181 1 96.19 241 GLU B CA 1
ATOM 4764 C C . GLU B 1 241 ? -8.711 -39.062 -0.454 1 96.19 241 GLU B C 1
ATOM 4766 O O . GLU B 1 241 ? -9.727 -38.594 -0.963 1 96.19 241 GLU B O 1
ATOM 4771 N N . ALA B 1 242 ? -7.691 -38.375 -0.091 1 95.31 242 ALA B N 1
ATOM 4772 C CA . ALA B 1 242 ? -7.648 -36.938 -0.313 1 95.31 242 ALA B CA 1
ATOM 4773 C C . ALA B 1 242 ? -7.723 -36.625 -1.802 1 95.31 242 ALA B C 1
ATOM 4775 O O . ALA B 1 242 ? -8.453 -35.719 -2.209 1 95.31 242 ALA B O 1
ATOM 4776 N N . TRP B 1 243 ? -7.004 -37.312 -2.578 1 96 243 TRP B N 1
ATOM 4777 C CA . TRP B 1 243 ? -7.031 -37.125 -4.023 1 96 243 TRP B CA 1
ATOM 4778 C C . TRP B 1 243 ? -8.445 -37.312 -4.57 1 96 243 TRP B C 1
ATOM 4780 O O . TRP B 1 243 ? -8.922 -36.469 -5.352 1 96 243 TRP B O 1
ATOM 4790 N N . ASN B 1 244 ? -9.062 -38.281 -4.152 1 96.5 244 ASN B N 1
ATOM 4791 C CA . ASN B 1 244 ? -10.406 -38.562 -4.648 1 96.5 244 ASN B CA 1
ATOM 4792 C C . ASN B 1 244 ? -11.367 -37.438 -4.312 1 96.5 244 ASN B C 1
ATOM 4794 O O . ASN B 1 244 ? -12.289 -37.156 -5.082 1 96.5 244 ASN B O 1
ATOM 4798 N N . LYS B 1 245 ? -11.094 -36.844 -3.271 1 94.12 245 LYS B N 1
ATOM 4799 C CA . LYS B 1 245 ? -11.953 -35.75 -2.844 1 94.12 245 LYS B CA 1
ATOM 4800 C C . LYS B 1 245 ? -11.656 -34.469 -3.639 1 94.12 245 LYS B C 1
ATOM 4802 O O . LYS B 1 245 ? -12.555 -33.656 -3.891 1 94.12 245 LYS B O 1
ATOM 4807 N N . MET B 1 246 ? -10.43 -34.281 -4.109 1 94.62 246 MET B N 1
ATOM 4808 C CA . MET B 1 246 ? -10.031 -32.969 -4.629 1 94.62 246 MET B CA 1
ATOM 4809 C C . MET B 1 246 ? -9.828 -33.031 -6.141 1 94.62 246 MET B C 1
ATOM 4811 O O . MET B 1 246 ? -9.688 -32 -6.789 1 94.62 246 MET B O 1
ATOM 4815 N N . LYS B 1 247 ? -9.82 -34.219 -6.742 1 95.88 247 LYS B N 1
ATOM 4816 C CA . LYS B 1 247 ? -9.391 -34.406 -8.125 1 95.88 247 LYS B CA 1
ATOM 4817 C C . LYS B 1 247 ? -10.227 -33.531 -9.07 1 95.88 247 LYS B C 1
ATOM 4819 O O . LYS B 1 247 ? -9.703 -32.969 -10.031 1 95.88 247 LYS B O 1
ATOM 4824 N N . ASN B 1 248 ? -11.539 -33.344 -8.82 1 94.38 248 ASN B N 1
ATOM 4825 C CA . ASN B 1 248 ? -12.367 -32.531 -9.703 1 94.38 248 ASN B CA 1
ATOM 4826 C C . ASN B 1 248 ? -11.961 -31.062 -9.656 1 94.38 248 ASN B C 1
ATOM 4828 O O . ASN B 1 248 ? -11.898 -30.406 -10.695 1 94.38 248 ASN B O 1
ATOM 4832 N N . ALA B 1 249 ? -11.688 -30.578 -8.469 1 91.56 249 ALA B N 1
ATOM 4833 C CA . ALA B 1 249 ? -11.234 -29.203 -8.32 1 91.56 249 ALA B CA 1
ATOM 4834 C C . ALA B 1 249 ? -9.883 -29 -8.992 1 91.56 249 ALA B C 1
ATOM 4836 O O . ALA B 1 249 ? -9.633 -27.953 -9.594 1 91.56 249 ALA B O 1
ATOM 4837 N N . VAL B 1 250 ? -9.039 -29.953 -8.859 1 95.5 250 VAL B N 1
ATOM 4838 C CA . VAL B 1 250 ? -7.727 -29.891 -9.484 1 95.5 250 VAL B CA 1
ATOM 4839 C C . VAL B 1 250 ? -7.879 -29.797 -11.008 1 95.5 250 VAL B C 1
ATOM 4841 O O . VAL B 1 250 ? -7.234 -28.984 -11.656 1 95.5 250 VAL B O 1
ATOM 4844 N N . LYS B 1 251 ? -8.742 -30.641 -11.547 1 95.31 251 LYS B N 1
ATOM 4845 C CA . LYS B 1 251 ? -8.977 -30.656 -12.992 1 95.31 251 LYS B CA 1
ATOM 4846 C C . LYS B 1 251 ? -9.508 -29.312 -13.477 1 95.31 251 LYS B C 1
ATOM 4848 O O . LYS B 1 251 ? -9.094 -28.812 -14.523 1 95.31 251 LYS B O 1
ATOM 4853 N N . VAL B 1 252 ? -10.352 -28.734 -12.703 1 90.38 252 VAL B N 1
ATOM 4854 C CA . VAL B 1 252 ? -10.898 -27.422 -13.047 1 90.38 252 VAL B CA 1
ATOM 4855 C C . VAL B 1 252 ? -9.789 -26.375 -13.07 1 90.38 252 VAL B C 1
ATOM 4857 O O . VAL B 1 252 ? -9.727 -25.547 -13.969 1 90.38 252 VAL B O 1
ATOM 4860 N N . SER B 1 253 ? -8.898 -26.406 -12.125 1 90.19 253 SER B N 1
ATOM 4861 C CA . SER B 1 253 ? -7.82 -25.438 -12.016 1 90.19 253 SER B CA 1
ATOM 4862 C C . SER B 1 253 ? -6.82 -25.578 -13.156 1 90.19 253 SER B C 1
ATOM 4864 O O . SER B 1 253 ? -6.094 -24.641 -13.484 1 90.19 253 SER B O 1
ATOM 4866 N N . LEU B 1 254 ? -6.809 -26.734 -13.773 1 93.5 254 LEU B N 1
ATOM 4867 C CA . LEU B 1 254 ? -5.84 -27.031 -14.82 1 93.5 254 LEU B CA 1
ATOM 4868 C C . LEU B 1 254 ? -6.418 -26.734 -16.203 1 93.5 254 LEU B C 1
ATOM 4870 O O . LEU B 1 254 ? -5.68 -26.672 -17.188 1 93.5 254 LEU B O 1
ATOM 4874 N N . PHE B 1 255 ? -7.648 -26.578 -16.219 1 90.38 255 PHE B N 1
ATOM 4875 C CA . PHE B 1 255 ? -8.336 -26.562 -17.516 1 90.38 255 PHE B CA 1
ATOM 4876 C C . PHE B 1 255 ? -7.988 -25.297 -18.297 1 90.38 255 PHE B C 1
ATOM 4878 O O . PHE B 1 255 ? -8.453 -24.203 -17.953 1 90.38 255 PHE B O 1
ATOM 4885 N N . LYS B 1 256 ? -7.227 -25.422 -19.312 1 89 256 LYS B N 1
ATOM 4886 C CA . LYS B 1 256 ? -6.828 -24.375 -20.25 1 89 256 LYS B CA 1
ATOM 4887 C C . LYS B 1 256 ? -6.383 -24.984 -21.578 1 89 256 LYS B C 1
ATOM 4889 O O . LYS B 1 256 ? -5.863 -26.109 -21.609 1 89 256 LYS B O 1
ATOM 4894 N N . PRO B 1 257 ? -6.57 -24.25 -22.625 1 87.94 257 PRO B N 1
ATOM 4895 C CA . PRO B 1 257 ? -6.266 -24.781 -23.953 1 87.94 257 PRO B CA 1
ATOM 4896 C C . PRO B 1 257 ? -4.832 -25.281 -24.078 1 87.94 257 PRO B C 1
ATOM 4898 O O . PRO B 1 257 ? -4.59 -26.312 -24.719 1 87.94 257 PRO B O 1
ATOM 4901 N N . GLU B 1 258 ? -3.918 -24.656 -23.469 1 90.94 258 GLU B N 1
ATOM 4902 C CA . GLU B 1 258 ? -2.51 -25.016 -23.578 1 90.94 258 GLU B CA 1
ATOM 4903 C C . GLU B 1 258 ? -2.236 -26.359 -22.922 1 90.94 258 GLU B C 1
ATOM 4905 O O . GLU B 1 258 ? -1.422 -27.141 -23.406 1 90.94 258 GLU B O 1
ATOM 4910 N N . LEU B 1 259 ? -2.912 -26.625 -21.844 1 93.5 259 LEU B N 1
ATOM 4911 C CA . LEU B 1 259 ? -2.742 -27.906 -21.156 1 93.5 259 LEU B CA 1
ATOM 4912 C C . LEU B 1 259 ? -3.307 -29.047 -21.969 1 93.5 259 LEU B C 1
ATOM 4914 O O . LEU B 1 259 ? -2.678 -30.109 -22.094 1 93.5 259 LEU B O 1
ATOM 4918 N N . LEU B 1 260 ? -4.453 -28.812 -22.562 1 93.19 260 LEU B N 1
ATOM 4919 C CA . LEU B 1 260 ? -5.066 -29.828 -23.391 1 93.19 260 LEU B CA 1
ATOM 4920 C C . LEU B 1 260 ? -4.168 -30.172 -24.578 1 93.19 260 LEU B C 1
ATOM 4922 O O . LEU B 1 260 ? -3.992 -31.359 -24.906 1 93.19 260 LEU B O 1
ATOM 4926 N N . LYS B 1 261 ? -3.6 -29.203 -25.078 1 93.19 261 LYS B N 1
ATOM 4927 C CA . LYS B 1 261 ? -2.75 -29.391 -26.25 1 93.19 261 LYS B CA 1
ATOM 4928 C C . LYS B 1 261 ? -1.51 -30.203 -25.906 1 93.19 261 LYS B C 1
ATOM 4930 O O . LYS B 1 261 ? -1.187 -31.172 -26.609 1 93.19 261 LYS B O 1
ATOM 4935 N N . VAL B 1 262 ? -0.838 -29.891 -24.828 1 95.75 262 VAL B N 1
ATOM 4936 C CA . VAL B 1 262 ? 0.431 -30.516 -24.484 1 95.75 262 VAL B CA 1
ATOM 4937 C C . VAL B 1 262 ? 0.191 -31.984 -24.109 1 95.75 262 VAL B C 1
ATOM 4939 O O . VAL B 1 262 ? 1.076 -32.812 -24.266 1 95.75 262 VAL B O 1
ATOM 4942 N N . HIS B 1 263 ? -0.978 -32.312 -23.719 1 96 263 HIS B N 1
ATOM 4943 C CA . HIS B 1 263 ? -1.29 -33.656 -23.297 1 96 263 HIS B CA 1
ATOM 4944 C C . HIS B 1 263 ? -2.137 -34.375 -24.328 1 96 263 HIS B C 1
ATOM 4946 O O . HIS B 1 263 ? -2.639 -35.469 -24.078 1 96 263 HIS B O 1
ATOM 4952 N N . ASN B 1 264 ? -2.383 -33.781 -25.438 1 95.12 264 ASN B N 1
ATOM 4953 C CA . ASN B 1 264 ? -3.141 -34.344 -26.547 1 95.12 264 ASN B CA 1
ATOM 4954 C C . ASN B 1 264 ? -4.555 -34.719 -26.125 1 95.12 264 ASN B C 1
ATOM 4956 O O . ASN B 1 264 ? -5.008 -35.844 -26.406 1 95.12 264 ASN B O 1
ATOM 4960 N N . ILE B 1 265 ? -5.094 -33.781 -25.359 1 92.62 265 ILE B N 1
ATOM 4961 C CA . ILE B 1 265 ? -6.48 -33.969 -24.938 1 92.62 265 ILE B CA 1
ATOM 4962 C C . ILE B 1 265 ? -7.398 -33.156 -25.844 1 92.62 265 ILE B C 1
ATOM 4964 O O . ILE B 1 265 ? -7.164 -31.953 -26.062 1 92.62 265 ILE B O 1
ATOM 4968 N N . GLU B 1 266 ? -8.445 -33.75 -26.375 1 87.25 266 GLU B N 1
ATOM 4969 C CA . GLU B 1 266 ? -9.359 -33.094 -27.297 1 87.25 266 GLU B CA 1
ATOM 4970 C C . GLU B 1 266 ? -10.117 -31.969 -26.594 1 87.25 266 GLU B C 1
ATOM 4972 O O . GLU B 1 266 ? -10.578 -32.125 -25.469 1 87.25 266 GLU B O 1
ATOM 4977 N N . GLN B 1 267 ? -10.023 -30.859 -27.219 1 80.69 267 GLN B N 1
ATOM 4978 C CA . GLN B 1 267 ? -10.758 -29.719 -26.672 1 80.69 267 GLN B CA 1
ATOM 4979 C C . GLN B 1 267 ? -12.258 -29.859 -26.938 1 80.69 267 GLN B C 1
ATOM 4981 O O . GLN B 1 267 ? -12.664 -30.281 -28.016 1 80.69 267 GLN B O 1
ATOM 4986 N N . ASP B 1 268 ? -12.93 -29.688 -25.859 1 72.88 268 ASP B N 1
ATOM 4987 C CA . ASP B 1 268 ? -14.375 -29.656 -26.016 1 72.88 268 ASP B CA 1
ATOM 4988 C C . ASP B 1 268 ? -14.812 -28.453 -26.844 1 72.88 268 ASP B C 1
ATOM 4990 O O . ASP B 1 268 ? -14.539 -27.297 -26.469 1 72.88 268 ASP B O 1
ATOM 4994 N N . SER B 1 269 ? -15.359 -28.625 -27.938 1 67.19 269 SER B N 1
ATOM 4995 C CA . SER B 1 269 ? -15.75 -27.578 -28.875 1 67.19 269 SER B CA 1
ATOM 4996 C C . SER B 1 269 ? -16.844 -26.688 -28.266 1 67.19 269 SER B C 1
ATOM 4998 O O . SER B 1 269 ? -17 -25.547 -28.688 1 67.19 269 SER B O 1
ATOM 5000 N N . GLU B 1 270 ? -17.438 -27.109 -27.266 1 68.06 270 GLU B N 1
ATOM 5001 C CA . GLU B 1 270 ? -18.578 -26.391 -26.719 1 68.06 270 GLU B CA 1
ATOM 5002 C C . GLU B 1 270 ? -18.125 -25.344 -25.688 1 68.06 270 GLU B C 1
ATOM 5004 O O . GLU B 1 270 ? -18.875 -24.406 -25.375 1 68.06 270 GLU B O 1
ATOM 5009 N N . PHE B 1 271 ? -16.875 -25.531 -25.281 1 74.06 271 PHE B N 1
ATOM 5010 C CA . PHE B 1 271 ? -16.438 -24.609 -24.234 1 74.06 271 PHE B CA 1
ATOM 5011 C C . PHE B 1 271 ? -15.562 -23.5 -24.812 1 74.06 271 PHE B C 1
ATOM 5013 O O . PHE B 1 271 ? -14.531 -23.781 -25.438 1 74.06 271 PHE B O 1
ATOM 5020 N N . ASP B 1 272 ? -16.031 -22.297 -24.625 1 72.19 272 ASP B N 1
ATOM 5021 C CA . ASP B 1 272 ? -15.297 -21.125 -25.078 1 72.19 272 ASP B CA 1
ATOM 5022 C C . ASP B 1 272 ? -14.391 -20.578 -23.984 1 72.19 272 ASP B C 1
ATOM 5024 O O . ASP B 1 272 ? -14.836 -19.797 -23.141 1 72.19 272 ASP B O 1
ATOM 5028 N N . PHE B 1 273 ? -13.109 -20.953 -24.047 1 72.38 273 PHE B N 1
ATOM 5029 C CA . PHE B 1 273 ? -12.125 -20.562 -23.031 1 72.38 273 PHE B CA 1
ATOM 5030 C C . PHE B 1 273 ? -11.984 -19.047 -22.969 1 72.38 273 PHE B C 1
ATOM 5032 O O . PHE B 1 273 ? -11.852 -18.484 -21.875 1 72.38 273 PHE B O 1
ATOM 5039 N N . ARG B 1 274 ? -11.953 -18.469 -24.031 1 65.62 274 ARG B N 1
ATOM 5040 C CA . ARG B 1 274 ? -11.766 -17.016 -24.094 1 65.62 274 ARG B CA 1
ATOM 5041 C C . ARG B 1 274 ? -12.906 -16.281 -23.391 1 65.62 274 ARG B C 1
ATOM 5043 O O . ARG B 1 274 ? -12.672 -15.352 -22.625 1 65.62 274 ARG B O 1
ATOM 5050 N N . LYS B 1 275 ? -13.992 -16.703 -23.766 1 66.12 275 LYS B N 1
ATOM 5051 C CA . LYS B 1 275 ? -15.188 -16.078 -23.203 1 66.12 275 LYS B CA 1
ATOM 5052 C C . LYS B 1 275 ? -15.219 -16.234 -21.672 1 66.12 275 LYS B C 1
ATOM 5054 O O . LYS B 1 275 ? -15.562 -15.289 -20.969 1 66.12 275 LYS B O 1
ATOM 5059 N N . TYR B 1 276 ? -14.852 -17.344 -21.219 1 66.19 276 TYR B N 1
ATOM 5060 C CA . TYR B 1 276 ? -14.875 -17.641 -19.797 1 66.19 276 TYR B CA 1
ATOM 5061 C C . TYR B 1 276 ? -13.945 -16.703 -19.031 1 66.19 276 TYR B C 1
ATOM 5063 O O . TYR B 1 276 ? -14.312 -16.172 -17.969 1 66.19 276 TYR B O 1
ATOM 5071 N N . PHE B 1 277 ? -12.891 -16.375 -19.547 1 62.69 277 PHE B N 1
ATOM 5072 C CA . PHE B 1 277 ? -11.883 -15.641 -18.797 1 62.69 277 PHE B CA 1
ATOM 5073 C C . PHE B 1 277 ? -12.031 -14.133 -19 1 62.69 277 PHE B C 1
ATOM 5075 O O . PHE B 1 277 ? -11.539 -13.336 -18.203 1 62.69 277 PHE B O 1
ATOM 5082 N N . THR B 1 278 ? -12.758 -13.789 -20.125 1 61 278 THR B N 1
ATOM 5083 C CA . THR B 1 278 ? -12.914 -12.367 -20.406 1 61 278 THR B CA 1
ATOM 5084 C C . THR B 1 278 ? -14.219 -11.844 -19.812 1 61 278 THR B C 1
ATOM 5086 O O . THR B 1 278 ? -14.32 -10.672 -19.453 1 61 278 THR B O 1
ATOM 5089 N N . GLU B 1 279 ? -15.195 -12.695 -19.797 1 60.75 279 GLU B N 1
ATOM 5090 C CA . GLU B 1 279 ? -16.531 -12.203 -19.453 1 60.75 279 GLU B CA 1
ATOM 5091 C C . GLU B 1 279 ? -16.859 -12.461 -17.984 1 60.75 279 GLU B C 1
ATOM 5093 O O . GLU B 1 279 ? -18.031 -12.438 -17.594 1 60.75 279 GLU B O 1
ATOM 5098 N N . TYR B 1 280 ? -16.047 -12.156 -17.141 1 59.94 280 TYR B N 1
ATOM 5099 C CA . TYR B 1 280 ? -16.312 -12.305 -15.719 1 59.94 280 TYR B CA 1
ATOM 5100 C C . TYR B 1 280 ? -17.234 -13.492 -15.461 1 59.94 280 TYR B C 1
ATOM 5102 O O . TYR B 1 280 ? -18.25 -13.367 -14.781 1 59.94 280 TYR B O 1
ATOM 5110 N N . ALA B 1 281 ? -17.062 -14.602 -15.906 1 58.84 281 ALA B N 1
ATOM 5111 C CA . ALA B 1 281 ? -17.891 -15.805 -15.961 1 58.84 281 ALA B CA 1
ATOM 5112 C C . ALA B 1 281 ? -18.094 -16.391 -14.57 1 58.84 281 ALA B C 1
ATOM 5114 O O . ALA B 1 281 ? -19.062 -17.109 -14.328 1 58.84 281 ALA B O 1
ATOM 5115 N N . MET B 1 282 ? -17.328 -15.875 -13.695 1 61.41 282 MET B N 1
ATOM 5116 C CA . MET B 1 282 ? -17.391 -16.484 -12.367 1 61.41 282 MET B CA 1
ATOM 5117 C C . MET B 1 282 ? -18.688 -16.125 -11.672 1 61.41 282 MET B C 1
ATOM 5119 O O . MET B 1 282 ? -19.094 -16.797 -10.719 1 61.41 282 MET B O 1
ATOM 5123 N N . ASN B 1 283 ? -19.234 -15.211 -12.242 1 62.94 283 ASN B N 1
ATOM 5124 C CA . ASN B 1 283 ? -20.516 -14.812 -11.641 1 62.94 283 ASN B CA 1
ATOM 5125 C C . ASN B 1 283 ? -21.703 -15.406 -12.391 1 62.94 283 ASN B C 1
ATOM 5127 O O . ASN B 1 283 ? -22.844 -15.031 -12.148 1 62.94 283 ASN B O 1
ATOM 5131 N N . LYS B 1 284 ? -21.422 -16.359 -13.375 1 74.06 284 LYS B N 1
ATOM 5132 C CA . LYS B 1 284 ? -22.469 -17.016 -14.148 1 74.06 284 LYS B CA 1
ATOM 5133 C C . LYS B 1 284 ? -22.469 -18.531 -13.906 1 74.06 284 LYS B C 1
ATOM 5135 O O . LYS B 1 284 ? -21.641 -19.25 -14.461 1 74.06 284 LYS B O 1
ATOM 5140 N N . PRO B 1 285 ? -23.344 -19 -13.125 1 76.25 285 PRO B N 1
ATOM 5141 C CA . PRO B 1 285 ? -23.359 -20.391 -12.703 1 76.25 285 PRO B CA 1
ATOM 5142 C C . PRO B 1 285 ? -23.328 -21.375 -13.883 1 76.25 285 PRO B C 1
ATOM 5144 O O . PRO B 1 285 ? -22.688 -22.406 -13.812 1 76.25 285 PRO B O 1
ATOM 5147 N N . GLU B 1 286 ? -23.984 -21.031 -14.906 1 78.5 286 GLU B N 1
ATOM 5148 C CA . GLU B 1 286 ? -24.062 -21.922 -16.062 1 78.5 286 GLU B CA 1
ATOM 5149 C C . GLU B 1 286 ? -22.688 -22.109 -16.703 1 78.5 286 GLU B C 1
ATOM 5151 O O . GLU B 1 286 ? -22.312 -23.219 -17.062 1 78.5 286 GLU B O 1
ATOM 5156 N N . LEU B 1 287 ? -21.984 -21.016 -16.797 1 77.31 287 LEU B N 1
ATOM 5157 C CA . LEU B 1 287 ? -20.656 -21.078 -17.375 1 77.31 287 LEU B CA 1
ATOM 5158 C C . LEU B 1 287 ? -19.688 -21.844 -16.469 1 77.31 287 LEU B C 1
ATOM 5160 O O . LEU B 1 287 ? -18.812 -22.562 -16.953 1 77.31 287 LEU B O 1
ATOM 5164 N N . MET B 1 288 ? -19.922 -21.719 -15.258 1 78.94 288 MET B N 1
ATOM 5165 C CA . MET B 1 288 ? -19.094 -22.438 -14.297 1 78.94 288 MET B CA 1
ATOM 5166 C C . MET B 1 288 ? -19.312 -23.938 -14.398 1 78.94 288 MET B C 1
ATOM 5168 O O . MET B 1 288 ? -18.375 -24.719 -14.32 1 78.94 288 MET B O 1
ATOM 5172 N N . GLU B 1 289 ? -20.562 -24.297 -14.555 1 82.69 289 GLU B N 1
ATOM 5173 C CA . GLU B 1 289 ? -20.906 -25.719 -14.672 1 82.69 289 GLU B CA 1
ATOM 5174 C C . GLU B 1 289 ? -20.344 -26.312 -15.961 1 82.69 289 GLU B C 1
ATOM 5176 O O . GLU B 1 289 ? -19.875 -27.453 -15.977 1 82.69 289 GLU B O 1
ATOM 5181 N N . GLN B 1 290 ? -20.406 -25.531 -16.969 1 82.62 290 GLN B N 1
ATOM 5182 C CA . GLN B 1 290 ? -19.844 -25.984 -18.234 1 82.62 290 GLN B CA 1
ATOM 5183 C C . GLN B 1 290 ? -18.328 -26.188 -18.125 1 82.62 290 GLN B C 1
ATOM 5185 O O . GLN B 1 290 ? -17.797 -27.156 -18.656 1 82.62 290 GLN B O 1
ATOM 5190 N N . MET B 1 291 ? -17.703 -25.297 -17.484 1 83.69 291 MET B N 1
ATOM 5191 C CA . MET B 1 291 ? -16.266 -25.391 -17.281 1 83.69 291 MET B CA 1
ATOM 5192 C C . MET B 1 291 ? -15.922 -26.641 -16.453 1 83.69 291 MET B C 1
ATOM 5194 O O . MET B 1 291 ? -14.984 -27.359 -16.797 1 83.69 291 MET B O 1
ATOM 5198 N N . LYS B 1 292 ? -16.688 -26.891 -15.5 1 86.88 292 LYS B N 1
ATOM 5199 C CA . LYS B 1 292 ? -16.469 -28.047 -14.641 1 86.88 292 LYS B CA 1
ATOM 5200 C C . LYS B 1 292 ? -16.594 -29.344 -15.438 1 86.88 292 LYS B C 1
ATOM 5202 O O . LYS B 1 292 ? -15.773 -30.25 -15.281 1 86.88 292 LYS B O 1
ATOM 5207 N N . ARG B 1 293 ? -17.562 -29.391 -16.266 1 88.31 293 ARG B N 1
ATOM 5208 C CA . ARG B 1 293 ? -17.766 -30.594 -17.094 1 88.31 293 ARG B CA 1
ATOM 5209 C C . ARG B 1 293 ? -16.641 -30.781 -18.094 1 88.31 293 ARG B C 1
ATOM 5211 O O . ARG B 1 293 ? -16.156 -31.906 -18.281 1 88.31 293 ARG B O 1
ATOM 5218 N N . ALA B 1 294 ? -16.281 -29.734 -18.656 1 88.56 294 ALA B N 1
ATOM 5219 C CA . ALA B 1 294 ? -15.211 -29.797 -19.656 1 88.56 294 ALA B CA 1
ATOM 5220 C C . ALA B 1 294 ? -13.891 -30.219 -19.016 1 88.56 294 ALA B C 1
ATOM 5222 O O . ALA B 1 294 ? -13.117 -30.984 -19.609 1 88.56 294 ALA B O 1
ATOM 5223 N N . ALA B 1 295 ? -13.688 -29.797 -17.859 1 92.31 295 ALA B N 1
ATOM 5224 C CA . ALA B 1 295 ? -12.438 -30.062 -17.156 1 92.31 295 ALA B CA 1
ATOM 5225 C C . ALA B 1 295 ? -12.305 -31.531 -16.812 1 92.31 295 ALA B C 1
ATOM 5227 O O . ALA B 1 295 ? -11.195 -32.031 -16.609 1 92.31 295 ALA B O 1
ATOM 5228 N N . MET B 1 296 ? -13.477 -32.25 -16.797 1 92.69 296 MET B N 1
ATOM 5229 C CA . MET B 1 296 ? -13.469 -33.656 -16.391 1 92.69 296 MET B CA 1
ATOM 5230 C C . MET B 1 296 ? -12.836 -34.531 -17.469 1 92.69 296 MET B C 1
ATOM 5232 O O . MET B 1 296 ? -12.523 -35.688 -17.234 1 92.69 296 MET B O 1
ATOM 5236 N N . LYS B 1 297 ? -12.562 -33.969 -18.594 1 91.88 297 LYS B N 1
ATOM 5237 C CA . LYS B 1 297 ? -11.914 -34.688 -19.688 1 91.88 297 LYS B CA 1
ATOM 5238 C C . LYS B 1 297 ? -10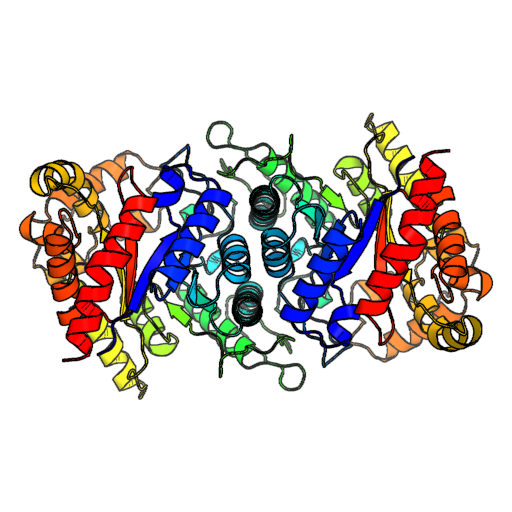.43 -34.906 -19.375 1 91.88 297 LYS B C 1
ATOM 5240 O O . LYS B 1 297 ? -9.789 -35.75 -20 1 91.88 297 LYS B O 1
ATOM 5245 N N . ILE B 1 298 ? -9.922 -34.125 -18.531 1 95.62 298 ILE B N 1
ATOM 5246 C CA . ILE B 1 298 ? -8.523 -34.312 -18.156 1 95.62 298 ILE B CA 1
ATOM 5247 C C . ILE B 1 298 ? -8.359 -35.594 -17.375 1 95.62 298 ILE B C 1
ATOM 5249 O O . ILE B 1 298 ? -9.016 -35.812 -16.344 1 95.62 298 ILE B O 1
ATOM 5253 N N . PRO B 1 299 ? -7.527 -36.5 -17.875 1 96.62 299 PRO B N 1
ATOM 5254 C CA . PRO B 1 299 ? -7.344 -37.781 -17.172 1 96.62 299 PRO B CA 1
ATOM 5255 C C . PRO B 1 299 ? -6.754 -37.594 -15.773 1 96.62 299 PRO B C 1
ATOM 5257 O O . PRO B 1 299 ? -5.941 -36.719 -15.547 1 96.62 299 PRO B O 1
ATOM 5260 N N . ASP B 1 300 ? -7.102 -38.5 -14.883 1 96.94 300 ASP B N 1
ATOM 5261 C CA . ASP B 1 300 ? -6.57 -38.469 -13.523 1 96.94 300 ASP B CA 1
ATOM 5262 C C . ASP B 1 300 ? -5.047 -38.531 -13.523 1 96.94 300 ASP B C 1
ATOM 5264 O O . ASP B 1 300 ? -4.391 -37.906 -12.711 1 96.94 300 ASP B O 1
ATOM 5268 N N . SER B 1 301 ? -4.539 -39.375 -14.414 1 96.06 301 SER B N 1
ATOM 5269 C CA . SER B 1 301 ? -3.096 -39.562 -14.484 1 96.06 301 SER B CA 1
ATOM 5270 C C . SER B 1 301 ? -2.369 -38.25 -14.797 1 96.06 301 SER B C 1
ATOM 5272 O O . SER B 1 301 ? -1.235 -38.062 -14.359 1 96.06 301 SER B O 1
ATOM 5274 N N . VAL B 1 302 ? -3.051 -37.344 -15.523 1 97.19 302 VAL B N 1
ATOM 5275 C CA . VAL B 1 302 ? -2.492 -36.062 -15.852 1 97.19 302 VAL B CA 1
ATOM 5276 C C . VAL B 1 302 ? -2.682 -35.094 -14.672 1 97.19 302 VAL B C 1
ATOM 5278 O O . VAL B 1 302 ? -1.724 -34.469 -14.219 1 97.19 302 VAL B O 1
ATOM 5281 N N . ALA B 1 303 ? -3.895 -35.062 -14.156 1 97.62 303 ALA B N 1
ATOM 5282 C CA . ALA B 1 303 ? -4.246 -34.125 -13.102 1 97.62 303 ALA B CA 1
ATOM 5283 C C . ALA B 1 303 ? -3.432 -34.375 -11.836 1 97.62 303 ALA B C 1
ATOM 5285 O O . ALA B 1 303 ? -3.037 -33.438 -11.141 1 97.62 303 ALA B O 1
ATOM 5286 N N . ARG B 1 304 ? -3.123 -35.594 -11.602 1 96.44 304 ARG B N 1
ATOM 5287 C CA . ARG B 1 304 ? -2.443 -36 -10.383 1 96.44 304 ARG B CA 1
ATOM 5288 C C . ARG B 1 304 ? -1.005 -35.5 -10.359 1 96.44 304 ARG B C 1
ATOM 5290 O O . ARG B 1 304 ? -0.412 -35.344 -9.289 1 96.44 304 ARG B O 1
ATOM 5297 N N . THR B 1 305 ? -0.46 -35.25 -11.492 1 97.12 305 THR B N 1
ATOM 5298 C CA . THR B 1 305 ? 0.936 -34.812 -11.57 1 97.12 305 THR B CA 1
ATOM 5299 C C . THR B 1 305 ? 1.09 -33.375 -11.141 1 97.12 305 THR B C 1
ATOM 5301 O O . THR B 1 305 ? 2.205 -32.906 -10.898 1 97.12 305 THR B O 1
ATOM 5304 N N . ALA B 1 306 ? -0.045 -32.656 -11.008 1 97.62 306 ALA B N 1
ATOM 5305 C CA . ALA B 1 306 ? -0.008 -31.203 -10.82 1 97.62 306 ALA B CA 1
ATOM 5306 C C . ALA B 1 306 ? -0.054 -30.828 -9.344 1 97.62 306 ALA B C 1
ATOM 5308 O O . ALA B 1 306 ? 0.126 -29.656 -8.984 1 97.62 306 ALA B O 1
ATOM 5309 N N . ILE B 1 307 ? -0.253 -31.797 -8.461 1 97.19 307 ILE B N 1
ATOM 5310 C CA . ILE B 1 307 ? -0.464 -31.484 -7.051 1 97.19 307 ILE B CA 1
ATOM 5311 C C . ILE B 1 307 ? 0.279 -32.5 -6.18 1 97.19 307 ILE B C 1
ATOM 5313 O O . ILE B 1 307 ? 0.406 -33.656 -6.547 1 97.19 307 ILE B O 1
ATOM 5317 N N . GLY B 1 308 ? 0.883 -32.031 -5.098 1 97.56 308 GLY B N 1
ATOM 5318 C CA . GLY B 1 308 ? 1.412 -32.938 -4.074 1 97.56 308 GLY B CA 1
ATOM 5319 C C . GLY B 1 308 ? 0.391 -33.281 -3.01 1 97.56 308 GLY B C 1
ATOM 5320 O O . GLY B 1 308 ? 0.012 -32.438 -2.195 1 97.56 308 GLY B O 1
ATOM 5321 N N . VAL B 1 309 ? -0.034 -34.5 -3.012 1 97.31 309 VAL B N 1
ATOM 5322 C CA . VAL B 1 309 ? -1.054 -34.938 -2.066 1 97.31 309 VAL B CA 1
ATOM 5323 C C . VAL B 1 309 ? -0.574 -36.188 -1.333 1 97.31 309 VAL B C 1
ATOM 5325 O O . VAL B 1 309 ? -0.212 -37.188 -1.963 1 97.31 309 VAL B O 1
ATOM 5328 N N . GLY B 1 310 ? -0.54 -36.125 -0.062 1 97.25 310 GLY B N 1
ATOM 5329 C CA . GLY B 1 310 ? -0.122 -37.281 0.734 1 97.25 310 GLY B CA 1
ATOM 5330 C C . GLY B 1 310 ? 0.983 -36.938 1.719 1 97.25 310 GLY B C 1
ATOM 5331 O O . GLY B 1 310 ? 0.946 -35.906 2.375 1 97.25 310 GLY B O 1
ATOM 5332 N N . LYS B 1 311 ? 1.879 -37.906 1.95 1 97.38 311 LYS B N 1
ATOM 5333 C CA . LYS B 1 311 ? 3.002 -37.75 2.869 1 97.38 311 LYS B CA 1
ATOM 5334 C C . LYS B 1 311 ? 4.145 -36.969 2.217 1 97.38 311 LYS B C 1
ATOM 5336 O O . LYS B 1 311 ? 4.105 -36.688 1.018 1 97.38 311 LYS B O 1
ATOM 5341 N N . PRO B 1 312 ? 5.148 -36.562 3.049 1 97.81 312 PRO B N 1
ATOM 5342 C CA . PRO B 1 312 ? 6.258 -35.75 2.502 1 97.81 312 PRO B CA 1
ATOM 5343 C C . PRO B 1 312 ? 6.914 -36.438 1.296 1 97.81 312 PRO B C 1
ATOM 5345 O O . PRO B 1 312 ? 7.266 -35.75 0.326 1 97.81 312 PRO B O 1
ATOM 5348 N N . ASP B 1 313 ? 6.961 -37.688 1.301 1 97.69 313 ASP B N 1
ATOM 5349 C CA . ASP B 1 313 ? 7.582 -38.406 0.19 1 97.69 313 ASP B CA 1
ATOM 5350 C C . ASP B 1 313 ? 6.789 -38.219 -1.101 1 97.69 313 ASP B C 1
ATOM 5352 O O . ASP B 1 313 ? 7.367 -38.125 -2.184 1 97.69 313 ASP B O 1
ATOM 5356 N N . ASP B 1 314 ? 5.492 -38.219 -0.998 1 97.44 314 ASP B N 1
ATOM 5357 C CA . ASP B 1 314 ? 4.633 -38 -2.154 1 97.44 314 ASP B CA 1
ATOM 5358 C C . ASP B 1 314 ? 4.844 -36.594 -2.719 1 97.44 314 ASP B C 1
ATOM 5360 O O . ASP B 1 314 ? 4.902 -36.406 -3.936 1 97.44 314 ASP B O 1
ATOM 5364 N N . VAL B 1 315 ? 4.945 -35.656 -1.833 1 98.31 315 VAL B N 1
ATOM 5365 C CA . VAL B 1 315 ? 5.156 -34.25 -2.217 1 98.31 315 VAL B CA 1
ATOM 5366 C C . VAL B 1 315 ? 6.523 -34.094 -2.885 1 98.31 315 VAL B C 1
ATOM 5368 O O . VAL B 1 315 ? 6.645 -33.438 -3.92 1 98.31 315 VAL B O 1
ATOM 5371 N N . ILE B 1 316 ? 7.531 -34.719 -2.322 1 98.31 316 ILE B N 1
ATOM 5372 C CA . ILE B 1 316 ? 8.891 -34.688 -2.861 1 98.31 316 ILE B CA 1
ATOM 5373 C C . ILE B 1 316 ? 8.891 -35.219 -4.289 1 98.31 316 ILE B C 1
ATOM 5375 O O . ILE B 1 316 ? 9.5 -34.625 -5.184 1 98.31 316 ILE B O 1
ATOM 5379 N N . GLN B 1 317 ? 8.203 -36.312 -4.477 1 97.94 317 GLN B N 1
ATOM 5380 C CA . GLN B 1 317 ? 8.141 -36.906 -5.805 1 97.94 317 GLN B CA 1
ATOM 5381 C C . GLN B 1 317 ? 7.527 -35.938 -6.816 1 97.94 317 GLN B C 1
ATOM 5383 O O . GLN B 1 317 ? 8.023 -35.812 -7.938 1 97.94 317 GLN B O 1
ATOM 5388 N N . MET B 1 318 ? 6.461 -35.344 -6.418 1 98.06 318 MET B N 1
ATOM 5389 C CA . MET B 1 318 ? 5.816 -34.375 -7.289 1 98.06 318 MET B CA 1
ATOM 5390 C C . MET B 1 318 ? 6.758 -33.219 -7.594 1 98.06 318 MET B C 1
ATOM 5392 O O . MET B 1 318 ? 6.891 -32.781 -8.75 1 98.06 318 MET B O 1
ATOM 5396 N N . LEU B 1 319 ? 7.449 -32.656 -6.625 1 98.5 319 LEU B N 1
ATOM 5397 C CA . LEU B 1 319 ? 8.375 -31.547 -6.797 1 98.5 319 LEU B CA 1
ATOM 5398 C C . LEU B 1 319 ? 9.531 -31.938 -7.707 1 98.5 319 LEU B C 1
ATOM 5400 O O . LEU B 1 319 ? 9.977 -31.125 -8.523 1 98.5 319 LEU B O 1
ATOM 5404 N N . GLU B 1 320 ? 10.008 -33.156 -7.582 1 98.19 320 GLU B N 1
ATOM 5405 C CA . GLU B 1 320 ? 11.102 -33.656 -8.422 1 98.19 320 GLU B CA 1
ATOM 5406 C C . GLU B 1 320 ? 10.711 -33.625 -9.898 1 98.19 320 GLU B C 1
ATOM 5408 O O . GLU B 1 320 ? 11.531 -33.312 -10.758 1 98.19 320 GLU B O 1
ATOM 5413 N N . ARG B 1 321 ? 9.469 -34 -10.18 1 98 321 ARG B N 1
ATOM 5414 C CA . ARG B 1 321 ? 8.992 -33.969 -11.555 1 98 321 ARG B CA 1
ATOM 5415 C C . ARG B 1 321 ? 9.047 -32.531 -12.102 1 98 321 ARG B C 1
ATOM 5417 O O . ARG B 1 321 ? 9.453 -32.312 -13.25 1 98 321 ARG B O 1
ATOM 5424 N N . PHE B 1 322 ? 8.648 -31.547 -11.289 1 98.56 322 PHE B N 1
ATOM 5425 C CA . PHE B 1 322 ? 8.656 -30.156 -11.727 1 98.56 322 PHE B CA 1
ATOM 5426 C C . PHE B 1 322 ? 10.078 -29.625 -11.828 1 98.56 322 PHE B C 1
ATOM 5428 O O . PHE B 1 322 ? 10.383 -28.797 -12.695 1 98.56 322 PHE B O 1
ATOM 5435 N N . ILE B 1 323 ? 10.961 -30.078 -10.938 1 98.31 323 ILE B N 1
ATOM 5436 C CA . ILE B 1 323 ? 12.359 -29.688 -11.031 1 98.31 323 ILE B CA 1
ATOM 5437 C C . ILE B 1 323 ? 12.953 -30.172 -12.344 1 98.31 323 ILE B C 1
ATOM 5439 O O . ILE B 1 323 ? 13.641 -29.422 -13.039 1 98.31 323 ILE B O 1
ATOM 5443 N N . LYS B 1 324 ? 12.648 -31.422 -12.688 1 97.75 324 LYS B N 1
ATOM 5444 C CA . LYS B 1 324 ? 13.109 -31.984 -13.961 1 97.75 324 LYS B CA 1
ATOM 5445 C C . LYS B 1 324 ? 12.547 -31.188 -15.133 1 97.75 324 LYS B C 1
ATOM 5447 O O . LYS B 1 324 ? 13.203 -31.062 -16.172 1 97.75 324 LYS B O 1
ATOM 5452 N N . ALA B 1 325 ? 11.344 -30.625 -14.906 1 98.25 325 ALA B N 1
ATOM 5453 C CA . ALA B 1 325 ? 10.688 -29.844 -15.945 1 98.25 325 ALA B CA 1
ATOM 5454 C C . ALA B 1 325 ? 11.273 -28.438 -16.031 1 98.25 325 ALA B C 1
ATOM 5456 O O . ALA B 1 325 ? 10.992 -27.688 -16.969 1 98.25 325 ALA B O 1
ATOM 5457 N N . GLY B 1 326 ? 12.047 -28.016 -15.031 1 97.62 326 GLY B N 1
ATOM 5458 C CA . GLY B 1 326 ? 12.75 -26.75 -15.141 1 97.62 326 GLY B CA 1
ATOM 5459 C C . GLY B 1 326 ? 12.445 -25.797 -14 1 97.62 326 GLY B C 1
ATOM 5460 O O . GLY B 1 326 ? 12.977 -24.688 -13.961 1 97.62 326 GLY B O 1
ATOM 5461 N N . THR B 1 327 ? 11.633 -26.219 -13.047 1 98.44 327 THR B N 1
ATOM 5462 C CA . THR B 1 327 ? 11.312 -25.359 -11.914 1 98.44 327 THR B CA 1
ATOM 5463 C C . THR B 1 327 ? 12.531 -25.172 -11.016 1 98.44 327 THR B C 1
ATOM 5465 O O . THR B 1 327 ? 13.227 -26.141 -10.695 1 98.44 327 THR B O 1
ATOM 5468 N N . ASN B 1 328 ? 12.789 -23.922 -10.648 1 98.38 328 ASN B N 1
ATOM 5469 C CA . ASN B 1 328 ? 13.898 -23.688 -9.719 1 98.38 328 ASN B CA 1
ATOM 5470 C C . ASN B 1 328 ? 13.461 -22.844 -8.531 1 98.38 328 ASN B C 1
ATOM 5472 O O . ASN B 1 328 ? 14.289 -22.422 -7.715 1 98.38 328 ASN B O 1
ATOM 5476 N N . HIS B 1 329 ? 12.18 -22.562 -8.383 1 98.81 329 HIS B N 1
ATOM 5477 C CA . HIS B 1 329 ? 11.594 -21.812 -7.273 1 98.81 329 HIS B CA 1
ATOM 5478 C C . HIS B 1 329 ? 10.133 -22.203 -7.07 1 98.81 329 HIS B C 1
ATOM 5480 O O . HIS B 1 329 ? 9.281 -21.906 -7.914 1 98.81 329 HIS B O 1
ATOM 5486 N N . PHE B 1 330 ? 9.852 -22.828 -5.926 1 98.69 330 PHE B N 1
ATOM 5487 C CA . PHE B 1 330 ? 8.477 -23.234 -5.66 1 98.69 330 PHE B CA 1
ATOM 5488 C C . PHE B 1 330 ? 7.766 -22.219 -4.777 1 98.69 330 PHE B C 1
ATOM 5490 O O . PHE B 1 330 ? 8.344 -21.719 -3.805 1 98.69 330 PHE B O 1
ATOM 5497 N N . ILE B 1 331 ? 6.578 -21.875 -5.117 1 98.44 331 ILE B N 1
ATOM 5498 C CA . ILE B 1 331 ? 5.633 -21.125 -4.305 1 98.44 331 ILE B CA 1
ATOM 5499 C C . ILE B 1 331 ? 4.473 -22.016 -3.895 1 98.44 331 ILE B C 1
ATOM 5501 O O . ILE B 1 331 ? 3.541 -22.234 -4.672 1 98.44 331 ILE B O 1
ATOM 5505 N N . ILE B 1 332 ? 4.492 -22.422 -2.695 1 98 332 ILE B N 1
ATOM 5506 C CA . ILE B 1 332 ? 3.611 -23.516 -2.27 1 98 332 ILE B CA 1
ATOM 5507 C C . ILE B 1 332 ? 2.305 -22.938 -1.73 1 98 332 ILE B C 1
ATOM 5509 O O . ILE B 1 332 ? 2.318 -22.016 -0.911 1 98 332 ILE B O 1
ATOM 5513 N N . ARG B 1 333 ? 1.257 -23.469 -2.189 1 96.44 333 ARG B N 1
ATOM 5514 C CA . ARG B 1 333 ? -0.059 -23.266 -1.594 1 96.44 333 ARG B CA 1
ATOM 5515 C C . ARG B 1 333 ? -0.464 -24.453 -0.73 1 96.44 333 ARG B C 1
ATOM 5517 O O . ARG B 1 333 ? -0.7 -25.547 -1.245 1 96.44 333 ARG B O 1
ATOM 5524 N N . PHE B 1 334 ? -0.586 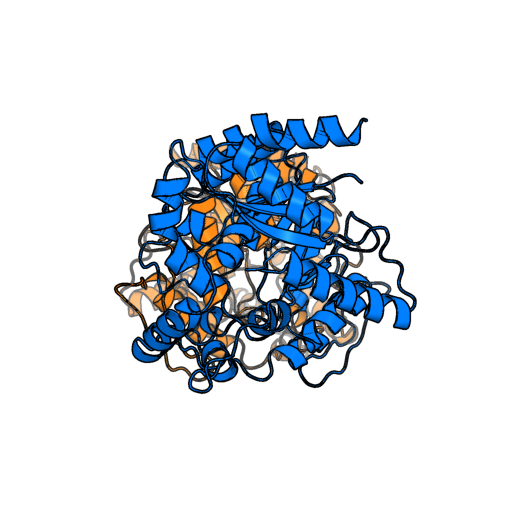-24.188 0.542 1 96.12 334 PHE B N 1
ATOM 5525 C CA . PHE B 1 334 ? -0.976 -25.266 1.45 1 96.12 334 PHE B CA 1
ATOM 5526 C C . PHE B 1 334 ? -2.494 -25.359 1.562 1 96.12 334 PHE B C 1
ATOM 5528 O O . PHE B 1 334 ? -3.162 -24.359 1.831 1 96.12 334 PHE B O 1
ATOM 5535 N N . TRP B 1 335 ? -2.945 -26.5 1.359 1 92.38 335 TRP B N 1
ATOM 5536 C CA . TRP B 1 335 ? -4.375 -26.75 1.51 1 92.38 335 TRP B CA 1
ATOM 5537 C C . TRP B 1 335 ? -4.648 -27.594 2.752 1 92.38 335 TRP B C 1
ATOM 5539 O O . TRP B 1 335 ? -3.73 -28.203 3.314 1 92.38 335 TRP B O 1
ATOM 5549 N N . GLY B 1 336 ? -5.945 -27.547 3.205 1 87.06 336 GLY B N 1
ATOM 5550 C CA . GLY B 1 336 ? -6.355 -28.328 4.355 1 87.06 336 GLY B CA 1
ATOM 5551 C C . GLY B 1 336 ? -6.383 -27.531 5.645 1 87.06 336 GLY B C 1
ATOM 5552 O O . GLY B 1 336 ? -6.09 -26.344 5.648 1 87.06 336 GLY B O 1
ATOM 5553 N N . GLU B 1 337 ? -6.812 -28.094 6.879 1 83.19 337 GLU B N 1
ATOM 5554 C CA . GLU B 1 337 ? -7.023 -27.391 8.141 1 83.19 337 GLU B CA 1
ATOM 5555 C C . GLU B 1 337 ? -5.723 -27.266 8.93 1 83.19 337 GLU B C 1
ATOM 5557 O O . GLU B 1 337 ? -5.617 -26.453 9.844 1 83.19 337 GLU B O 1
ATOM 5562 N N . GLY B 1 338 ? -4.695 -27.688 8.562 1 90.06 338 GLY B N 1
ATOM 5563 C CA . GLY B 1 338 ? -3.445 -27.672 9.305 1 90.06 338 GLY B CA 1
ATOM 5564 C C . GLY B 1 338 ? -2.381 -26.797 8.672 1 90.06 338 GLY B C 1
ATOM 5565 O O . GLY B 1 338 ? -1.293 -27.281 8.344 1 90.06 338 GLY B O 1
ATOM 5566 N N . TYR B 1 339 ? -2.732 -25.484 8.641 1 94.44 339 TYR B N 1
ATOM 5567 C CA . TYR B 1 339 ? -1.893 -24.531 7.918 1 94.44 339 TYR B CA 1
ATOM 5568 C C . TYR B 1 339 ? -0.497 -24.469 8.531 1 94.44 339 TYR B C 1
ATOM 5570 O O . TYR B 1 339 ? 0.502 -24.641 7.828 1 94.44 339 TYR B O 1
ATOM 5578 N N . PHE B 1 340 ? -0.4 -24.297 9.867 1 96.75 340 PHE B N 1
ATOM 5579 C CA . PHE B 1 340 ? 0.887 -24.188 10.539 1 96.75 340 PHE B CA 1
ATOM 5580 C C . PHE B 1 340 ? 1.641 -25.516 10.484 1 96.75 340 PHE B C 1
ATOM 5582 O O . PHE B 1 340 ? 2.857 -25.531 10.289 1 96.75 340 PHE B O 1
ATOM 5589 N N . ARG B 1 341 ? 0.929 -26.562 10.664 1 96.69 341 ARG B N 1
ATOM 5590 C CA . ARG B 1 341 ? 1.536 -27.891 10.586 1 96.69 341 ARG B CA 1
ATOM 5591 C C . ARG B 1 341 ? 2.109 -28.141 9.195 1 96.69 341 ARG B C 1
ATOM 5593 O O . ARG B 1 341 ? 3.176 -28.75 9.062 1 96.69 341 ARG B O 1
ATOM 5600 N N . SER B 1 342 ? 1.36 -27.75 8.188 1 97.56 342 SER B N 1
ATOM 5601 C CA . SER B 1 342 ? 1.83 -27.906 6.816 1 97.56 342 SER B CA 1
ATOM 5602 C C . SER B 1 342 ? 3.129 -27.141 6.582 1 97.56 342 SER B C 1
ATOM 5604 O O . SER B 1 342 ? 4.055 -27.672 5.957 1 97.56 342 SER B O 1
ATOM 5606 N N . ILE B 1 343 ? 3.18 -25.906 7.105 1 98 343 ILE B N 1
ATOM 5607 C CA . ILE B 1 343 ? 4.379 -25.078 6.977 1 98 343 ILE B CA 1
ATOM 5608 C C . ILE B 1 343 ? 5.551 -25.766 7.672 1 98 343 ILE B C 1
ATOM 5610 O O . ILE B 1 343 ? 6.648 -25.844 7.113 1 98 343 ILE B O 1
ATOM 5614 N N . GLU B 1 344 ? 5.289 -26.281 8.812 1 98.06 344 GLU B N 1
ATOM 5615 C CA . GLU B 1 344 ? 6.332 -26.953 9.586 1 98.06 344 GLU B CA 1
ATOM 5616 C C . GLU B 1 344 ? 6.793 -28.234 8.898 1 98.06 344 GLU B C 1
ATOM 5618 O O . GLU B 1 344 ? 7.992 -28.5 8.805 1 98.06 344 GLU B O 1
ATOM 5623 N N . GLN B 1 345 ? 5.816 -29.047 8.469 1 97.62 345 GLN B N 1
ATOM 5624 C CA . GLN B 1 345 ? 6.129 -30.328 7.828 1 97.62 345 GLN B CA 1
ATOM 5625 C C . GLN B 1 345 ? 6.941 -30.109 6.555 1 97.62 345 GLN B C 1
ATOM 5627 O O . GLN B 1 345 ? 7.926 -30.812 6.32 1 97.62 345 GLN B O 1
ATOM 5632 N N . PHE B 1 346 ? 6.566 -29.203 5.777 1 98.56 346 PHE B N 1
ATOM 5633 C CA . PHE B 1 346 ? 7.301 -28.906 4.555 1 98.56 346 PHE B CA 1
ATOM 5634 C C . PHE B 1 346 ? 8.711 -28.422 4.879 1 98.56 346 PHE B C 1
ATOM 5636 O O . PHE B 1 346 ? 9.68 -28.875 4.266 1 98.56 346 PHE B O 1
ATOM 5643 N N . GLY B 1 347 ? 8.828 -27.484 5.789 1 98.38 347 GLY B N 1
ATOM 5644 C CA . GLY B 1 347 ? 10.094 -26.906 6.184 1 98.38 347 GLY B CA 1
ATOM 5645 C C . GLY B 1 347 ? 11.047 -27.906 6.801 1 98.38 347 GLY B C 1
ATOM 5646 O O . GLY B 1 347 ? 12.258 -27.844 6.582 1 98.38 347 GLY B O 1
ATOM 5647 N N . ASN B 1 348 ? 10.516 -28.859 7.512 1 98.19 348 ASN B N 1
ATOM 5648 C CA . ASN B 1 348 ? 11.344 -29.781 8.273 1 98.19 348 ASN B CA 1
ATOM 5649 C C . ASN B 1 348 ? 11.656 -31.047 7.484 1 98.19 348 ASN B C 1
ATOM 5651 O O . ASN B 1 348 ? 12.656 -31.719 7.746 1 98.19 348 ASN B O 1
ATOM 5655 N N . LYS B 1 349 ? 10.805 -31.359 6.555 1 98.19 349 LYS B N 1
ATOM 5656 C CA . LYS B 1 349 ? 10.977 -32.656 5.902 1 98.19 349 LYS B CA 1
ATOM 5657 C C . LYS B 1 349 ? 11.312 -32.469 4.422 1 98.19 349 LYS B C 1
ATOM 5659 O O . LYS B 1 349 ? 12.195 -33.156 3.893 1 98.19 349 LYS B O 1
ATOM 5664 N N . VAL B 1 350 ? 10.641 -31.609 3.775 1 98.38 350 VAL B N 1
ATOM 5665 C CA . VAL B 1 350 ? 10.75 -31.516 2.322 1 98.38 350 VAL B CA 1
ATOM 5666 C C . VAL B 1 350 ? 11.953 -30.641 1.956 1 98.38 350 VAL B C 1
ATOM 5668 O O . VAL B 1 350 ? 12.805 -31.062 1.162 1 98.38 350 VAL B O 1
ATOM 5671 N N . ILE B 1 351 ? 12.062 -29.438 2.557 1 98.25 351 ILE B N 1
ATOM 5672 C CA . ILE B 1 351 ? 13.141 -28.5 2.217 1 98.25 351 ILE B CA 1
ATOM 5673 C C . ILE B 1 351 ? 14.492 -29.156 2.504 1 98.25 351 ILE B C 1
ATOM 5675 O O . ILE B 1 351 ? 15.367 -29.188 1.637 1 98.25 351 ILE B O 1
ATOM 5679 N N . PRO B 1 352 ? 14.672 -29.797 3.672 1 97.19 352 PRO B N 1
ATOM 5680 C CA . PRO B 1 352 ? 15.977 -30.406 3.959 1 97.19 352 PRO B CA 1
ATOM 5681 C C . PRO B 1 352 ? 16.344 -31.516 2.979 1 97.19 352 PRO B C 1
ATOM 5683 O O . PRO B 1 352 ? 17.516 -31.688 2.652 1 97.19 352 PRO B O 1
ATOM 5686 N N . TYR B 1 353 ? 15.336 -32.219 2.541 1 97.25 353 TYR B N 1
ATOM 5687 C CA . TYR B 1 353 ? 15.594 -33.281 1.56 1 97.25 353 TYR B CA 1
ATOM 5688 C C . TYR B 1 353 ? 16.281 -32.719 0.324 1 97.25 353 TYR B C 1
ATOM 5690 O O . TYR B 1 353 ? 17.297 -33.25 -0.126 1 97.25 353 TYR B O 1
ATOM 5698 N N . PHE B 1 354 ? 15.789 -31.656 -0.204 1 97.38 354 PHE B N 1
ATOM 5699 C CA . PHE B 1 354 ? 16.328 -31.094 -1.438 1 97.38 354 PHE B CA 1
ATOM 5700 C C . PHE B 1 354 ? 17.641 -30.359 -1.175 1 97.38 354 PHE B C 1
ATOM 5702 O O . PHE B 1 354 ? 18.516 -30.312 -2.041 1 97.38 354 PHE B O 1
ATOM 5709 N N . ARG B 1 355 ? 17.766 -29.766 0.01 1 96.25 355 ARG B N 1
ATOM 5710 C CA . ARG B 1 355 ? 19.016 -29.125 0.364 1 96.25 355 ARG B CA 1
ATOM 5711 C C . ARG B 1 355 ? 20.156 -30.141 0.453 1 96.25 355 ARG B C 1
ATOM 5713 O O . ARG B 1 355 ? 21.281 -29.859 0.054 1 96.25 355 ARG B O 1
ATOM 5720 N N . GLU B 1 356 ? 19.859 -31.25 0.975 1 94.31 356 GLU B N 1
ATOM 5721 C CA . GLU B 1 356 ? 20.844 -32.312 1.081 1 94.31 356 GLU B CA 1
ATOM 5722 C C . GLU B 1 356 ? 21.203 -32.875 -0.294 1 94.31 356 GLU B C 1
ATOM 5724 O O . GLU B 1 356 ? 22.359 -33.219 -0.544 1 94.31 356 GLU B O 1
ATOM 5729 N N . GLN B 1 357 ? 20.219 -32.938 -1.165 1 91.5 357 GLN B N 1
ATOM 5730 C CA . GLN B 1 357 ? 20.484 -33.438 -2.514 1 91.5 357 GLN B CA 1
ATOM 5731 C C . GLN B 1 357 ? 21.375 -32.469 -3.293 1 91.5 357 GLN B C 1
ATOM 5733 O O . GLN B 1 357 ? 22.156 -32.906 -4.137 1 91.5 357 GLN B O 1
ATOM 5738 N N . ALA B 1 358 ? 21.25 -31.203 -3.062 1 86.12 358 ALA B N 1
ATOM 5739 C CA . ALA B 1 358 ? 22.016 -30.188 -3.771 1 86.12 358 ALA B CA 1
ATOM 5740 C C . ALA B 1 358 ? 23.484 -30.203 -3.332 1 86.12 358 ALA B C 1
ATOM 5742 O O . ALA B 1 358 ? 24.359 -29.703 -4.043 1 86.12 358 ALA B O 1
ATOM 5743 N N . LYS B 1 359 ? 23.812 -30.672 -2.154 1 80.69 359 LYS B N 1
ATOM 5744 C CA . LYS B 1 359 ? 25.172 -30.766 -1.656 1 80.69 359 LYS B CA 1
ATOM 5745 C C . LYS B 1 359 ? 25.906 -31.953 -2.295 1 80.69 359 LYS B C 1
ATOM 5747 O O . LYS B 1 359 ? 27.141 -31.984 -2.295 1 80.69 359 LYS B O 1
ATOM 5752 N N . LYS B 1 360 ? 25.109 -32.812 -2.846 1 73.75 360 LYS B N 1
ATOM 5753 C CA . LYS B 1 360 ? 25.719 -34 -3.443 1 73.75 360 LYS B CA 1
ATOM 5754 C C . LYS B 1 360 ? 26.047 -33.781 -4.918 1 73.75 360 LYS B C 1
ATOM 5756 O O . LYS B 1 360 ? 27.125 -34.156 -5.391 1 73.75 360 LYS B O 1
#